Protein AF-A0A495JSH8-F1 (afdb_monomer)

Sequence (407 aa):
MRELTHWLSTGSNSGAFPYAAVVAQFQRTGKHFVARDLLVLLDRIRTALAPSPDETAVLLRSFLDVALDKWDGRYDYQSYLALNLLRMPRTECADDRRIELRRQHDQLFLHLIADALAFELAAEARTTDLLPQQRPEPARVVKRYRLGVRAAAPALARLGQPAVVDHPEPAATAAALHASVVVEQSAAQRRDLLISMLPVYLVHDEYLFIRVLQAYESTFALLAGELRTAVGALSDGRPQPAADCLAYARDLLNAAAPLFSLMASLQEESFRAFRVYTEGASAIQSRSYKLVESLCRSPEEARLASAAYQSVPEVRDRVLAGQSSIEQAYRAACQSGCLGEADRRLLDTRMGEFASALMQWRQTHYRIAVRMLGTRSGTGYTEGTPYLAAARTIPVFTTTTTRGEPR

Foldseek 3Di:
DVLQVVCVVPPNDLQSHPLLVLLVQLQVFALQGRDPVVLVSLVVSLVPQDDDPDPSSVLSNLLSCLSCCVVVVNAAACSQLSLVLDPFLAQPDDPVCLLVSLLSLLLLLLLLLLVLLVLLLCLVVVVDQGLVPPNDDVVLSQVSLVLSLLLSQVSCVSNVHDRQDDDPRSNVSSVSSSVVSVVPDDPSNVSSVSSSPRGRGSHSCSSLVSSLVSSVLSLLNSLLNLLLQLLVCLLVLNLVSNLVSLQVNLVSLVSSVSSLVSLLSDDLVSLVVRVVRSQNYDPLLSPSVLSNLCQLDLDDPVRCVDLSVVSVVVSSVCSVVPDDHSQRSNVVSVVVVSADPVSNVSNLVSSVSSQVSVLVVLVSVLVSQCVSQPCCAGSSPGRRSVVSVVVSPPGSHPVNPPDDDDD

pLDDT: mean 91.58, std 11.53, range [25.94, 98.75]

Structure (mmCIF, N/CA/C/O backbone):
data_AF-A0A495JSH8-F1
#
_entry.id   AF-A0A495JSH8-F1
#
loop_
_atom_site.group_PDB
_atom_site.id
_atom_site.type_symbol
_atom_site.label_atom_id
_atom_site.label_alt_id
_atom_site.label_comp_id
_atom_site.label_asym_id
_atom_site.label_entity_id
_atom_site.label_seq_id
_atom_site.pdbx_PDB_ins_code
_atom_site.Cartn_x
_atom_site.Cartn_y
_atom_site.Cartn_z
_atom_site.occupancy
_atom_site.B_iso_or_equiv
_atom_site.auth_seq_id
_atom_site.auth_comp_id
_atom_site.auth_asym_id
_atom_site.auth_atom_id
_atom_site.pdbx_PDB_model_num
ATOM 1 N N . MET A 1 1 ? 17.048 -16.438 -19.924 1.00 76.19 1 MET A N 1
ATOM 2 C CA . MET A 1 1 ? 17.069 -17.807 -20.482 1.00 76.19 1 MET A CA 1
ATOM 3 C C . MET A 1 1 ? 18.322 -18.563 -20.072 1.00 76.19 1 MET A C 1
ATOM 5 O O . MET A 1 1 ? 18.171 -19.461 -19.267 1.00 76.19 1 MET A O 1
ATOM 9 N N . ARG A 1 2 ? 19.538 -18.175 -20.498 1.00 81.44 2 ARG A N 1
ATOM 10 C CA . ARG A 1 2 ? 20.783 -18.902 -20.148 1.00 81.44 2 ARG A CA 1
ATOM 11 C C . ARG A 1 2 ? 20.968 -19.176 -18.647 1.00 81.44 2 ARG A C 1
ATOM 13 O O . ARG A 1 2 ? 21.190 -20.320 -18.281 1.00 81.44 2 ARG A O 1
ATOM 20 N N . GLU A 1 3 ? 20.803 -18.170 -17.787 1.00 83.12 3 GLU A N 1
ATOM 21 C CA . GLU A 1 3 ? 20.920 -18.343 -16.325 1.00 83.12 3 GLU A CA 1
ATOM 22 C C . GLU A 1 3 ? 19.856 -19.280 -15.733 1.00 83.12 3 GLU A C 1
ATOM 24 O O . GLU A 1 3 ? 20.167 -20.094 -14.872 1.00 83.12 3 GLU A O 1
ATOM 29 N N . LEU A 1 4 ? 18.615 -19.226 -16.233 1.00 84.88 4 LEU A N 1
ATOM 30 C CA . LEU A 1 4 ? 17.545 -20.145 -15.819 1.00 84.88 4 LEU A CA 1
ATOM 31 C C . LEU A 1 4 ? 17.836 -21.584 -16.255 1.00 84.88 4 LEU A C 1
ATOM 33 O O . LEU A 1 4 ? 17.648 -22.515 -15.480 1.00 84.88 4 LEU A O 1
ATOM 37 N N . THR A 1 5 ? 18.309 -21.768 -17.489 1.00 82.25 5 THR A N 1
ATOM 38 C CA . THR A 1 5 ? 18.710 -23.082 -18.005 1.00 82.25 5 THR A CA 1
ATOM 39 C C . THR A 1 5 ? 19.886 -23.645 -17.211 1.00 82.25 5 THR A C 1
ATOM 41 O O . THR A 1 5 ? 19.891 -24.828 -16.884 1.00 82.25 5 THR A O 1
ATOM 44 N N . HIS A 1 6 ? 20.851 -22.797 -16.846 1.00 83.50 6 HIS A N 1
ATOM 45 C CA . HIS A 1 6 ? 21.959 -23.190 -15.986 1.00 83.50 6 HIS A CA 1
ATOM 46 C C . HIS A 1 6 ? 21.471 -23.611 -14.593 1.00 83.50 6 HIS A C 1
ATOM 48 O O . HIS A 1 6 ? 21.818 -24.697 -14.140 1.00 83.50 6 HIS A O 1
ATOM 54 N N . TRP A 1 7 ? 20.606 -22.818 -13.955 1.00 86.94 7 TRP A N 1
ATOM 55 C CA . TRP A 1 7 ? 20.020 -23.146 -12.650 1.00 86.94 7 TRP A CA 1
ATOM 56 C C . TRP A 1 7 ? 19.262 -24.486 -12.652 1.00 86.94 7 TRP A C 1
ATOM 58 O O . TRP A 1 7 ? 19.420 -25.295 -11.737 1.00 86.94 7 TRP A O 1
ATOM 68 N N . LEU A 1 8 ? 18.503 -24.766 -13.717 1.00 83.12 8 LEU A N 1
ATOM 69 C CA . LEU A 1 8 ? 17.833 -26.057 -13.906 1.00 83.12 8 LEU A CA 1
ATOM 70 C C . LEU A 1 8 ? 18.825 -27.228 -13.997 1.00 83.12 8 LEU A C 1
ATOM 72 O O . LEU A 1 8 ? 18.545 -28.309 -13.487 1.00 83.12 8 LEU A O 1
ATOM 76 N N . SER A 1 9 ? 19.989 -27.015 -14.618 1.00 79.12 9 SER A N 1
ATOM 77 C CA . SER A 1 9 ? 21.014 -28.053 -14.802 1.00 79.12 9 SER A CA 1
ATOM 78 C C . SER A 1 9 ? 21.844 -28.361 -13.548 1.00 79.12 9 SER A C 1
ATOM 80 O O . SER A 1 9 ? 22.411 -29.445 -13.456 1.00 79.12 9 SER A O 1
ATOM 82 N N . THR A 1 10 ? 21.914 -27.446 -12.574 1.00 75.94 10 THR A N 1
ATOM 83 C CA . THR A 1 10 ? 22.794 -27.552 -11.391 1.00 75.94 10 THR A CA 1
ATOM 84 C C . THR A 1 10 ? 22.086 -28.034 -10.120 1.00 75.94 10 THR A C 1
ATOM 86 O O . THR A 1 10 ? 22.626 -27.908 -9.023 1.00 75.94 10 THR A O 1
ATOM 89 N N . GLY A 1 11 ? 20.889 -28.618 -10.247 1.00 66.06 11 GLY A N 1
ATOM 90 C CA . GLY A 1 11 ? 20.160 -29.231 -9.127 1.00 66.06 11 GLY A CA 1
ATOM 91 C C . GLY A 1 11 ? 19.063 -28.366 -8.492 1.00 66.06 11 GLY A C 1
ATOM 92 O O . GLY A 1 11 ? 18.515 -28.764 -7.471 1.00 66.06 11 GLY A O 1
ATOM 93 N N . SER A 1 12 ? 18.697 -27.226 -9.098 1.00 75.25 12 SER A N 1
ATOM 94 C CA . SER A 1 12 ? 17.480 -26.448 -8.775 1.00 75.25 12 SER A CA 1
ATOM 95 C C . SER A 1 12 ? 17.319 -26.015 -7.302 1.00 75.25 12 SER A C 1
ATOM 97 O O . SER A 1 12 ? 16.224 -26.073 -6.742 1.00 75.25 12 SER A O 1
ATOM 99 N N . ASN A 1 13 ? 18.390 -25.538 -6.655 1.00 82.25 13 ASN A N 1
ATOM 100 C CA . ASN A 1 13 ? 18.295 -24.940 -5.315 1.00 82.25 13 ASN A CA 1
ATOM 101 C C . ASN A 1 13 ? 17.491 -23.623 -5.355 1.00 82.25 13 ASN A C 1
ATOM 103 O O . ASN A 1 13 ? 17.941 -22.646 -5.960 1.00 82.25 13 ASN A O 1
ATOM 107 N N . SER A 1 14 ? 16.347 -23.568 -4.665 1.00 82.44 14 SER A N 1
ATOM 108 C CA . SER A 1 14 ? 15.466 -22.390 -4.580 1.00 82.44 14 SER A CA 1
ATOM 109 C C . SER A 1 14 ? 16.180 -21.106 -4.139 1.00 82.44 14 SER A C 1
ATOM 111 O O . SER A 1 14 ? 15.877 -20.028 -4.653 1.00 82.44 14 SER A O 1
ATOM 113 N N . GLY A 1 15 ? 17.170 -21.205 -3.246 1.00 81.69 15 GLY A N 1
ATOM 114 C CA . GLY A 1 15 ? 17.956 -20.057 -2.781 1.00 81.69 15 GLY A CA 1
ATOM 115 C C . GLY A 1 15 ? 18.873 -19.449 -3.850 1.00 81.69 15 GLY A C 1
ATOM 116 O O . GLY A 1 15 ? 19.238 -18.281 -3.748 1.00 81.69 15 GLY A O 1
ATOM 117 N N . ALA A 1 16 ? 19.209 -20.215 -4.891 1.00 88.19 16 ALA A N 1
ATOM 118 C CA . ALA A 1 16 ? 20.066 -19.795 -6.000 1.00 88.19 16 ALA A CA 1
ATOM 119 C C . ALA A 1 16 ? 19.276 -19.418 -7.267 1.00 88.19 16 ALA A C 1
ATOM 121 O O . ALA A 1 16 ? 19.871 -19.235 -8.331 1.00 88.19 16 ALA A O 1
ATOM 122 N N . PHE A 1 17 ? 17.943 -19.337 -7.186 1.00 93.69 17 PHE A N 1
ATOM 123 C CA . PHE A 1 17 ? 17.113 -18.989 -8.336 1.00 93.69 17 PHE A CA 1
ATOM 124 C C . PHE A 1 17 ? 17.503 -17.606 -8.901 1.00 93.69 17 PHE A C 1
ATOM 126 O O . PHE A 1 17 ? 17.642 -16.650 -8.130 1.00 93.69 17 PHE A O 1
ATOM 133 N N . PRO A 1 18 ? 17.667 -17.451 -10.232 1.00 94.81 18 PRO A N 1
ATOM 134 C CA . PRO A 1 18 ? 18.193 -16.227 -10.837 1.00 94.81 18 PRO A CA 1
ATOM 135 C C . PRO A 1 18 ? 17.114 -15.136 -10.962 1.00 94.81 18 PRO A C 1
ATOM 137 O O . PRO A 1 18 ? 16.759 -14.709 -12.063 1.00 94.81 18 PRO A O 1
ATOM 140 N N . TYR A 1 19 ? 16.587 -14.666 -9.826 1.00 96.31 19 TYR A N 1
ATOM 141 C CA . TYR A 1 19 ? 15.516 -13.665 -9.753 1.00 96.31 19 TYR A CA 1
ATOM 142 C C . TYR A 1 19 ? 15.801 -12.432 -10.613 1.00 96.31 19 TYR A C 1
ATOM 144 O O . TYR A 1 19 ? 14.949 -12.029 -11.400 1.00 96.31 19 TYR A O 1
ATOM 152 N N . ALA A 1 20 ? 17.009 -11.867 -10.512 1.00 95.50 20 ALA A N 1
ATOM 153 C CA . ALA A 1 20 ? 17.395 -10.665 -11.248 1.00 95.50 20 ALA A CA 1
ATOM 154 C C . ALA A 1 20 ? 17.277 -10.849 -12.769 1.00 95.50 20 ALA A C 1
ATOM 156 O O . ALA A 1 20 ? 16.744 -9.981 -13.457 1.00 95.50 20 ALA A O 1
ATOM 157 N N . ALA A 1 21 ? 17.695 -12.003 -13.298 1.00 95.25 21 ALA A N 1
ATOM 158 C CA . ALA A 1 21 ? 17.597 -12.288 -14.724 1.00 95.25 21 ALA A CA 1
ATOM 159 C C . ALA A 1 21 ? 16.147 -12.428 -15.195 1.00 95.25 21 ALA A C 1
ATOM 161 O O . ALA A 1 21 ? 15.829 -11.999 -16.306 1.00 95.25 21 ALA A O 1
ATOM 162 N N . VAL A 1 22 ? 15.270 -13.016 -14.370 1.00 96.81 22 VAL A N 1
ATOM 163 C CA . VAL A 1 22 ? 13.834 -13.127 -14.674 1.00 96.81 22 VAL A CA 1
ATOM 164 C C . VAL A 1 22 ? 13.175 -11.758 -14.625 1.00 96.81 22 VAL A C 1
ATOM 166 O O . VAL A 1 22 ? 12.586 -11.339 -15.617 1.00 96.81 22 VAL A O 1
ATOM 169 N N . VAL A 1 23 ? 13.341 -11.030 -13.521 1.00 97.50 23 VAL A N 1
ATOM 170 C CA . VAL A 1 23 ? 12.813 -9.672 -13.337 1.00 97.50 23 VAL A CA 1
ATOM 171 C C . VAL A 1 23 ? 13.249 -8.764 -14.485 1.00 97.50 23 VAL A C 1
ATOM 173 O O . VAL A 1 23 ? 12.412 -8.085 -15.071 1.00 97.50 23 VAL A O 1
ATOM 176 N N . ALA A 1 24 ? 14.514 -8.829 -14.907 1.00 96.06 24 ALA A N 1
ATOM 177 C CA . ALA A 1 24 ? 15.007 -8.039 -16.030 1.00 96.06 24 ALA A CA 1
ATOM 178 C C . ALA A 1 24 ? 14.295 -8.358 -17.363 1.00 96.06 24 ALA A C 1
ATOM 180 O O . ALA A 1 24 ? 14.169 -7.476 -18.207 1.00 96.06 24 ALA A O 1
ATOM 181 N N . GLN A 1 25 ? 13.817 -9.591 -17.591 1.00 96.31 25 GLN A N 1
ATOM 182 C CA . GLN A 1 25 ? 12.996 -9.901 -18.777 1.00 96.31 25 GLN A CA 1
ATOM 183 C C . GLN A 1 25 ? 11.619 -9.238 -18.697 1.00 96.31 25 GLN A C 1
ATOM 185 O O . GLN A 1 25 ? 11.172 -8.639 -19.676 1.00 96.31 25 GLN A O 1
ATOM 190 N N . PHE A 1 26 ? 10.977 -9.310 -17.530 1.00 97.12 26 PHE A N 1
ATOM 191 C CA . PHE A 1 26 ? 9.684 -8.670 -17.287 1.00 97.12 26 PHE A CA 1
ATOM 192 C C . PHE A 1 26 ? 9.793 -7.151 -17.412 1.00 97.12 26 PHE A C 1
ATOM 194 O O . PHE A 1 26 ? 8.975 -6.531 -18.072 1.00 97.12 26 PHE A O 1
ATOM 201 N N . GLN A 1 27 ? 10.849 -6.557 -16.867 1.00 96.31 27 GLN A N 1
ATOM 202 C CA . GLN A 1 27 ? 11.114 -5.123 -16.947 1.00 96.31 27 GLN A CA 1
ATOM 203 C C . GLN A 1 27 ? 11.454 -4.634 -18.362 1.00 96.31 27 GLN A C 1
ATOM 205 O O . GLN A 1 27 ? 11.142 -3.497 -18.700 1.00 96.31 27 GLN A O 1
ATOM 210 N N . ARG A 1 28 ? 12.068 -5.478 -19.205 1.00 95.88 28 ARG A N 1
ATOM 211 C CA . ARG A 1 28 ? 12.366 -5.139 -20.608 1.00 95.88 28 ARG A CA 1
ATOM 212 C C . ARG A 1 28 ? 11.151 -5.159 -21.525 1.00 95.88 28 ARG A C 1
ATOM 214 O O . ARG A 1 28 ? 11.153 -4.461 -22.531 1.00 95.88 28 ARG A O 1
ATOM 221 N N . THR A 1 29 ? 10.164 -6.000 -21.230 1.00 96.06 29 THR A N 1
ATOM 222 C CA . THR A 1 29 ? 9.016 -6.233 -22.126 1.00 96.06 29 THR A CA 1
ATOM 223 C C . THR A 1 29 ? 7.698 -5.705 -21.564 1.00 96.06 29 THR A C 1
ATOM 225 O O . THR A 1 29 ? 6.792 -5.386 -22.325 1.00 96.06 29 THR A O 1
ATOM 228 N N . GLY A 1 30 ? 7.603 -5.541 -20.246 1.00 96.75 30 GLY A N 1
ATOM 229 C CA . GLY A 1 30 ? 6.343 -5.402 -19.530 1.00 96.75 30 GLY A CA 1
ATOM 230 C C . GLY A 1 30 ? 5.708 -6.774 -19.319 1.00 96.75 30 GLY A C 1
ATOM 231 O O . GLY A 1 30 ? 5.684 -7.612 -20.221 1.00 96.75 30 GLY A O 1
ATOM 232 N N . LYS A 1 31 ? 5.155 -7.014 -18.127 1.00 96.38 31 LYS A N 1
ATOM 233 C CA . LYS A 1 31 ? 4.534 -8.290 -17.731 1.00 96.38 31 LYS A CA 1
ATOM 234 C C . LYS A 1 31 ? 3.518 -8.810 -18.747 1.00 96.38 31 LYS A C 1
ATOM 236 O O . LYS A 1 31 ? 3.399 -10.016 -18.933 1.00 96.38 31 LYS A O 1
ATOM 241 N N . HIS A 1 32 ? 2.789 -7.905 -19.401 1.00 96.19 32 HIS A N 1
ATOM 242 C CA . HIS A 1 32 ? 1.778 -8.260 -20.392 1.00 96.19 32 HIS A CA 1
ATOM 243 C C . HIS A 1 32 ? 2.368 -8.849 -21.688 1.00 96.19 32 HIS A C 1
ATOM 245 O O . HIS A 1 32 ? 1.684 -9.598 -22.378 1.00 96.19 32 HIS A O 1
ATOM 251 N N . PHE A 1 33 ? 3.633 -8.554 -22.003 1.00 97.25 33 PHE A N 1
ATOM 252 C CA . PHE A 1 33 ? 4.282 -8.897 -23.274 1.00 97.25 33 PHE A CA 1
ATOM 253 C C . PHE A 1 33 ? 5.467 -9.856 -23.118 1.00 97.25 33 PHE A C 1
ATOM 255 O O . PHE A 1 33 ? 6.272 -10.019 -24.038 1.00 97.25 33 PHE A O 1
ATOM 262 N N . VAL A 1 34 ? 5.593 -10.505 -21.958 1.00 97.25 34 VAL A N 1
ATOM 263 C CA . VAL A 1 34 ? 6.636 -11.507 -21.735 1.00 97.25 34 VAL A CA 1
ATOM 264 C C . VAL A 1 34 ? 6.460 -12.668 -22.717 1.00 97.25 34 VAL A C 1
ATOM 266 O O . VAL A 1 34 ? 5.367 -13.205 -22.890 1.00 97.25 34 VAL A O 1
ATOM 269 N N . ALA A 1 35 ? 7.559 -13.076 -23.357 1.00 97.25 35 ALA A N 1
ATOM 270 C CA . ALA A 1 35 ? 7.547 -14.137 -24.356 1.00 97.25 35 ALA A CA 1
ATOM 271 C C . ALA A 1 35 ? 7.015 -15.466 -23.790 1.00 97.25 35 ALA A C 1
ATOM 273 O O . ALA A 1 35 ? 7.430 -15.913 -22.715 1.00 97.25 35 ALA A O 1
ATOM 274 N N . ARG A 1 36 ? 6.156 -16.138 -24.567 1.00 97.06 36 ARG A N 1
ATOM 275 C CA . ARG A 1 36 ? 5.496 -17.395 -24.180 1.00 97.06 36 ARG A CA 1
ATOM 276 C C . ARG A 1 36 ? 6.480 -18.477 -23.729 1.00 97.06 36 ARG A C 1
ATOM 278 O O . ARG A 1 36 ? 6.208 -19.154 -22.745 1.00 97.06 36 ARG A O 1
ATOM 285 N N . ASP A 1 37 ? 7.629 -18.604 -24.387 1.00 96.31 37 ASP A N 1
ATOM 286 C CA . ASP A 1 37 ? 8.640 -19.612 -24.039 1.00 96.31 37 ASP A CA 1
ATOM 287 C C . ASP A 1 37 ? 9.191 -19.432 -22.619 1.00 96.31 37 ASP A C 1
ATOM 289 O O . ASP A 1 37 ? 9.432 -20.413 -21.914 1.00 96.31 37 ASP A O 1
ATOM 293 N N . LEU A 1 38 ? 9.356 -18.180 -22.170 1.00 96.38 38 LEU A N 1
ATOM 294 C CA . LEU A 1 38 ? 9.763 -17.897 -20.795 1.00 96.38 38 LEU A CA 1
ATOM 295 C C . LEU A 1 38 ? 8.639 -18.250 -19.815 1.00 96.38 38 LEU A C 1
ATOM 297 O O . LEU A 1 38 ? 8.918 -18.865 -18.791 1.00 96.38 38 LEU A O 1
ATOM 301 N N . LEU A 1 39 ? 7.386 -17.912 -20.132 1.00 97.75 39 LEU A N 1
ATOM 302 C CA . LEU A 1 39 ? 6.235 -18.243 -19.281 1.00 97.75 39 LEU A CA 1
ATOM 303 C C . LEU A 1 39 ? 6.080 -19.760 -19.110 1.00 97.75 39 LEU A C 1
ATOM 305 O O . LEU A 1 39 ? 5.979 -20.237 -17.984 1.00 97.75 39 LEU A O 1
ATOM 309 N N . VAL A 1 40 ? 6.174 -20.528 -20.201 1.00 96.94 40 VAL A N 1
ATOM 310 C CA . VAL A 1 40 ? 6.142 -22.002 -20.171 1.00 96.94 40 VAL A CA 1
ATOM 311 C C . VAL A 1 40 ? 7.277 -22.564 -19.314 1.00 96.94 40 VAL A C 1
ATOM 313 O O . VAL A 1 40 ? 7.074 -23.512 -18.557 1.00 96.94 40 VAL A O 1
ATOM 316 N N . LEU A 1 41 ? 8.480 -21.994 -19.412 1.00 95.38 41 LEU A N 1
ATOM 317 C CA . LEU A 1 41 ? 9.611 -22.424 -18.594 1.00 95.38 41 LEU A CA 1
ATOM 318 C C . LEU A 1 41 ? 9.374 -22.158 -17.101 1.00 95.38 41 LEU A C 1
ATOM 320 O O . LEU A 1 41 ? 9.613 -23.042 -16.281 1.00 95.38 41 LEU A O 1
ATOM 324 N N . LEU A 1 42 ? 8.902 -20.962 -16.747 1.00 96.81 42 LEU A N 1
ATOM 325 C CA . LEU A 1 42 ? 8.611 -20.589 -15.361 1.00 96.81 42 LEU A CA 1
ATOM 326 C C . LEU A 1 42 ? 7.475 -21.435 -14.771 1.00 96.81 42 LEU A C 1
ATOM 328 O O . LEU A 1 42 ? 7.565 -21.844 -13.616 1.00 96.81 42 LEU A O 1
ATOM 332 N N . ASP A 1 43 ? 6.447 -21.750 -15.558 1.00 96.69 43 ASP A N 1
ATOM 333 C CA . ASP A 1 43 ? 5.333 -22.598 -15.129 1.00 96.69 43 ASP A CA 1
ATOM 334 C C . ASP A 1 43 ? 5.768 -24.050 -14.874 1.00 96.69 43 ASP A C 1
ATOM 336 O O . ASP A 1 43 ? 5.403 -24.655 -13.861 1.00 96.69 43 ASP A O 1
ATOM 340 N N . ARG A 1 44 ? 6.653 -24.590 -15.727 1.00 94.38 44 ARG A N 1
ATOM 341 C CA . ARG A 1 44 ? 7.294 -25.895 -15.490 1.00 94.38 44 ARG A CA 1
ATOM 342 C C . ARG A 1 44 ? 8.095 -25.903 -14.192 1.00 94.38 44 ARG A C 1
ATOM 344 O O . ARG A 1 44 ? 7.982 -26.856 -13.426 1.00 94.38 44 ARG A O 1
ATOM 351 N N . ILE A 1 45 ? 8.868 -24.845 -13.930 1.00 93.12 45 ILE A N 1
ATOM 352 C CA . ILE A 1 45 ? 9.611 -24.694 -12.670 1.00 93.12 45 ILE A CA 1
ATOM 353 C C . ILE A 1 45 ? 8.635 -24.686 -11.495 1.00 93.12 45 ILE A C 1
ATOM 355 O O . ILE A 1 45 ? 8.797 -25.479 -10.574 1.00 93.12 45 ILE A O 1
ATOM 359 N N . ARG A 1 46 ? 7.594 -23.846 -11.546 1.00 94.31 46 ARG A N 1
ATOM 360 C CA . ARG A 1 46 ? 6.587 -23.741 -10.484 1.00 94.31 46 ARG A CA 1
ATOM 361 C C . ARG A 1 46 ? 5.929 -25.087 -10.177 1.00 94.31 46 ARG A C 1
ATOM 363 O O . ARG A 1 46 ? 5.793 -25.437 -9.009 1.00 94.31 46 ARG A O 1
ATOM 370 N N . THR A 1 47 ? 5.564 -25.840 -11.214 1.00 92.06 47 THR A N 1
ATOM 371 C CA . THR A 1 47 ? 4.919 -27.159 -11.099 1.00 92.06 47 THR A CA 1
ATOM 372 C C . THR A 1 47 ? 5.856 -28.215 -10.509 1.00 92.06 47 THR A C 1
ATOM 374 O O . THR A 1 47 ? 5.412 -29.088 -9.769 1.00 92.06 47 THR A O 1
ATOM 377 N N . ALA A 1 48 ? 7.158 -28.127 -10.792 1.00 89.69 48 ALA A N 1
ATOM 378 C CA . ALA A 1 48 ? 8.160 -29.047 -10.260 1.00 89.69 48 ALA A CA 1
ATOM 379 C C . ALA A 1 48 ? 8.542 -28.766 -8.794 1.00 89.69 48 ALA A C 1
ATOM 381 O O . ALA A 1 48 ? 9.156 -29.619 -8.151 1.00 89.69 48 ALA A O 1
ATOM 382 N N . LEU A 1 49 ? 8.200 -27.594 -8.242 1.00 89.12 49 LEU A N 1
ATOM 383 C CA . LEU A 1 49 ? 8.483 -27.283 -6.842 1.00 89.12 49 LEU A CA 1
ATOM 384 C C . LEU A 1 49 ? 7.601 -28.136 -5.924 1.00 89.12 49 LEU A C 1
ATOM 386 O O . LEU A 1 49 ? 6.377 -27.977 -5.878 1.00 89.12 49 LEU A O 1
ATOM 390 N N . ALA A 1 50 ? 8.227 -28.986 -5.114 1.00 84.62 50 ALA A N 1
ATOM 391 C CA . ALA A 1 50 ? 7.543 -29.659 -4.016 1.00 84.62 50 ALA A CA 1
ATOM 392 C C . ALA A 1 50 ? 7.055 -28.630 -2.971 1.00 84.62 50 ALA A C 1
ATOM 394 O O . ALA A 1 50 ? 7.693 -27.584 -2.784 1.00 84.62 50 ALA A O 1
ATOM 395 N N . PRO A 1 51 ? 5.924 -28.874 -2.284 1.00 86.75 51 PRO A N 1
ATOM 396 C CA . PRO A 1 51 ? 5.568 -28.112 -1.094 1.00 86.75 51 PRO A CA 1
ATOM 397 C C . PRO A 1 51 ? 6.694 -28.226 -0.062 1.00 8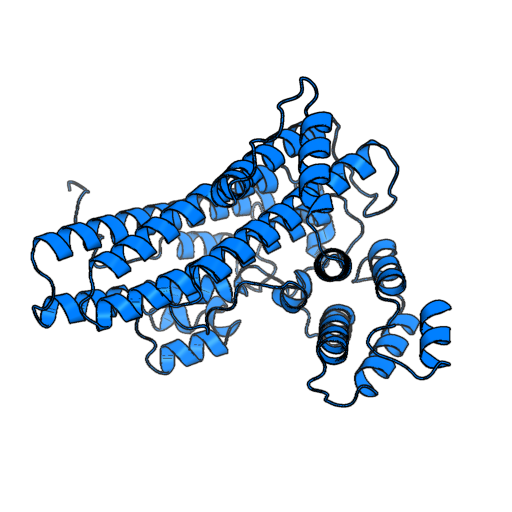6.75 51 PRO A C 1
ATOM 399 O O . PRO A 1 51 ? 7.104 -29.327 0.293 1.00 86.75 51 PRO A O 1
ATOM 402 N N . SER A 1 52 ? 7.208 -27.090 0.399 1.00 87.25 52 SER A N 1
ATOM 403 C CA . SER A 1 52 ? 8.284 -27.035 1.386 1.00 87.25 52 SER A CA 1
ATOM 404 C C . SER A 1 52 ? 8.038 -25.864 2.335 1.00 87.25 52 SER A C 1
ATOM 406 O O . SER A 1 52 ? 7.644 -24.795 1.861 1.00 87.25 52 SER A O 1
ATOM 408 N N . PRO A 1 53 ? 8.259 -26.038 3.651 1.00 87.50 53 PRO A N 1
ATOM 409 C CA . PRO A 1 53 ? 8.208 -24.940 4.612 1.00 87.50 53 PRO A CA 1
ATOM 410 C C . PRO A 1 53 ? 9.454 -24.038 4.551 1.00 87.50 53 PRO A C 1
ATOM 412 O O . PRO A 1 53 ? 9.493 -23.028 5.247 1.00 87.50 53 PRO A O 1
ATOM 415 N N . ASP A 1 54 ? 10.469 -24.393 3.754 1.00 91.44 54 ASP A N 1
ATOM 416 C CA . ASP A 1 54 ? 11.683 -23.592 3.577 1.00 91.44 54 ASP A CA 1
ATOM 417 C C . ASP A 1 54 ? 11.369 -22.187 3.031 1.00 91.44 54 ASP A C 1
ATOM 419 O O . ASP A 1 54 ? 10.680 -22.039 2.019 1.00 91.44 54 ASP A O 1
ATOM 423 N N . GLU A 1 55 ? 11.911 -21.148 3.675 1.00 89.12 55 GLU A N 1
ATOM 424 C CA . GLU A 1 55 ? 11.614 -19.747 3.340 1.00 89.12 55 GLU A CA 1
ATOM 425 C C . GLU A 1 55 ? 11.988 -19.416 1.886 1.00 89.12 55 GLU A C 1
ATOM 427 O O . GLU A 1 55 ? 11.257 -18.689 1.209 1.00 89.12 55 GLU A O 1
ATOM 432 N N . THR A 1 56 ? 13.084 -19.980 1.363 1.00 91.19 56 THR A N 1
ATOM 433 C CA . THR A 1 56 ? 13.514 -19.716 -0.019 1.00 91.19 56 THR A CA 1
ATOM 434 C C . THR A 1 56 ? 12.610 -20.400 -1.041 1.00 91.19 56 THR A C 1
ATOM 436 O O . THR A 1 56 ? 12.313 -19.814 -2.083 1.00 91.19 56 THR A O 1
ATOM 439 N N . ALA A 1 57 ? 12.106 -21.598 -0.734 1.00 91.88 57 ALA A N 1
ATOM 440 C CA . ALA A 1 57 ? 11.124 -22.296 -1.558 1.00 91.88 57 ALA A CA 1
ATOM 441 C C . ALA A 1 57 ? 9.751 -21.598 -1.547 1.00 91.88 57 ALA A C 1
ATOM 443 O O . ALA A 1 57 ? 9.125 -21.456 -2.601 1.00 91.88 57 ALA A O 1
ATOM 444 N N . VAL A 1 58 ? 9.299 -21.114 -0.383 1.00 92.94 58 VAL A N 1
ATOM 445 C CA . VAL A 1 58 ? 8.058 -20.329 -0.245 1.00 92.94 58 VAL A CA 1
ATOM 446 C C . VAL A 1 58 ? 8.154 -19.018 -1.024 1.00 92.94 58 VAL A C 1
ATOM 448 O O . VAL A 1 58 ? 7.216 -18.656 -1.742 1.00 92.94 58 VAL A O 1
ATOM 451 N N . LEU A 1 59 ? 9.293 -18.326 -0.930 1.00 94.69 59 LEU A N 1
ATOM 452 C CA . LEU A 1 59 ? 9.549 -17.106 -1.689 1.00 94.69 59 LEU A CA 1
ATOM 453 C C . LEU A 1 59 ? 9.534 -17.371 -3.194 1.00 94.69 59 LEU A C 1
ATOM 455 O O . LEU A 1 59 ? 8.872 -16.639 -3.926 1.00 94.69 59 LEU A O 1
ATOM 459 N N . LEU A 1 60 ? 10.218 -18.424 -3.654 1.00 95.81 60 LEU A N 1
ATOM 460 C CA . LEU A 1 60 ? 10.263 -18.770 -5.072 1.00 95.81 60 LEU A CA 1
ATOM 461 C C . LEU A 1 60 ? 8.867 -19.075 -5.615 1.00 95.81 60 LEU A C 1
ATOM 463 O O . LEU A 1 60 ? 8.485 -18.547 -6.657 1.00 95.81 60 LEU A O 1
ATOM 467 N N . ARG A 1 61 ? 8.078 -19.873 -4.890 1.00 95.50 61 ARG A N 1
ATOM 468 C CA . ARG A 1 61 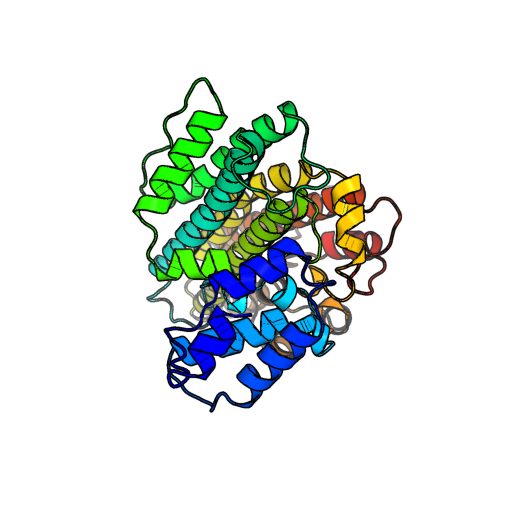? 6.693 -20.166 -5.273 1.00 95.50 61 ARG A CA 1
ATOM 469 C C . ARG A 1 61 ? 5.857 -18.889 -5.347 1.00 95.50 61 ARG A C 1
ATOM 471 O O . ARG A 1 61 ? 5.209 -18.658 -6.361 1.00 95.50 61 ARG A O 1
ATOM 478 N N . SER A 1 62 ? 5.945 -18.034 -4.327 1.00 96.38 62 SER A N 1
ATOM 479 C CA . SER A 1 62 ? 5.225 -16.755 -4.289 1.00 96.38 62 SER A CA 1
ATOM 480 C C . SER A 1 62 ? 5.630 -15.842 -5.448 1.00 96.38 62 SER A C 1
ATOM 482 O O . SER A 1 62 ? 4.778 -15.211 -6.070 1.00 96.38 62 SER A O 1
ATOM 484 N N . PHE A 1 63 ? 6.925 -15.780 -5.767 1.00 98.00 63 PHE A N 1
ATOM 485 C CA . PHE A 1 63 ? 7.436 -15.008 -6.896 1.00 98.00 63 PHE A CA 1
ATOM 486 C C . PHE A 1 63 ? 6.896 -15.537 -8.222 1.00 98.00 63 PHE A C 1
ATOM 488 O O . PHE A 1 63 ? 6.454 -14.746 -9.049 1.00 98.00 63 PHE A O 1
ATOM 495 N N . LEU A 1 64 ? 6.896 -16.858 -8.422 1.00 97.75 64 LEU A N 1
ATOM 496 C CA . LEU A 1 64 ? 6.373 -17.476 -9.639 1.00 97.75 64 LEU A CA 1
ATOM 497 C C . LEU A 1 64 ? 4.861 -17.283 -9.769 1.00 97.75 64 LEU A C 1
ATOM 499 O O . LEU A 1 64 ? 4.398 -16.996 -10.866 1.00 97.75 64 LEU A O 1
ATOM 503 N N . ASP A 1 65 ? 4.102 -17.365 -8.674 1.00 97.56 65 ASP A N 1
ATOM 504 C CA . ASP A 1 65 ? 2.666 -17.065 -8.676 1.00 97.56 65 ASP A CA 1
ATOM 505 C C . ASP A 1 65 ? 2.381 -15.615 -9.064 1.00 97.56 65 ASP A C 1
ATOM 507 O O . ASP A 1 65 ? 1.486 -15.356 -9.865 1.00 97.56 65 ASP A O 1
ATOM 511 N N . VAL A 1 66 ? 3.181 -14.669 -8.566 1.00 98.06 66 VAL A N 1
ATOM 512 C CA . VAL A 1 66 ? 3.090 -13.274 -8.999 1.00 98.06 66 VAL A CA 1
ATOM 513 C C . VAL A 1 66 ? 3.501 -13.138 -10.463 1.00 98.06 66 VAL A C 1
ATOM 515 O O . VAL A 1 66 ? 2.798 -12.489 -11.225 1.00 98.06 66 VAL A O 1
ATOM 518 N N . ALA A 1 67 ? 4.619 -13.719 -10.893 1.00 98.06 67 ALA A N 1
ATOM 519 C CA . ALA A 1 67 ? 5.124 -13.573 -12.257 1.00 98.06 67 ALA A CA 1
ATOM 520 C C . ALA A 1 67 ? 4.183 -14.187 -13.313 1.00 98.06 67 ALA A C 1
ATOM 522 O O . ALA A 1 67 ? 4.093 -13.665 -14.423 1.00 98.06 67 ALA A O 1
ATOM 523 N N . LEU A 1 68 ? 3.473 -15.265 -12.965 1.00 98.19 68 LEU A N 1
ATOM 524 C CA . LEU A 1 68 ? 2.585 -16.026 -13.851 1.00 98.19 68 LEU A CA 1
ATOM 525 C C . LEU A 1 68 ? 1.096 -15.694 -13.674 1.00 98.19 68 LEU A C 1
ATOM 527 O O . LEU A 1 68 ? 0.254 -16.321 -14.307 1.00 98.19 68 LEU A O 1
ATOM 531 N N . ASP A 1 69 ? 0.739 -14.694 -12.873 1.00 97.50 69 ASP A N 1
ATOM 532 C CA . ASP A 1 69 ? -0.661 -14.347 -12.602 1.00 97.50 69 ASP A CA 1
ATOM 533 C C . ASP A 1 69 ? -1.510 -14.109 -13.871 1.00 97.50 69 ASP A C 1
ATOM 535 O O . ASP A 1 69 ? -2.619 -14.629 -13.981 1.00 97.50 69 ASP A O 1
ATOM 539 N N . LYS A 1 70 ? -0.984 -13.387 -14.869 1.00 96.50 70 LYS A N 1
ATOM 540 C CA . LYS A 1 70 ? -1.635 -13.157 -16.167 1.00 96.50 70 LYS A CA 1
ATOM 541 C C . LYS A 1 70 ? -1.674 -14.421 -17.019 1.00 96.50 70 LYS A C 1
ATOM 543 O O . LYS A 1 70 ? -2.658 -14.628 -17.718 1.00 96.50 70 LYS A O 1
ATOM 548 N N . TRP A 1 71 ? -0.635 -15.256 -16.948 1.00 97.00 71 TRP A N 1
ATOM 549 C CA . TRP A 1 71 ? -0.601 -16.558 -17.622 1.00 97.00 71 TRP A CA 1
ATOM 550 C C . TRP A 1 71 ? -1.714 -17.479 -17.106 1.00 97.00 71 TRP A C 1
ATOM 552 O O . TRP A 1 71 ? -2.368 -18.151 -17.896 1.00 97.00 71 TRP A O 1
ATOM 562 N N . ASP A 1 72 ? -1.991 -17.430 -15.803 1.00 96.69 72 ASP A N 1
ATOM 563 C CA . ASP A 1 72 ? -3.023 -18.245 -15.161 1.00 96.69 72 ASP A CA 1
ATOM 564 C C . ASP A 1 72 ? -4.437 -17.645 -15.238 1.00 96.69 72 ASP A C 1
ATOM 566 O O . ASP A 1 72 ? -5.388 -18.262 -14.760 1.00 96.69 72 ASP A O 1
ATOM 570 N N . GLY A 1 73 ? -4.594 -16.413 -15.736 1.00 95.06 73 GLY A N 1
ATOM 571 C CA . GLY A 1 73 ? -5.858 -15.675 -15.628 1.00 95.06 73 GLY A CA 1
ATOM 572 C C . GLY A 1 73 ? -6.241 -15.302 -14.186 1.00 95.06 73 GLY A C 1
ATOM 573 O O . GLY A 1 73 ? -7.410 -15.052 -13.906 1.00 95.06 73 GLY A O 1
ATOM 574 N N . ARG A 1 74 ? -5.266 -15.256 -13.267 1.00 94.75 74 ARG A N 1
ATOM 575 C CA . ARG A 1 74 ? -5.420 -14.918 -11.837 1.00 94.75 74 ARG A CA 1
ATOM 576 C C . ARG A 1 74 ? -4.911 -13.512 -11.493 1.00 94.75 74 ARG A C 1
ATOM 578 O O . ARG A 1 74 ? -4.676 -13.209 -10.331 1.00 94.75 74 ARG A O 1
ATOM 585 N N . TYR A 1 75 ? -4.682 -12.674 -12.503 1.00 95.56 75 TYR A N 1
ATOM 586 C CA . TYR A 1 75 ? -4.162 -11.319 -12.331 1.00 95.56 75 TYR A CA 1
ATOM 587 C C . TYR A 1 75 ? -5.142 -10.442 -11.545 1.00 95.56 75 TYR A C 1
ATOM 589 O O . TYR A 1 75 ? -6.265 -10.201 -11.989 1.00 95.56 75 TYR A O 1
ATOM 597 N N . ASP A 1 76 ? -4.688 -9.938 -10.400 1.00 95.19 76 ASP A N 1
ATOM 598 C CA . ASP A 1 76 ? -5.454 -9.068 -9.518 1.00 95.19 76 ASP A CA 1
ATOM 599 C C . ASP A 1 76 ? -4.576 -7.947 -8.938 1.00 95.19 76 ASP A C 1
ATOM 601 O O . ASP A 1 76 ? -3.408 -7.771 -9.285 1.00 95.19 76 ASP A O 1
ATOM 605 N N . TYR A 1 77 ? -5.146 -7.132 -8.055 1.00 96.44 77 TYR A N 1
ATOM 606 C CA . TYR A 1 77 ? -4.427 -6.045 -7.396 1.00 96.44 77 TYR A CA 1
ATOM 607 C C . TYR A 1 77 ? -3.257 -6.505 -6.515 1.00 96.44 77 TYR A C 1
ATOM 609 O O . TYR A 1 77 ? -2.229 -5.828 -6.456 1.00 96.44 77 TYR A O 1
ATOM 617 N N . GLN A 1 78 ? -3.396 -7.636 -5.824 1.00 95.31 78 GLN A N 1
ATOM 618 C CA . GLN A 1 78 ? -2.377 -8.141 -4.908 1.00 95.31 78 GLN A CA 1
ATOM 619 C C . GLN A 1 78 ? -1.165 -8.666 -5.678 1.00 95.31 78 GLN A C 1
ATOM 621 O O . GLN A 1 78 ? -0.025 -8.399 -5.287 1.00 95.31 78 GLN A O 1
ATOM 626 N N . SER A 1 79 ? -1.407 -9.369 -6.784 1.00 96.56 79 SER A N 1
ATOM 627 C CA . SER A 1 79 ? -0.374 -9.866 -7.683 1.00 96.56 79 SER A CA 1
ATOM 628 C C . SER A 1 79 ? 0.233 -8.740 -8.528 1.00 96.56 79 SER A C 1
ATOM 630 O O . SER A 1 79 ? 1.450 -8.704 -8.709 1.00 96.56 79 SER A O 1
ATOM 632 N N . TYR A 1 80 ? -0.560 -7.752 -8.956 1.00 98.12 80 TYR A N 1
ATOM 633 C CA . TYR A 1 80 ? -0.057 -6.562 -9.648 1.00 98.12 80 TYR A CA 1
ATOM 634 C C . TYR A 1 80 ? 0.952 -5.780 -8.804 1.00 98.12 80 TYR A C 1
ATOM 636 O O . TYR A 1 80 ? 2.019 -5.418 -9.293 1.00 98.12 80 TYR A O 1
ATOM 644 N N . LEU A 1 81 ? 0.641 -5.561 -7.526 1.00 98.12 81 LEU A N 1
ATOM 645 C CA . LEU A 1 81 ? 1.535 -4.873 -6.596 1.00 98.12 81 LEU A CA 1
ATOM 646 C C . LEU A 1 81 ? 2.547 -5.805 -5.922 1.00 98.12 81 LEU A C 1
ATOM 648 O O . LEU A 1 81 ? 3.306 -5.348 -5.067 1.00 98.12 81 LEU A O 1
ATOM 652 N N . ALA A 1 82 ? 2.550 -7.097 -6.262 1.00 97.94 82 ALA A N 1
ATOM 653 C CA . ALA A 1 82 ? 3.434 -8.108 -5.691 1.00 97.94 82 ALA A CA 1
ATOM 654 C C . ALA A 1 82 ? 3.484 -8.092 -4.146 1.00 97.94 82 ALA A C 1
ATOM 656 O O . ALA A 1 82 ? 4.538 -8.316 -3.546 1.00 97.94 82 ALA A O 1
ATOM 657 N N . LEU A 1 83 ? 2.349 -7.827 -3.480 1.00 96.00 83 LEU A N 1
ATOM 658 C CA . LEU A 1 83 ? 2.317 -7.546 -2.033 1.00 96.00 83 LEU A CA 1
ATOM 659 C C . LEU A 1 83 ? 2.822 -8.725 -1.188 1.00 96.00 83 LEU A C 1
ATOM 661 O O . LEU A 1 83 ? 3.372 -8.510 -0.113 1.00 96.00 83 LEU A O 1
ATOM 665 N N . ASN A 1 84 ? 2.677 -9.960 -1.682 1.00 92.69 84 ASN A N 1
ATOM 666 C CA . ASN A 1 84 ? 3.152 -11.175 -1.006 1.00 92.69 84 ASN A CA 1
ATOM 667 C C . ASN A 1 84 ? 4.675 -11.346 -1.034 1.00 92.69 84 ASN A C 1
ATOM 669 O O . ASN A 1 84 ? 5.201 -12.153 -0.272 1.00 92.69 84 ASN A O 1
ATOM 673 N N . LEU A 1 85 ? 5.374 -10.620 -1.910 1.00 96.38 85 LEU A N 1
ATOM 674 C CA . LEU A 1 85 ? 6.839 -10.617 -1.977 1.00 96.38 85 LEU A CA 1
ATOM 675 C C . LEU A 1 85 ? 7.449 -9.567 -1.053 1.00 96.38 85 LEU A C 1
ATOM 677 O O . LEU A 1 85 ? 8.645 -9.604 -0.778 1.00 96.38 85 LEU A O 1
ATOM 681 N N . LEU A 1 86 ? 6.629 -8.632 -0.574 1.00 94.94 86 LEU A N 1
ATOM 682 C CA . LEU A 1 86 ? 7.022 -7.639 0.406 1.00 94.94 86 LEU A CA 1
ATOM 683 C C . LEU A 1 86 ? 6.735 -8.161 1.813 1.00 94.94 86 LEU A C 1
ATOM 685 O O . LEU A 1 86 ? 5.706 -8.784 2.084 1.00 94.94 86 LEU A O 1
ATOM 689 N N . ARG A 1 87 ? 7.635 -7.850 2.746 1.00 87.50 87 ARG A N 1
ATOM 690 C CA . ARG A 1 87 ? 7.481 -8.152 4.176 1.00 87.50 87 ARG A CA 1
ATOM 691 C C . ARG A 1 87 ? 6.473 -7.195 4.820 1.00 87.50 87 ARG A C 1
ATOM 693 O O . ARG A 1 87 ? 6.837 -6.346 5.626 1.00 87.50 87 ARG A O 1
ATOM 700 N N . MET A 1 88 ? 5.208 -7.303 4.418 1.00 89.50 8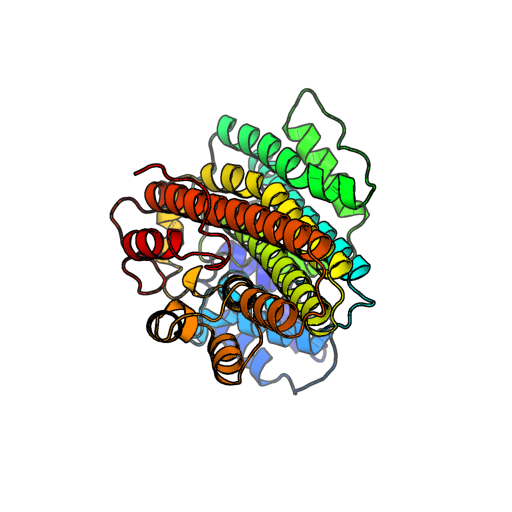8 MET A N 1
ATOM 701 C CA . MET A 1 88 ? 4.120 -6.496 4.968 1.00 89.50 88 MET A CA 1
ATOM 702 C C . MET A 1 88 ? 3.937 -6.777 6.467 1.00 89.50 88 MET A C 1
ATOM 704 O O . MET A 1 88 ? 4.012 -7.944 6.868 1.00 89.50 88 MET A O 1
ATOM 708 N N . PRO A 1 89 ? 3.648 -5.759 7.301 1.00 82.44 89 PRO A N 1
ATOM 709 C CA . PRO A 1 89 ? 3.371 -5.973 8.718 1.00 82.44 89 PRO A CA 1
ATOM 710 C C . PRO A 1 89 ? 2.114 -6.847 8.861 1.00 82.44 89 PRO A C 1
ATOM 712 O O . PRO A 1 89 ? 1.009 -6.447 8.491 1.00 82.44 89 PRO A O 1
ATOM 715 N N . ARG A 1 90 ? 2.276 -8.087 9.342 1.00 71.38 90 ARG A N 1
ATOM 716 C CA . ARG A 1 90 ? 1.175 -9.059 9.456 1.00 71.38 90 ARG A CA 1
ATOM 717 C C . ARG A 1 90 ? 0.398 -8.855 10.758 1.00 71.38 90 ARG A C 1
ATOM 719 O O . ARG A 1 90 ? 0.976 -8.767 11.835 1.00 71.38 90 ARG A O 1
ATOM 726 N N . THR A 1 91 ? -0.931 -8.831 10.648 1.00 58.25 91 THR A N 1
ATOM 727 C CA . THR A 1 91 ? -1.883 -8.431 11.708 1.00 58.25 91 THR A CA 1
ATOM 728 C C . THR A 1 91 ? -2.346 -9.565 12.630 1.00 58.25 91 THR A C 1
ATOM 730 O O . THR A 1 91 ? -3.348 -9.422 13.326 1.00 58.25 91 THR A O 1
ATOM 733 N N . GLU A 1 92 ? -1.656 -10.704 12.617 1.00 58.41 92 GLU A N 1
ATOM 734 C CA . GLU A 1 92 ? -2.011 -11.904 13.396 1.00 58.41 92 GLU A CA 1
ATOM 735 C C . GLU A 1 92 ? -1.160 -12.067 14.666 1.00 58.41 92 GLU A C 1
ATOM 737 O O . GLU A 1 92 ? -1.279 -13.067 15.364 1.00 58.41 92 GLU A O 1
ATOM 742 N N . CYS A 1 93 ? -0.287 -11.103 14.974 1.00 45.31 93 CYS A N 1
ATOM 743 C CA . CYS A 1 93 ? 0.628 -11.196 16.107 1.00 45.31 93 CYS A CA 1
ATOM 744 C C . CYS A 1 93 ? 0.063 -10.570 17.389 1.00 45.31 93 CYS A C 1
ATOM 746 O O . CYS A 1 93 ? -0.641 -9.565 17.330 1.00 45.31 93 CYS A O 1
ATOM 748 N N . ALA A 1 94 ? 0.414 -11.170 18.530 1.00 53.50 94 ALA A N 1
ATOM 749 C CA . ALA A 1 94 ? 0.075 -10.708 19.875 1.00 53.50 94 ALA A CA 1
ATOM 750 C C . ALA A 1 94 ? 0.577 -9.276 20.162 1.00 53.50 94 ALA A C 1
ATOM 752 O O . ALA A 1 94 ? 1.521 -8.800 19.521 1.00 53.50 94 ALA A O 1
ATOM 753 N N . ASP A 1 95 ? -0.031 -8.621 21.161 1.00 60.66 95 ASP A N 1
ATOM 754 C CA . ASP A 1 95 ? 0.249 -7.232 21.574 1.00 60.66 95 ASP A CA 1
ATOM 755 C C . ASP A 1 95 ? 1.750 -6.942 21.797 1.00 60.66 95 ASP A C 1
ATOM 757 O O . ASP A 1 95 ? 2.217 -5.833 21.518 1.00 60.66 95 ASP A O 1
ATOM 761 N N . ASP A 1 96 ? 2.532 -7.951 22.187 1.00 63.19 96 ASP A N 1
ATOM 762 C CA . ASP A 1 96 ? 3.957 -7.835 22.525 1.00 63.19 96 ASP A CA 1
ATOM 763 C C . ASP A 1 96 ? 4.875 -7.493 21.336 1.00 63.19 96 ASP A C 1
ATOM 765 O O . ASP A 1 96 ? 6.039 -7.142 21.525 1.00 63.19 96 ASP A O 1
ATOM 769 N N . ARG A 1 97 ? 4.380 -7.557 20.089 1.00 80.06 97 ARG A N 1
ATOM 770 C CA . ARG A 1 97 ? 5.176 -7.258 18.878 1.00 80.06 97 ARG A CA 1
ATOM 771 C C . ARG A 1 97 ? 4.806 -5.949 18.181 1.00 80.06 97 ARG A C 1
ATOM 773 O O . ARG A 1 97 ? 5.312 -5.678 17.093 1.00 80.06 97 ARG A O 1
ATOM 780 N N . ARG A 1 98 ? 3.979 -5.096 18.796 1.00 85.50 98 ARG A N 1
ATOM 781 C CA . ARG A 1 98 ? 3.527 -3.824 18.193 1.00 85.50 98 ARG A CA 1
ATOM 782 C C . ARG A 1 98 ? 4.669 -2.882 17.821 1.00 85.50 98 ARG A C 1
ATOM 784 O O . ARG A 1 98 ? 4.685 -2.361 16.711 1.00 85.50 98 ARG A O 1
ATOM 791 N N . ILE A 1 99 ? 5.637 -2.683 18.717 1.00 88.56 99 ILE A N 1
ATOM 792 C CA . ILE A 1 99 ? 6.792 -1.800 18.467 1.00 88.56 99 ILE A CA 1
ATOM 793 C C . ILE A 1 99 ? 7.588 -2.291 17.252 1.00 88.56 99 ILE A C 1
ATOM 795 O O . ILE A 1 99 ? 7.931 -1.502 16.372 1.00 88.56 99 ILE A O 1
ATOM 799 N N . GLU A 1 100 ? 7.810 -3.602 17.168 1.00 90.25 100 GLU A N 1
ATOM 800 C CA . GLU A 1 100 ? 8.512 -4.224 16.049 1.00 90.25 100 GLU A CA 1
ATOM 801 C C . GLU A 1 100 ? 7.730 -4.076 14.736 1.00 90.25 100 GLU A C 1
ATOM 803 O O . GLU A 1 100 ? 8.307 -3.693 13.725 1.00 90.25 100 GLU A O 1
ATOM 808 N N . LEU A 1 101 ? 6.407 -4.280 14.738 1.00 91.50 101 LEU A N 1
ATOM 809 C CA . LEU A 1 101 ? 5.570 -4.086 13.544 1.00 91.50 101 LEU A CA 1
ATOM 810 C C . LEU A 1 101 ? 5.576 -2.632 13.047 1.00 91.50 101 LEU A C 1
ATOM 812 O O . LEU A 1 101 ? 5.633 -2.396 11.839 1.00 91.50 101 LEU A O 1
ATOM 816 N N . ARG A 1 102 ? 5.555 -1.653 13.962 1.00 94.25 102 ARG A N 1
ATOM 817 C CA . ARG A 1 102 ? 5.677 -0.224 13.627 1.00 94.25 102 ARG A CA 1
ATOM 818 C C . ARG A 1 102 ? 7.029 0.083 12.984 1.00 94.25 102 ARG A C 1
ATOM 820 O O . ARG A 1 102 ? 7.080 0.727 11.939 1.00 94.25 102 ARG A O 1
ATOM 827 N N . ARG A 1 103 ? 8.115 -0.442 13.561 1.00 93.88 103 ARG A N 1
ATOM 828 C CA . ARG A 1 103 ? 9.470 -0.312 13.009 1.00 93.88 103 ARG A CA 1
ATOM 829 C C . ARG A 1 103 ? 9.582 -0.966 11.628 1.00 93.88 103 ARG A C 1
ATOM 831 O O . ARG A 1 103 ? 10.101 -0.339 10.709 1.00 93.88 103 ARG A O 1
ATOM 838 N N . GLN A 1 104 ? 9.061 -2.181 11.460 1.00 93.44 104 GLN A N 1
ATOM 839 C CA . GLN A 1 104 ? 9.050 -2.897 10.179 1.00 93.44 104 GLN A CA 1
ATOM 840 C C . GLN A 1 104 ? 8.291 -2.128 9.095 1.00 93.44 104 GLN A C 1
ATOM 842 O O . GLN A 1 104 ? 8.771 -2.030 7.966 1.00 93.44 104 GLN A O 1
ATOM 847 N N . HIS A 1 105 ? 7.132 -1.554 9.437 1.00 96.19 105 HIS A N 1
ATOM 848 C CA . HIS A 1 105 ? 6.397 -0.673 8.537 1.00 96.19 105 HIS A CA 1
ATOM 849 C C . HIS A 1 105 ? 7.246 0.522 8.109 1.00 96.19 105 HIS A C 1
ATOM 851 O O . HIS A 1 105 ? 7.376 0.762 6.913 1.00 96.19 105 HIS A O 1
ATOM 857 N N . ASP A 1 106 ? 7.820 1.263 9.060 1.00 96.88 106 ASP A N 1
ATOM 858 C CA . ASP A 1 106 ? 8.568 2.483 8.750 1.00 96.88 106 ASP A CA 1
ATOM 859 C C . ASP A 1 106 ? 9.807 2.184 7.898 1.00 96.88 106 ASP A C 1
ATOM 861 O O . ASP A 1 106 ? 10.076 2.905 6.939 1.00 96.88 106 ASP A O 1
ATOM 865 N N . GLN A 1 107 ? 10.496 1.068 8.155 1.00 95.81 107 GLN A N 1
ATOM 866 C CA . GLN A 1 107 ? 11.592 0.595 7.307 1.00 95.81 107 GLN A CA 1
ATOM 867 C C . GLN A 1 107 ? 11.121 0.276 5.886 1.00 95.81 107 GLN A C 1
ATOM 869 O O . GLN A 1 107 ? 11.689 0.785 4.922 1.00 95.81 107 GLN A O 1
ATOM 874 N N . LEU A 1 108 ? 10.063 -0.529 5.732 1.00 97.12 108 LEU A N 1
ATOM 875 C CA . LEU A 1 108 ? 9.523 -0.856 4.410 1.00 97.12 108 LEU A CA 1
ATOM 876 C C . LEU A 1 108 ? 9.042 0.402 3.674 1.00 97.12 108 LEU A C 1
ATOM 878 O O . LEU A 1 108 ? 9.311 0.559 2.487 1.00 97.12 108 LEU A O 1
ATOM 882 N N . PHE A 1 109 ? 8.371 1.319 4.369 1.00 98.06 109 PHE A N 1
ATOM 883 C CA . PHE A 1 109 ? 7.905 2.582 3.808 1.00 98.06 109 PHE A CA 1
ATOM 884 C C . PHE A 1 109 ? 9.077 3.413 3.274 1.00 98.06 109 PHE A C 1
ATOM 886 O O . PHE A 1 109 ? 9.046 3.844 2.121 1.00 98.06 109 PHE A O 1
ATOM 893 N N . LEU A 1 110 ? 10.141 3.589 4.066 1.00 97.31 110 LEU A N 1
ATOM 894 C CA . LEU A 1 110 ? 11.347 4.290 3.620 1.00 97.31 110 LEU A CA 1
ATOM 895 C C . LEU A 1 110 ? 12.004 3.602 2.430 1.00 97.31 110 LEU A C 1
ATOM 897 O O . LEU A 1 110 ? 12.388 4.280 1.483 1.00 97.31 110 LEU A O 1
ATOM 901 N N . HIS A 1 111 ? 12.092 2.274 2.448 1.00 97.88 111 HIS A N 1
ATOM 902 C CA . HIS A 1 111 ? 12.654 1.496 1.349 1.00 97.88 111 HIS A CA 1
ATOM 903 C C . HIS A 1 111 ? 11.895 1.740 0.042 1.00 97.88 111 HIS A C 1
ATOM 905 O O . HIS A 1 111 ? 12.523 1.995 -0.978 1.00 97.88 111 HIS A O 1
ATOM 911 N N . LEU A 1 112 ? 10.560 1.728 0.075 1.00 98.56 112 LEU A N 1
ATOM 912 C CA . LEU A 1 112 ? 9.718 1.952 -1.104 1.00 98.56 112 LEU A CA 1
ATOM 913 C C . LEU A 1 112 ? 9.856 3.376 -1.662 1.00 98.56 112 LEU A C 1
ATOM 915 O 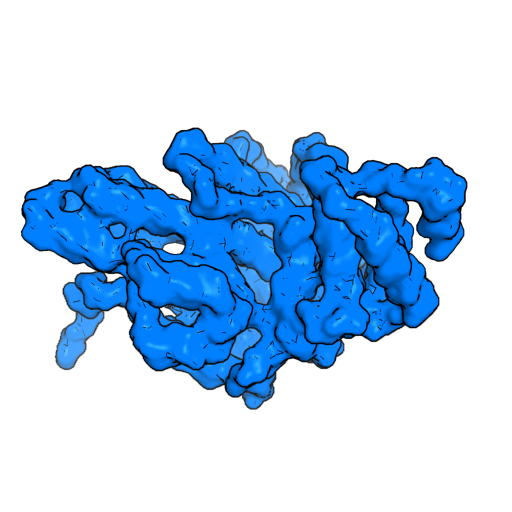O . LEU A 1 112 ? 9.921 3.556 -2.878 1.00 98.56 112 LEU A O 1
ATOM 919 N N . ILE A 1 113 ? 9.912 4.390 -0.791 1.00 98.38 113 ILE A N 1
ATOM 920 C CA . ILE A 1 113 ? 10.055 5.790 -1.216 1.00 98.38 113 ILE A CA 1
ATOM 921 C C . ILE A 1 113 ? 11.470 6.082 -1.714 1.00 98.38 113 ILE A C 1
ATOM 923 O O . ILE A 1 113 ? 11.621 6.691 -2.771 1.00 98.38 113 ILE A O 1
ATOM 927 N N . ALA A 1 114 ? 12.498 5.617 -1.006 1.00 98.00 114 ALA A N 1
ATOM 928 C CA . ALA A 1 114 ? 13.887 5.755 -1.431 1.00 98.00 114 ALA A CA 1
ATOM 929 C C . ALA A 1 114 ? 14.139 5.058 -2.776 1.00 98.00 114 ALA A C 1
ATOM 931 O O . ALA A 1 114 ? 14.801 5.629 -3.637 1.00 98.00 114 ALA A O 1
ATOM 932 N N . ASP A 1 115 ? 13.565 3.872 -2.985 1.00 98.50 115 ASP A N 1
ATOM 933 C CA . ASP A 1 115 ? 13.656 3.123 -4.241 1.00 98.50 115 ASP A CA 1
ATOM 934 C C . ASP A 1 115 ? 12.973 3.859 -5.409 1.00 98.50 115 ASP A C 1
ATOM 936 O O . ASP A 1 115 ? 13.533 3.947 -6.501 1.00 98.50 115 ASP A O 1
ATOM 940 N N . ALA A 1 116 ? 11.809 4.482 -5.179 1.00 98.50 116 ALA A N 1
ATOM 941 C CA . ALA A 1 116 ? 11.162 5.327 -6.186 1.00 98.50 116 ALA A CA 1
ATOM 942 C C . ALA A 1 116 ? 12.017 6.550 -6.566 1.00 98.50 116 ALA A C 1
ATOM 944 O O . ALA A 1 116 ? 12.103 6.901 -7.741 1.00 98.50 116 ALA A O 1
ATOM 945 N N . LEU A 1 117 ? 12.669 7.192 -5.592 1.00 98.44 117 LEU A N 1
ATOM 946 C CA . LEU A 1 117 ? 13.560 8.328 -5.850 1.00 98.44 117 LEU A CA 1
ATOM 947 C C . LEU A 1 117 ? 14.854 7.908 -6.556 1.00 98.44 117 LEU A C 1
ATOM 949 O O . LEU A 1 117 ? 15.326 8.627 -7.433 1.00 98.44 117 LEU A O 1
ATOM 953 N N . ALA A 1 118 ? 15.405 6.744 -6.213 1.00 98.31 118 ALA A N 1
ATOM 954 C CA . ALA A 1 118 ? 16.570 6.179 -6.886 1.00 98.31 118 ALA A CA 1
ATOM 955 C C . ALA A 1 118 ? 16.296 5.894 -8.365 1.00 98.31 118 ALA A C 1
ATOM 957 O O . ALA A 1 118 ? 17.152 6.160 -9.208 1.00 98.31 118 ALA A O 1
ATOM 958 N N . PHE A 1 119 ? 15.095 5.406 -8.687 1.00 98.50 119 PHE A N 1
ATOM 959 C CA . PHE A 1 119 ? 14.662 5.234 -10.070 1.00 98.50 119 PHE A CA 1
ATOM 960 C C . PHE A 1 119 ? 14.620 6.568 -10.831 1.00 98.50 119 PHE A C 1
ATOM 962 O O . PHE A 1 119 ? 15.168 6.649 -11.929 1.00 98.50 119 PHE A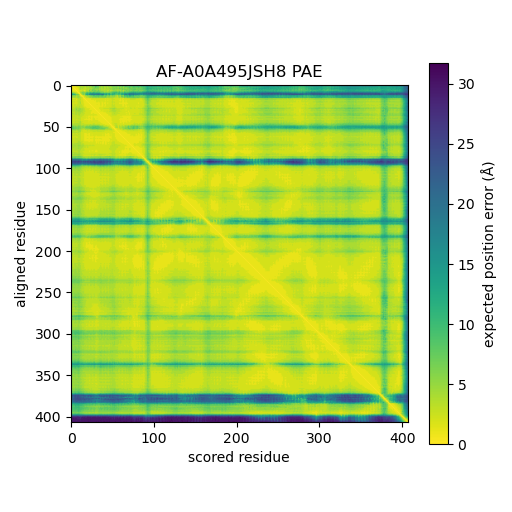 O 1
ATOM 969 N N . GLU A 1 120 ? 14.041 7.622 -10.246 1.00 98.50 120 GLU A N 1
ATOM 970 C CA . GLU A 1 120 ? 14.011 8.958 -10.863 1.00 98.50 120 GLU A CA 1
ATOM 971 C C . GLU A 1 120 ? 15.430 9.505 -11.108 1.00 98.50 120 GLU A C 1
ATOM 973 O O . GLU A 1 120 ? 15.732 9.937 -12.220 1.00 98.50 120 GLU A O 1
ATOM 978 N N . LEU A 1 121 ? 16.327 9.388 -10.118 1.00 98.38 121 LEU A N 1
ATOM 979 C CA . LEU A 1 121 ? 17.736 9.792 -10.238 1.00 98.38 121 LEU A CA 1
ATOM 980 C C . LEU A 1 121 ? 18.454 9.033 -11.362 1.00 98.38 121 LEU A C 1
ATOM 982 O O . LEU A 1 121 ? 19.155 9.633 -12.177 1.00 98.38 121 LEU A O 1
ATOM 986 N N . ALA A 1 122 ? 18.270 7.712 -11.434 1.00 98.19 122 ALA A N 1
ATOM 987 C CA . ALA A 1 122 ? 18.878 6.888 -12.473 1.00 98.19 122 ALA A CA 1
ATOM 988 C C . ALA A 1 122 ? 18.320 7.212 -13.870 1.00 98.19 122 ALA A C 1
ATOM 990 O O . ALA A 1 122 ? 19.060 7.227 -14.856 1.00 98.19 122 ALA A O 1
ATOM 991 N N . ALA A 1 123 ? 17.018 7.486 -13.973 1.00 97.56 123 ALA A N 1
ATOM 992 C CA . ALA A 1 123 ? 16.375 7.848 -15.230 1.00 97.56 123 ALA A CA 1
ATOM 993 C C . ALA A 1 123 ? 16.822 9.233 -15.726 1.00 97.56 123 ALA A C 1
ATOM 995 O O . ALA A 1 123 ? 17.092 9.391 -16.922 1.00 97.56 123 ALA A O 1
ATOM 996 N N . GLU A 1 124 ? 16.951 10.210 -14.823 1.00 96.50 124 GLU A N 1
ATOM 997 C CA . GLU A 1 124 ? 17.472 11.551 -15.112 1.00 96.50 124 GLU A CA 1
ATOM 998 C C . GLU A 1 124 ? 18.938 11.493 -15.564 1.00 96.50 124 GLU A C 1
ATOM 1000 O O . GLU A 1 124 ? 19.282 12.033 -16.617 1.00 96.50 124 GLU A O 1
ATOM 1005 N N . ALA A 1 125 ? 19.777 10.737 -14.848 1.00 96.62 125 ALA A N 1
ATOM 1006 C CA . ALA A 1 125 ? 21.181 10.511 -15.197 1.00 96.62 125 ALA A CA 1
ATOM 1007 C C . ALA A 1 125 ? 21.385 9.586 -16.414 1.00 96.62 125 ALA A C 1
ATOM 1009 O O . ALA A 1 125 ? 22.517 9.386 -16.855 1.00 96.62 125 ALA A O 1
ATOM 1010 N N . ARG A 1 126 ? 20.304 9.008 -16.962 1.00 95.56 126 ARG A N 1
ATOM 1011 C CA . ARG A 1 126 ? 20.319 8.021 -18.059 1.00 95.56 126 ARG A CA 1
ATOM 1012 C C . ARG A 1 126 ? 21.213 6.806 -17.783 1.00 95.56 126 ARG A C 1
ATOM 1014 O O . ARG A 1 126 ? 21.822 6.259 -18.695 1.00 95.56 126 ARG A O 1
ATOM 1021 N N . THR A 1 127 ? 21.261 6.366 -16.530 1.00 97.06 127 THR A N 1
ATOM 1022 C CA . THR A 1 127 ? 21.990 5.161 -16.100 1.00 97.06 127 THR A CA 1
ATOM 1023 C C . THR A 1 127 ? 21.095 3.921 -16.028 1.00 97.06 127 THR A C 1
ATOM 1025 O O . THR A 1 127 ? 21.570 2.836 -15.699 1.00 97.06 127 THR A O 1
ATOM 1028 N N . THR A 1 128 ? 19.806 4.063 -16.355 1.00 95.38 128 THR A N 1
ATOM 1029 C CA . THR A 1 128 ? 18.846 2.962 -16.469 1.00 95.38 128 THR A CA 1
ATOM 1030 C C . THR A 1 128 ? 18.006 3.066 -17.744 1.00 95.38 128 THR A C 1
ATOM 1032 O O . THR A 1 128 ? 17.586 4.157 -18.151 1.00 95.38 128 THR A O 1
ATOM 1035 N N . ASP A 1 129 ? 17.721 1.903 -18.329 1.00 92.25 129 ASP A N 1
ATOM 1036 C CA . ASP A 1 129 ? 16.779 1.712 -19.440 1.00 92.25 129 ASP A CA 1
ATOM 1037 C C . ASP A 1 129 ? 15.423 1.163 -18.964 1.00 92.25 129 ASP A C 1
ATOM 1039 O O . ASP A 1 129 ? 14.571 0.800 -19.774 1.00 92.25 129 ASP A O 1
ATOM 1043 N N . LEU A 1 130 ? 15.206 1.076 -17.647 1.00 95.25 130 LEU A N 1
ATOM 1044 C CA . LEU A 1 130 ? 13.935 0.644 -17.074 1.00 95.25 130 LEU A CA 1
ATOM 1045 C C . LEU A 1 130 ? 12.829 1.661 -17.393 1.00 95.25 130 LEU A C 1
ATOM 1047 O O . LEU A 1 130 ? 12.998 2.852 -17.143 1.00 95.25 130 LEU A O 1
ATOM 1051 N N . LEU A 1 131 ? 11.695 1.173 -17.912 1.00 96.56 131 LEU A N 1
ATOM 1052 C CA . LEU A 1 131 ? 10.493 1.965 -18.217 1.00 96.56 131 LEU A CA 1
ATOM 1053 C C . LEU A 1 131 ? 10.790 3.261 -19.007 1.00 96.56 131 LEU A C 1
ATOM 1055 O O . LEU A 1 131 ? 10.497 4.365 -18.547 1.00 96.56 131 LEU A O 1
ATOM 1059 N N . PRO A 1 132 ? 11.391 3.159 -20.206 1.00 96.50 132 PRO A N 1
ATOM 1060 C CA . PRO A 1 132 ? 11.963 4.309 -20.899 1.00 96.50 132 PRO A CA 1
ATOM 1061 C C . PRO A 1 132 ? 10.914 5.234 -21.536 1.00 96.50 132 PRO A C 1
ATOM 1063 O O . PRO A 1 132 ? 11.264 6.328 -21.980 1.00 96.50 132 PRO A O 1
ATOM 1066 N N . GLN A 1 133 ? 9.649 4.813 -21.633 1.00 97.62 133 GLN A N 1
ATOM 1067 C CA . GLN A 1 133 ? 8.616 5.574 -22.333 1.00 97.62 133 GLN A CA 1
ATOM 1068 C C . GLN A 1 133 ? 8.029 6.676 -21.447 1.00 97.62 133 GLN A C 1
ATOM 1070 O O . GLN A 1 133 ? 7.799 6.478 -20.256 1.00 97.62 133 GLN A O 1
ATOM 1075 N N . GLN A 1 134 ? 7.704 7.816 -22.068 1.00 97.12 134 GLN A N 1
ATOM 1076 C CA . GLN A 1 134 ? 6.994 8.937 -21.435 1.00 97.12 134 GLN A CA 1
ATOM 1077 C C . GLN A 1 134 ? 7.682 9.472 -20.169 1.00 97.12 134 GLN A C 1
ATOM 1079 O O . GLN A 1 134 ? 7.008 9.814 -19.193 1.00 97.12 134 GLN A O 1
ATOM 1084 N N . ARG A 1 135 ? 9.021 9.551 -20.199 1.00 96.88 135 ARG A N 1
ATOM 1085 C CA . ARG A 1 135 ? 9.805 10.162 -19.121 1.00 96.88 135 ARG A CA 1
ATOM 1086 C C . ARG A 1 135 ? 9.286 11.574 -18.814 1.00 96.88 135 ARG A C 1
ATOM 1088 O O . ARG A 1 135 ? 9.000 12.326 -19.749 1.00 96.88 135 ARG A O 1
ATOM 1095 N N . PRO A 1 136 ? 9.162 11.935 -17.533 1.00 96.94 136 PRO A N 1
ATOM 1096 C CA . PRO A 1 136 ? 8.686 13.242 -17.127 1.00 96.94 136 PRO A CA 1
ATOM 1097 C C . PRO A 1 136 ? 9.673 14.362 -17.441 1.00 96.94 136 PRO A C 1
ATOM 1099 O O . PRO A 1 136 ? 10.887 14.180 -17.413 1.00 96.94 136 PRO A O 1
ATOM 1102 N N . GLU A 1 137 ? 9.128 15.556 -17.672 1.00 96.69 137 GLU A N 1
ATOM 1103 C CA . GLU A 1 137 ? 9.915 16.785 -17.799 1.00 96.69 137 GLU A CA 1
ATOM 1104 C C . GLU A 1 137 ? 10.750 17.049 -16.527 1.00 96.69 137 GLU A C 1
ATOM 1106 O O . GLU A 1 137 ? 10.245 16.817 -15.417 1.00 96.69 137 GLU A O 1
ATOM 1111 N N . PRO A 1 138 ? 11.965 17.626 -16.632 1.00 96.62 138 PRO A N 1
ATOM 1112 C CA . PRO A 1 138 ? 12.868 17.815 -15.488 1.00 96.62 138 PRO A CA 1
ATOM 1113 C C . PRO A 1 138 ? 12.231 18.530 -14.287 1.00 96.62 138 PRO A C 1
ATOM 1115 O O . PRO A 1 138 ? 12.408 18.136 -13.136 1.00 96.62 138 PRO A O 1
ATOM 1118 N N . ALA A 1 139 ? 11.389 19.542 -14.526 1.00 97.38 139 ALA A N 1
ATOM 1119 C CA . ALA A 1 139 ? 10.693 20.256 -13.452 1.00 97.38 139 ALA A CA 1
ATOM 1120 C C . ALA A 1 139 ? 9.760 19.344 -12.624 1.00 97.38 139 ALA A C 1
ATOM 1122 O O . ALA A 1 139 ? 9.584 19.545 -11.417 1.00 97.38 139 ALA A O 1
ATOM 1123 N N . ARG A 1 140 ? 9.158 18.329 -13.257 1.00 97.69 140 ARG A N 1
ATOM 1124 C CA . ARG A 1 140 ? 8.306 17.336 -12.590 1.00 97.69 140 ARG A CA 1
ATOM 1125 C C . ARG A 1 140 ? 9.147 16.349 -11.784 1.00 97.69 140 ARG A C 1
ATOM 11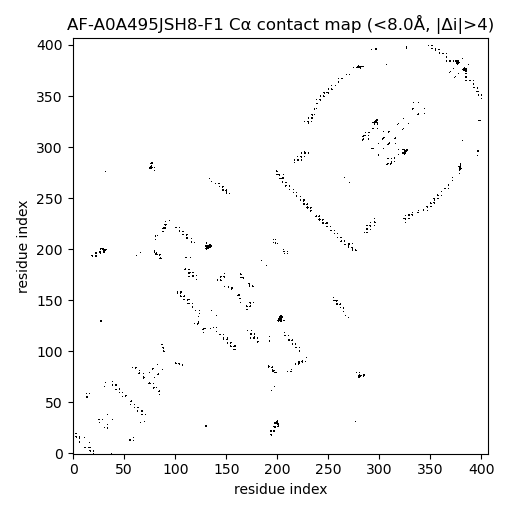27 O O . ARG A 1 140 ? 8.759 16.048 -10.657 1.00 97.69 140 ARG A O 1
ATOM 1134 N N . VAL A 1 141 ? 10.295 15.921 -12.306 1.00 97.81 141 VAL A N 1
ATOM 1135 C CA . VAL A 1 141 ? 11.271 15.083 -11.585 1.00 97.81 141 VAL A CA 1
ATOM 1136 C C . VAL A 1 141 ? 11.755 15.794 -10.317 1.00 97.81 141 VAL A C 1
ATOM 1138 O O . VAL A 1 141 ? 11.600 15.281 -9.210 1.00 97.81 141 VAL A O 1
ATOM 1141 N N . VAL A 1 142 ? 12.179 17.054 -10.440 1.00 98.00 142 VAL A N 1
ATOM 1142 C CA . VAL A 1 142 ? 12.590 17.888 -9.300 1.00 98.00 142 VAL A CA 1
ATOM 1143 C C . VAL A 1 142 ? 11.472 18.036 -8.258 1.00 98.00 142 VAL A C 1
ATOM 1145 O O . VAL A 1 142 ? 11.718 18.020 -7.048 1.00 98.00 142 VAL A O 1
ATOM 1148 N N . LYS A 1 143 ? 10.212 18.154 -8.696 1.00 97.62 143 LYS A N 1
ATOM 1149 C CA . LYS A 1 143 ? 9.057 18.148 -7.786 1.00 97.62 143 LYS A CA 1
ATOM 1150 C C . LYS A 1 143 ? 8.919 16.805 -7.058 1.00 97.62 143 LYS A C 1
ATOM 1152 O O . LYS A 1 143 ? 8.636 16.815 -5.860 1.00 97.62 143 LYS A O 1
ATOM 1157 N N . ARG A 1 144 ? 9.120 15.674 -7.741 1.00 98.38 144 ARG A N 1
ATOM 1158 C CA . ARG A 1 144 ? 9.068 14.330 -7.140 1.00 98.38 144 ARG A CA 1
ATOM 1159 C C . ARG A 1 144 ? 10.146 14.135 -6.080 1.00 98.38 144 ARG A C 1
ATOM 1161 O O . ARG A 1 144 ? 9.801 13.636 -5.014 1.00 98.38 144 ARG A O 1
ATOM 1168 N N . TYR A 1 145 ? 11.368 14.630 -6.293 1.00 98.44 145 TYR A N 1
ATOM 1169 C CA . TYR A 1 145 ? 12.422 14.621 -5.267 1.00 98.44 145 TYR A CA 1
ATOM 1170 C C . TYR A 1 145 ? 11.957 15.273 -3.963 1.00 98.44 145 TYR A C 1
ATOM 1172 O O . TYR A 1 145 ? 11.944 14.631 -2.912 1.00 98.44 145 TYR A O 1
ATOM 1180 N N . ARG A 1 146 ? 11.465 16.517 -4.036 1.00 97.31 146 ARG A N 1
ATOM 1181 C CA . ARG A 1 146 ? 10.977 17.245 -2.852 1.00 97.31 146 ARG A CA 1
ATOM 1182 C C . ARG A 1 146 ? 9.815 16.527 -2.164 1.00 97.31 146 ARG A C 1
ATOM 1184 O O . ARG A 1 146 ? 9.760 16.455 -0.939 1.00 97.31 146 ARG A O 1
ATOM 1191 N N . LEU A 1 147 ? 8.871 16.004 -2.946 1.00 97.88 147 LEU A N 1
ATOM 1192 C CA . LEU A 1 147 ? 7.700 15.310 -2.412 1.00 97.88 147 LEU A CA 1
ATOM 1193 C C . LEU A 1 147 ? 8.054 13.964 -1.769 1.00 97.88 147 LEU A C 1
ATOM 1195 O O . LEU A 1 147 ? 7.481 13.639 -0.733 1.00 97.88 147 LEU A O 1
ATOM 1199 N N . GLY A 1 148 ? 8.993 13.209 -2.342 1.00 98.00 148 GLY A N 1
ATOM 1200 C CA . GLY A 1 148 ? 9.447 11.932 -1.794 1.00 98.00 148 GLY A CA 1
ATOM 1201 C C . GLY A 1 148 ? 10.220 12.105 -0.496 1.00 98.00 148 GLY A C 1
ATOM 1202 O O . GLY A 1 148 ? 9.895 11.450 0.489 1.00 98.00 148 GLY A O 1
ATOM 1203 N N . VAL A 1 149 ? 11.148 13.066 -0.443 1.00 97.44 149 VAL A N 1
ATOM 1204 C CA . VAL A 1 149 ? 11.862 13.409 0.799 1.00 97.44 149 VAL A CA 1
ATOM 1205 C C . VAL A 1 149 ? 10.874 13.835 1.889 1.00 97.44 149 VAL A C 1
ATOM 1207 O O . VAL A 1 149 ? 10.930 13.339 3.015 1.00 97.44 149 VAL A O 1
ATOM 1210 N N . ARG A 1 150 ? 9.890 14.678 1.545 1.00 96.50 150 ARG A N 1
ATOM 1211 C CA . ARG A 1 150 ? 8.822 15.071 2.474 1.00 96.50 150 ARG A CA 1
ATOM 1212 C C . ARG A 1 150 ? 7.982 13.881 2.947 1.00 96.50 150 ARG A C 1
ATOM 1214 O O . ARG A 1 150 ? 7.589 13.857 4.110 1.00 96.50 150 ARG A O 1
ATOM 1221 N N . ALA A 1 151 ? 7.676 12.926 2.069 1.00 97.38 151 ALA A N 1
ATOM 1222 C CA . ALA A 1 151 ? 6.917 11.729 2.425 1.00 97.38 151 ALA A CA 1
ATOM 1223 C C . ALA A 1 151 ? 7.702 10.798 3.362 1.00 97.38 151 ALA A C 1
ATOM 1225 O O . ALA A 1 151 ? 7.106 10.187 4.242 1.00 97.38 151 ALA A O 1
ATOM 1226 N N . ALA A 1 152 ? 9.025 10.715 3.205 1.00 97.25 152 ALA A N 1
ATOM 1227 C CA . ALA A 1 152 ? 9.899 9.888 4.034 1.00 97.25 152 ALA A CA 1
ATOM 1228 C C . ALA A 1 152 ? 10.132 10.463 5.446 1.00 97.25 152 ALA A C 1
ATOM 1230 O O . ALA A 1 152 ? 10.296 9.703 6.402 1.00 97.25 152 ALA A O 1
ATOM 1231 N N . ALA A 1 153 ? 10.114 11.792 5.600 1.00 95.62 153 ALA A N 1
ATOM 1232 C CA . ALA A 1 153 ? 10.493 12.474 6.841 1.00 95.62 153 ALA A CA 1
ATOM 1233 C C . ALA A 1 153 ? 9.799 11.960 8.126 1.00 95.62 153 ALA A C 1
ATOM 1235 O O . ALA A 1 153 ? 10.499 11.742 9.117 1.00 95.62 153 ALA A O 1
ATOM 1236 N N . PRO A 1 154 ? 8.476 11.694 8.161 1.00 95.94 154 PRO A N 1
ATOM 1237 C CA . PRO A 1 154 ? 7.838 11.175 9.372 1.00 95.94 154 PRO A CA 1
ATOM 1238 C C . PRO A 1 154 ? 8.330 9.780 9.785 1.00 95.94 154 PRO A C 1
ATOM 1240 O O . PRO A 1 154 ? 8.427 9.500 10.978 1.00 95.94 154 PRO A O 1
ATOM 1243 N N . ALA A 1 155 ? 8.627 8.902 8.821 1.00 96.38 155 ALA A N 1
ATOM 1244 C CA . ALA A 1 155 ? 9.129 7.557 9.102 1.00 96.38 155 ALA A CA 1
ATOM 1245 C C . ALA A 1 155 ? 10.585 7.591 9.597 1.00 96.38 155 ALA A C 1
ATOM 1247 O O . ALA A 1 155 ? 10.910 6.892 10.553 1.00 96.38 155 ALA A O 1
ATOM 1248 N N . LEU A 1 156 ? 11.426 8.472 9.034 1.00 95.38 156 LEU A N 1
ATOM 1249 C CA . LEU A 1 156 ? 12.782 8.733 9.546 1.00 95.38 156 LEU A CA 1
ATOM 1250 C C . LEU A 1 156 ? 12.752 9.147 11.021 1.00 95.38 156 LEU A C 1
ATOM 1252 O O . LEU A 1 156 ? 13.442 8.556 11.851 1.00 95.38 156 LEU A O 1
ATOM 1256 N N . ALA A 1 157 ? 11.890 10.113 11.355 1.00 94.75 157 ALA A N 1
ATOM 1257 C CA . ALA A 1 157 ? 11.755 10.615 12.717 1.00 94.75 157 ALA A CA 1
ATOM 1258 C C . ALA A 1 157 ? 11.332 9.513 13.705 1.00 94.75 157 ALA A C 1
ATOM 1260 O O . ALA A 1 157 ? 11.894 9.416 14.794 1.00 94.75 157 ALA A O 1
ATOM 1261 N N . ARG A 1 158 ? 10.383 8.644 13.327 1.00 94.88 158 ARG A N 1
ATOM 1262 C CA . ARG A 1 158 ? 9.941 7.519 14.175 1.00 94.88 158 ARG A CA 1
ATOM 1263 C C . ARG A 1 158 ? 10.999 6.433 14.353 1.00 94.88 158 ARG A C 1
ATOM 1265 O O . ARG A 1 158 ? 11.024 5.786 15.396 1.00 94.88 158 ARG A O 1
ATOM 1272 N N . LEU A 1 159 ? 11.877 6.251 13.370 1.00 94.31 159 LEU A N 1
ATOM 1273 C CA . LEU A 1 159 ? 13.016 5.336 13.463 1.00 94.31 159 LEU A CA 1
ATOM 1274 C C . LEU A 1 159 ? 14.197 5.922 14.248 1.00 94.31 159 LEU A C 1
ATOM 1276 O O . LEU A 1 159 ? 15.186 5.221 14.450 1.00 94.31 159 LEU A O 1
ATOM 1280 N N . GLY A 1 160 ? 14.103 7.180 14.697 1.00 92.00 160 GLY A N 1
ATOM 1281 C CA . GLY A 1 160 ? 15.195 7.880 15.372 1.00 92.00 160 GLY A CA 1
ATOM 1282 C C . GLY A 1 160 ? 16.369 8.194 14.443 1.00 92.00 160 GLY A C 1
ATOM 1283 O O . GLY A 1 160 ? 17.473 8.448 14.919 1.00 92.00 160 GLY A O 1
ATOM 1284 N N . GLN A 1 161 ? 16.150 8.160 13.126 1.00 88.94 161 GLN A N 1
ATOM 1285 C CA . GLN A 1 161 ? 17.162 8.519 12.141 1.00 88.94 161 GLN A CA 1
ATOM 1286 C C . GLN A 1 161 ? 17.233 10.045 12.001 1.00 88.94 161 GLN A C 1
ATOM 1288 O O . GLN A 1 161 ? 16.204 10.724 12.105 1.00 88.94 161 GLN A O 1
ATOM 1293 N N . PRO A 1 162 ? 18.432 10.612 11.771 1.00 84.94 162 PRO A N 1
ATOM 1294 C CA . PRO A 1 162 ? 18.571 12.044 11.561 1.00 84.94 162 PRO A CA 1
ATOM 1295 C C . PRO A 1 162 ? 17.759 12.482 10.340 1.00 84.94 162 PRO A C 1
ATOM 1297 O O . PRO A 1 162 ? 17.599 11.734 9.371 1.00 84.94 162 PRO A O 1
ATOM 1300 N N . ALA A 1 163 ? 17.258 13.719 10.376 1.00 83.50 163 ALA A N 1
ATOM 1301 C CA . ALA A 1 163 ? 16.669 14.321 9.191 1.00 83.50 163 ALA A CA 1
ATOM 1302 C C . ALA A 1 163 ? 17.700 14.325 8.052 1.00 83.50 163 ALA A C 1
ATOM 1304 O O . ALA A 1 163 ? 18.891 14.551 8.279 1.00 83.50 163 ALA A O 1
ATOM 1305 N N . VAL A 1 164 ? 17.234 14.073 6.829 1.00 82.94 164 VAL A N 1
ATOM 1306 C CA . VAL A 1 164 ? 18.090 14.133 5.641 1.00 82.94 164 VAL A CA 1
ATOM 1307 C C . VAL A 1 164 ? 18.661 15.541 5.535 1.00 82.94 164 VAL A C 1
ATOM 1309 O O . VAL A 1 164 ? 17.918 16.516 5.664 1.00 82.94 164 VAL A O 1
ATOM 1312 N N . VAL A 1 165 ? 19.970 15.639 5.305 1.00 80.06 165 VAL A N 1
ATOM 1313 C CA . VAL A 1 165 ? 20.641 16.922 5.089 1.00 80.06 165 VAL A CA 1
ATOM 1314 C C . VAL A 1 165 ? 19.983 17.619 3.901 1.00 80.06 165 VAL A C 1
ATOM 1316 O O . VAL A 1 165 ? 19.927 17.076 2.795 1.00 80.06 165 VAL A O 1
ATOM 1319 N N . ASP A 1 166 ? 19.445 18.811 4.144 1.00 82.81 166 ASP A N 1
ATOM 1320 C CA . ASP A 1 166 ? 18.854 19.615 3.084 1.00 82.81 166 ASP A CA 1
ATOM 1321 C C . ASP A 1 166 ? 19.981 20.192 2.223 1.00 82.81 166 ASP A C 1
ATOM 1323 O O . ASP A 1 166 ? 20.902 20.840 2.725 1.00 82.81 166 ASP A O 1
ATOM 1327 N N . HIS A 1 167 ? 19.931 19.907 0.927 1.00 86.75 167 HIS A N 1
ATOM 1328 C CA . HIS A 1 167 ? 20.911 20.374 -0.041 1.00 86.75 167 HIS A CA 1
ATOM 1329 C C . HIS A 1 167 ? 20.236 21.419 -0.934 1.00 86.75 167 HIS A C 1
ATOM 1331 O O . HIS A 1 167 ? 19.051 21.285 -1.243 1.00 86.75 167 HIS A O 1
ATOM 1337 N N . PRO A 1 168 ? 20.973 22.433 -1.429 1.00 87.50 168 PRO A N 1
ATOM 1338 C CA . PRO A 1 168 ? 20.415 23.410 -2.368 1.00 87.50 168 PRO A CA 1
ATOM 1339 C C . PRO A 1 168 ? 19.797 22.758 -3.615 1.00 87.50 168 PRO A C 1
ATOM 1341 O O . PRO A 1 168 ? 18.830 23.268 -4.184 1.00 87.50 168 PRO A O 1
ATOM 1344 N N . GLU A 1 169 ? 20.350 21.616 -4.030 1.00 92.94 169 GLU A N 1
ATOM 1345 C CA . GLU A 1 169 ? 19.863 20.814 -5.142 1.00 92.94 169 GLU A CA 1
ATOM 1346 C C . GLU A 1 169 ? 18.964 19.661 -4.648 1.00 92.94 169 GLU A C 1
ATOM 1348 O O . GLU A 1 169 ? 19.444 18.759 -3.957 1.00 92.94 169 GLU A O 1
ATOM 1353 N N . PRO A 1 170 ? 17.673 19.611 -5.041 1.00 95.75 170 PRO A N 1
ATOM 1354 C CA . PRO A 1 170 ? 16.749 18.566 -4.588 1.00 95.75 170 PRO A CA 1
ATOM 1355 C C . PRO A 1 170 ? 17.174 17.137 -4.945 1.00 95.75 170 PRO A C 1
ATOM 1357 O O . PRO A 1 170 ? 16.859 16.206 -4.203 1.00 95.75 170 PRO A O 1
ATOM 1360 N N . ALA A 1 171 ? 17.882 16.958 -6.065 1.00 96.69 171 ALA A N 1
ATOM 1361 C CA . ALA A 1 171 ? 18.424 15.665 -6.473 1.00 96.69 171 ALA A CA 1
ATOM 1362 C C . ALA A 1 171 ? 19.470 15.154 -5.466 1.00 96.69 171 ALA A C 1
ATOM 1364 O O . ALA A 1 171 ? 19.447 13.980 -5.101 1.00 96.69 171 ALA A O 1
ATOM 1365 N N . ALA A 1 172 ? 20.322 16.041 -4.939 1.00 96.88 172 ALA A N 1
ATOM 1366 C CA . ALA A 1 172 ? 21.314 15.689 -3.926 1.00 96.88 172 ALA A CA 1
ATOM 1367 C C . ALA A 1 172 ? 20.654 15.252 -2.606 1.00 96.88 172 ALA A C 1
ATOM 1369 O O . ALA A 1 172 ? 21.053 14.242 -2.031 1.00 96.88 172 ALA A O 1
ATOM 1370 N N . THR A 1 173 ? 19.587 15.927 -2.162 1.00 96.69 173 THR A N 1
ATOM 1371 C CA . THR A 1 173 ? 18.807 15.497 -0.984 1.00 96.69 173 THR A CA 1
ATOM 1372 C C . THR A 1 173 ? 18.128 14.145 -1.202 1.00 96.69 173 THR A C 1
ATOM 1374 O O . THR A 1 173 ? 18.155 13.292 -0.315 1.00 96.69 173 THR A O 1
ATOM 1377 N N . ALA A 1 174 ? 17.549 13.905 -2.383 1.00 97.19 174 ALA A N 1
ATOM 1378 C CA . ALA A 1 174 ? 16.968 12.605 -2.718 1.00 97.19 174 ALA A CA 1
ATOM 1379 C C . ALA A 1 174 ? 18.029 11.488 -2.737 1.00 97.19 174 ALA A C 1
ATOM 1381 O O . ALA A 1 174 ? 17.790 10.401 -2.207 1.00 97.19 174 ALA A O 1
ATOM 1382 N N . ALA A 1 175 ? 19.215 11.766 -3.286 1.00 96.94 175 ALA A N 1
ATOM 1383 C CA . ALA A 1 175 ? 20.335 10.832 -3.304 1.00 96.94 175 ALA A CA 1
ATOM 1384 C C . ALA A 1 175 ? 20.861 10.539 -1.890 1.00 96.94 175 AL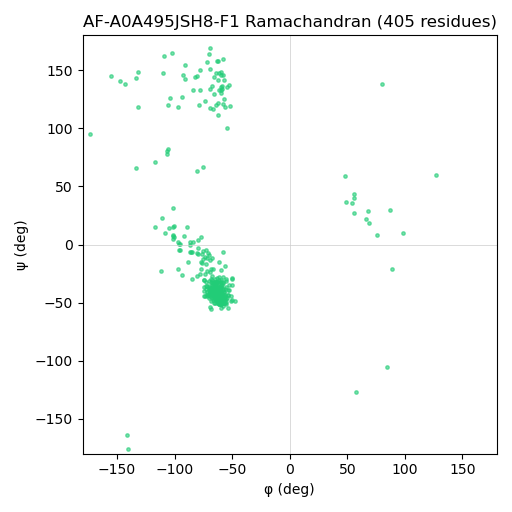A A C 1
ATOM 1386 O O . ALA A 1 175 ? 21.123 9.380 -1.571 1.00 96.94 175 ALA A O 1
ATOM 1387 N N . ALA A 1 176 ? 20.956 11.555 -1.025 1.00 95.62 176 ALA A N 1
ATOM 1388 C CA . ALA A 1 176 ? 21.359 11.399 0.372 1.00 95.62 176 ALA A CA 1
ATOM 1389 C C . ALA A 1 176 ? 20.370 10.525 1.163 1.00 95.62 176 ALA A C 1
ATOM 1391 O O . ALA A 1 176 ? 20.797 9.615 1.874 1.00 95.62 176 ALA A O 1
ATOM 1392 N N . LEU A 1 177 ? 19.059 10.740 0.982 1.00 95.62 177 LEU A N 1
ATOM 1393 C CA . LEU A 1 177 ? 18.017 9.878 1.550 1.00 95.62 177 LEU A CA 1
ATOM 1394 C C . LEU A 1 177 ? 18.165 8.427 1.075 1.00 95.62 177 LEU A C 1
ATOM 1396 O O . LEU A 1 177 ? 18.113 7.496 1.874 1.00 95.62 177 LEU A O 1
ATOM 1400 N N . HIS A 1 178 ? 18.343 8.216 -0.229 1.00 95.69 178 HIS A N 1
ATOM 1401 C CA . HIS A 1 178 ? 18.516 6.868 -0.761 1.00 95.69 178 HIS A CA 1
ATOM 1402 C C . HIS A 1 178 ? 19.773 6.192 -0.198 1.00 95.69 178 HIS A C 1
ATOM 1404 O O . HIS A 1 178 ? 19.708 5.041 0.234 1.00 95.69 178 HIS A O 1
ATOM 1410 N N . ALA A 1 179 ? 20.895 6.911 -0.138 1.00 93.88 179 ALA A N 1
ATOM 1411 C CA . ALA A 1 179 ? 22.145 6.395 0.402 1.00 93.88 179 ALA A CA 1
ATOM 1412 C C . ALA A 1 179 ? 22.011 5.979 1.876 1.00 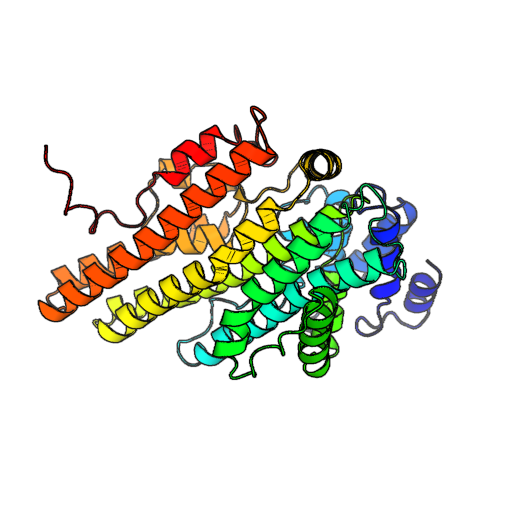93.88 179 ALA A C 1
ATOM 1414 O O . ALA A 1 179 ? 22.455 4.888 2.233 1.00 93.88 179 ALA A O 1
ATOM 1415 N N . SER A 1 180 ? 21.358 6.791 2.720 1.00 92.06 180 SER A N 1
ATOM 1416 C CA . SER A 1 180 ? 21.163 6.450 4.137 1.00 92.06 180 SER A CA 1
ATOM 1417 C C . SER A 1 180 ? 20.297 5.205 4.313 1.00 92.06 180 SER A C 1
ATOM 1419 O O . SER A 1 180 ? 20.566 4.374 5.174 1.00 92.06 180 SER A O 1
ATOM 1421 N N . VAL A 1 181 ? 19.280 5.050 3.465 1.00 92.00 181 VAL A N 1
ATOM 1422 C CA . VAL A 1 181 ? 18.373 3.906 3.509 1.00 92.00 181 VAL A CA 1
ATOM 1423 C C . VAL A 1 181 ? 19.062 2.624 3.026 1.00 92.00 181 VAL A C 1
ATOM 1425 O O . VAL A 1 181 ? 18.939 1.588 3.674 1.00 92.00 181 VAL A O 1
ATOM 1428 N N . VAL A 1 182 ? 19.821 2.667 1.926 1.00 89.81 182 VAL A N 1
ATOM 1429 C CA . VAL A 1 182 ? 20.484 1.475 1.358 1.00 89.81 182 VAL A CA 1
ATOM 1430 C C . VAL A 1 182 ? 21.562 0.902 2.276 1.00 89.81 182 VAL A C 1
ATOM 1432 O O . VAL A 1 182 ? 21.736 -0.316 2.308 1.00 89.81 182 VAL A O 1
ATOM 1435 N N . VAL A 1 183 ? 22.266 1.741 3.042 1.00 87.56 183 VAL A N 1
ATOM 1436 C CA . VAL A 1 183 ? 23.288 1.277 3.998 1.00 87.56 183 VAL A CA 1
ATOM 1437 C C . VAL A 1 183 ? 22.691 0.341 5.053 1.00 87.56 183 VAL A C 1
ATOM 1439 O O . VAL A 1 183 ? 23.322 -0.647 5.424 1.00 87.56 183 VAL A O 1
ATOM 1442 N N . GLU A 1 184 ? 21.460 0.600 5.495 1.00 82.31 184 GLU A N 1
ATOM 1443 C CA . GLU A 1 184 ? 20.771 -0.231 6.489 1.00 82.31 184 GLU A CA 1
ATOM 1444 C C . GLU A 1 184 ? 20.009 -1.424 5.876 1.00 82.31 184 GLU A C 1
ATOM 1446 O O . GLU A 1 184 ? 19.496 -2.279 6.604 1.00 82.31 184 GLU A O 1
ATOM 1451 N N . GLN A 1 185 ? 19.934 -1.527 4.543 1.00 90.06 185 GLN A N 1
ATOM 1452 C CA . GLN A 1 185 ? 19.174 -2.575 3.861 1.00 90.06 185 GLN A CA 1
ATOM 1453 C C . GLN A 1 185 ? 19.902 -3.925 3.820 1.00 90.06 185 GLN A C 1
ATOM 1455 O O . GLN A 1 185 ? 20.929 -4.116 3.156 1.00 90.06 185 GLN A O 1
ATOM 1460 N N . SER A 1 186 ? 19.272 -4.940 4.413 1.00 92.69 186 SER A N 1
ATOM 1461 C CA . SER A 1 186 ? 19.695 -6.336 4.264 1.00 92.69 186 SER A CA 1
ATOM 1462 C C . SER A 1 186 ? 19.604 -6.820 2.808 1.00 92.69 186 SER A C 1
ATOM 1464 O O . SER A 1 186 ? 18.825 -6.313 1.995 1.00 92.69 186 SER A O 1
ATOM 1466 N N . ALA A 1 187 ? 20.366 -7.866 2.472 1.00 92.19 187 ALA A N 1
ATOM 1467 C CA . ALA A 1 187 ? 20.301 -8.496 1.149 1.00 92.19 187 ALA A CA 1
ATOM 1468 C C . ALA A 1 187 ? 18.892 -9.025 0.815 1.00 92.19 187 ALA A C 1
ATOM 1470 O O . ALA A 1 187 ? 18.458 -8.943 -0.333 1.00 92.19 187 ALA A O 1
ATOM 1471 N N . ALA A 1 188 ? 18.161 -9.517 1.822 1.00 91.94 188 ALA A N 1
ATOM 1472 C CA . ALA A 1 188 ? 16.781 -9.957 1.660 1.00 91.94 188 ALA A CA 1
ATOM 1473 C C . ALA A 1 188 ? 15.857 -8.794 1.276 1.00 91.94 188 ALA A C 1
ATOM 1475 O O . ALA A 1 188 ? 15.132 -8.903 0.298 1.00 91.94 188 ALA A O 1
ATOM 1476 N N . GLN A 1 189 ? 15.942 -7.653 1.969 1.00 93.88 189 GLN A N 1
ATOM 1477 C CA . GLN A 1 189 ? 15.125 -6.475 1.650 1.00 93.88 189 GLN A CA 1
ATOM 1478 C C . GLN A 1 189 ? 15.420 -5.930 0.246 1.00 93.88 189 GLN A C 1
ATOM 1480 O O . GLN A 1 189 ? 14.485 -5.617 -0.487 1.00 93.88 189 GLN A O 1
ATOM 1485 N N . ARG A 1 190 ? 16.696 -5.883 -0.166 1.00 94.94 190 ARG A N 1
ATOM 1486 C CA . ARG A 1 190 ? 17.077 -5.487 -1.535 1.00 94.94 190 ARG A CA 1
ATOM 1487 C C . ARG A 1 190 ? 16.479 -6.414 -2.591 1.00 94.94 190 ARG A C 1
ATOM 1489 O O . ARG A 1 190 ? 15.954 -5.950 -3.600 1.00 94.94 190 ARG A O 1
ATOM 1496 N N . ARG A 1 191 ? 16.523 -7.727 -2.350 1.00 95.56 191 ARG A N 1
ATOM 1497 C CA . ARG A 1 191 ? 15.894 -8.718 -3.229 1.00 95.56 191 ARG A CA 1
ATOM 1498 C C . ARG A 1 191 ? 14.375 -8.537 -3.272 1.00 95.56 191 ARG A C 1
ATOM 1500 O O . ARG A 1 191 ? 13.826 -8.527 -4.364 1.00 95.56 191 ARG A O 1
ATOM 1507 N N . ASP A 1 192 ? 13.715 -8.372 -2.129 1.00 96.06 192 ASP A N 1
ATOM 1508 C CA . ASP A 1 192 ? 12.256 -8.235 -2.030 1.00 96.06 192 ASP A CA 1
ATOM 1509 C C . ASP A 1 192 ? 11.757 -6.976 -2.791 1.00 96.06 192 ASP A C 1
ATOM 1511 O O . ASP A 1 192 ? 10.751 -7.025 -3.504 1.00 96.06 192 ASP A O 1
ATOM 1515 N N . LEU A 1 193 ? 12.505 -5.861 -2.746 1.00 96.88 193 LEU A N 1
ATOM 1516 C CA . LEU A 1 193 ? 12.243 -4.671 -3.575 1.00 96.88 193 LEU A CA 1
ATOM 1517 C C . LEU A 1 193 ? 12.421 -4.951 -5.072 1.00 96.88 193 LEU A C 1
ATOM 1519 O O . LEU A 1 193 ? 11.559 -4.575 -5.867 1.00 96.88 193 LEU A O 1
ATOM 1523 N N . LEU A 1 194 ? 13.506 -5.628 -5.457 1.00 96.94 194 LEU A N 1
ATOM 1524 C CA . LEU A 1 194 ? 13.777 -5.977 -6.853 1.00 96.94 194 LEU A CA 1
ATOM 1525 C C . LEU A 1 194 ? 12.656 -6.845 -7.442 1.00 96.94 194 LEU A C 1
ATOM 1527 O O . LEU A 1 194 ? 12.123 -6.537 -8.506 1.00 96.94 194 LEU A O 1
ATOM 1531 N N . ILE A 1 195 ? 12.282 -7.925 -6.752 1.00 97.94 195 ILE A N 1
ATOM 1532 C CA . ILE A 1 195 ? 11.327 -8.915 -7.276 1.00 97.94 195 ILE A CA 1
ATOM 1533 C C . ILE A 1 195 ? 9.870 -8.449 -7.222 1.00 97.94 195 ILE A C 1
ATOM 1535 O O . ILE A 1 195 ? 9.024 -9.034 -7.893 1.00 97.94 195 ILE A O 1
ATOM 1539 N N . SER A 1 196 ? 9.573 -7.400 -6.450 1.00 98.12 196 SER A N 1
ATOM 1540 C CA . SER A 1 196 ? 8.238 -6.793 -6.368 1.00 98.12 196 SER A CA 1
ATOM 1541 C C . SER A 1 196 ? 7.974 -5.729 -7.440 1.00 98.12 196 SER A C 1
ATOM 1543 O O . SER A 1 196 ? 6.883 -5.163 -7.472 1.00 98.12 196 SER A O 1
ATOM 1545 N N . MET A 1 197 ? 8.942 -5.446 -8.321 1.00 98.00 197 MET A N 1
ATOM 1546 C CA . MET A 1 197 ? 8.803 -4.478 -9.411 1.00 98.00 197 MET A CA 1
ATOM 1547 C C . MET A 1 197 ? 8.682 -5.183 -10.769 1.00 98.00 197 MET A C 1
ATOM 1549 O O . MET A 1 197 ? 9.651 -5.308 -11.525 1.00 98.00 197 MET A O 1
ATOM 1553 N N . LEU A 1 198 ? 7.463 -5.648 -11.060 1.00 97.75 198 LEU A N 1
ATOM 1554 C CA . LEU A 1 198 ? 7.072 -6.333 -12.297 1.00 97.75 198 LEU A CA 1
ATOM 1555 C C . LEU A 1 198 ? 6.003 -5.507 -13.046 1.00 97.75 198 LEU A C 1
ATOM 1557 O O . LEU A 1 198 ? 4.832 -5.899 -13.056 1.00 97.75 198 LEU A O 1
ATOM 1561 N N . PRO A 1 199 ? 6.381 -4.356 -13.635 1.00 97.69 199 PRO A N 1
ATOM 1562 C CA . PRO A 1 199 ? 5.445 -3.454 -14.306 1.00 97.69 199 PRO A CA 1
ATOM 1563 C C . PRO A 1 199 ? 4.729 -4.155 -15.466 1.00 97.69 199 PRO A C 1
ATOM 1565 O O . PRO A 1 199 ? 5.305 -5.022 -16.131 1.00 97.69 199 PRO A O 1
ATOM 1568 N N . VAL A 1 200 ? 3.467 -3.804 -15.721 1.00 97.50 200 VAL A N 1
ATOM 1569 C CA . VAL A 1 200 ? 2.694 -4.407 -16.815 1.00 97.50 200 VAL A CA 1
ATOM 1570 C C . VAL A 1 200 ? 3.127 -3.909 -18.181 1.00 97.50 200 VAL A C 1
ATOM 1572 O O . VAL A 1 200 ? 2.977 -4.653 -19.154 1.00 97.50 200 VAL A O 1
ATOM 1575 N N . TYR A 1 201 ? 3.700 -2.706 -18.249 1.00 96.19 201 TYR A N 1
ATOM 1576 C CA . TYR A 1 201 ? 4.174 -2.108 -19.486 1.00 96.19 201 TYR A CA 1
ATOM 1577 C C . TYR A 1 201 ? 5.498 -1.350 -19.296 1.00 96.19 201 TYR A C 1
ATOM 1579 O O . TYR A 1 201 ? 6.223 -1.599 -18.340 1.00 96.19 201 TYR A O 1
ATOM 1587 N N . LEU A 1 202 ? 5.863 -0.487 -20.253 1.00 97.69 202 LEU A N 1
ATOM 1588 C CA . LEU A 1 202 ? 7.174 0.176 -20.337 1.00 97.69 202 LEU A CA 1
ATOM 1589 C C . LEU A 1 202 ? 7.128 1.690 -20.059 1.00 97.69 202 LEU A C 1
ATOM 1591 O O . LEU A 1 202 ? 8.001 2.435 -20.508 1.00 97.69 202 LEU A O 1
ATOM 1595 N N . VAL A 1 203 ? 6.101 2.145 -19.339 1.00 98.19 203 VAL A N 1
ATOM 1596 C CA . VAL A 1 203 ? 5.824 3.563 -19.065 1.00 98.19 203 VAL A CA 1
ATOM 1597 C C . VAL A 1 203 ? 6.445 3.996 -17.737 1.00 98.19 203 VAL A C 1
ATOM 1599 O O . VAL A 1 203 ? 6.163 3.393 -16.705 1.00 98.19 203 VAL A O 1
ATOM 1602 N N . HIS A 1 204 ? 7.238 5.074 -17.756 1.00 98.38 204 HIS A N 1
ATOM 1603 C CA . HIS A 1 204 ? 8.031 5.585 -16.621 1.00 98.38 204 HIS A CA 1
ATOM 1604 C C . HIS A 1 204 ? 7.239 5.696 -15.314 1.00 98.38 204 HIS A C 1
ATOM 1606 O O . HIS A 1 204 ? 7.654 5.222 -14.259 1.00 98.38 204 HIS A O 1
ATOM 1612 N N . ASP A 1 205 ? 6.056 6.298 -15.397 1.00 98.38 205 ASP A N 1
ATOM 1613 C CA . ASP A 1 205 ? 5.216 6.613 -14.241 1.00 98.38 205 ASP A CA 1
ATOM 1614 C C . ASP A 1 205 ? 4.610 5.386 -13.548 1.00 98.38 205 ASP A C 1
ATOM 1616 O O . ASP A 1 205 ? 4.131 5.499 -12.416 1.00 98.38 205 ASP A O 1
ATOM 1620 N N . GLU A 1 206 ? 4.657 4.210 -14.181 1.00 98.50 206 GLU A N 1
ATOM 1621 C CA . GLU A 1 206 ? 4.194 2.971 -13.562 1.00 98.50 206 GLU A CA 1
ATOM 1622 C C . GLU A 1 206 ? 5.039 2.604 -12.327 1.00 98.50 206 GLU A C 1
ATOM 1624 O O . GLU A 1 206 ? 4.495 2.114 -11.336 1.00 98.50 206 GLU A O 1
ATOM 1629 N N . TYR A 1 207 ? 6.340 2.925 -12.325 1.00 98.56 207 TYR A N 1
ATOM 1630 C CA . TYR A 1 207 ? 7.225 2.659 -11.185 1.00 98.56 207 TYR A CA 1
ATOM 1631 C C . TYR A 1 207 ? 6.744 3.365 -9.916 1.00 98.56 207 TYR A C 1
ATOM 1633 O O . TYR A 1 207 ? 6.522 2.744 -8.873 1.00 98.56 207 TYR A O 1
ATOM 1641 N N . LEU A 1 208 ? 6.550 4.686 -10.019 1.00 98.50 208 LEU A N 1
ATOM 1642 C CA . LEU A 1 208 ? 6.089 5.512 -8.908 1.00 98.50 208 LEU A CA 1
ATOM 1643 C C . LEU A 1 208 ? 4.680 5.094 -8.481 1.00 98.50 208 LEU A C 1
ATOM 1645 O O . LEU A 1 208 ? 4.397 5.035 -7.285 1.00 98.50 208 LEU A O 1
ATOM 1649 N N . PHE A 1 209 ? 3.809 4.770 -9.441 1.00 98.50 209 PHE A N 1
ATOM 1650 C CA . PHE A 1 209 ? 2.460 4.290 -9.160 1.00 98.50 209 PHE A CA 1
ATOM 1651 C C . PHE A 1 209 ? 2.475 3.027 -8.285 1.00 98.50 209 PHE A C 1
ATOM 1653 O O . PHE A 1 209 ? 1.835 3.011 -7.232 1.00 98.50 209 PHE A O 1
ATOM 1660 N N . ILE A 1 210 ? 3.262 2.011 -8.659 1.00 98.69 210 ILE A N 1
ATOM 1661 C CA . ILE A 1 210 ? 3.399 0.762 -7.897 1.00 98.69 210 ILE A CA 1
ATOM 1662 C C . ILE A 1 210 ? 3.974 1.031 -6.500 1.00 98.69 210 ILE A C 1
ATOM 1664 O O . ILE A 1 210 ? 3.385 0.589 -5.511 1.00 98.69 210 ILE A O 1
ATOM 1668 N N . ARG A 1 211 ? 5.077 1.788 -6.382 1.00 98.75 211 ARG A N 1
ATOM 1669 C CA . ARG A 1 211 ? 5.722 2.055 -5.079 1.00 98.75 211 ARG A CA 1
ATOM 1670 C C . ARG A 1 211 ? 4.833 2.833 -4.118 1.00 98.75 211 ARG A C 1
ATOM 1672 O O . ARG A 1 211 ? 4.777 2.501 -2.935 1.00 98.75 211 ARG A O 1
ATOM 1679 N N . VAL A 1 212 ? 4.093 3.826 -4.611 1.00 98.62 212 VAL A N 1
ATOM 1680 C CA . VAL A 1 212 ? 3.162 4.584 -3.766 1.00 98.62 212 VAL A CA 1
ATOM 1681 C C . VAL A 1 212 ? 1.998 3.705 -3.298 1.00 98.62 212 VAL A C 1
ATOM 1683 O O . VAL A 1 212 ? 1.602 3.797 -2.136 1.00 98.62 212 VAL A O 1
ATOM 1686 N N . LEU A 1 213 ? 1.459 2.830 -4.153 1.00 98.44 213 LEU A N 1
ATOM 1687 C CA . LEU A 1 213 ? 0.402 1.902 -3.740 1.00 98.44 213 LEU A CA 1
ATOM 1688 C C . LEU A 1 213 ? 0.909 0.854 -2.743 1.00 98.44 213 LEU A C 1
ATOM 1690 O O . LEU A 1 213 ? 0.241 0.609 -1.744 1.00 98.44 213 LEU A O 1
ATOM 1694 N N . GLN A 1 214 ? 2.107 0.299 -2.945 1.00 98.75 214 GLN A N 1
ATOM 1695 C CA . GLN A 1 214 ? 2.746 -0.593 -1.971 1.00 98.75 214 GLN A CA 1
ATOM 1696 C C . GLN A 1 214 ? 2.932 0.093 -0.604 1.00 98.75 214 GLN A C 1
ATOM 1698 O O . GLN A 1 214 ? 2.693 -0.536 0.426 1.00 98.75 214 GLN A O 1
ATOM 1703 N N . ALA A 1 215 ? 3.288 1.384 -0.584 1.00 98.56 215 ALA A N 1
ATOM 1704 C CA . ALA A 1 215 ? 3.414 2.162 0.650 1.00 98.56 215 ALA A CA 1
ATOM 1705 C C . ALA A 1 215 ? 2.056 2.404 1.338 1.00 98.56 215 ALA A C 1
ATOM 1707 O O . ALA A 1 215 ? 1.957 2.308 2.559 1.00 98.56 215 ALA A O 1
ATOM 1708 N N . TYR A 1 216 ? 0.982 2.656 0.579 1.00 98.31 216 TYR A N 1
ATOM 1709 C CA . TYR A 1 216 ? -0.365 2.708 1.158 1.00 98.31 216 TYR A CA 1
ATOM 1710 C C . TYR A 1 216 ? -0.811 1.352 1.713 1.00 98.31 216 TYR A C 1
ATOM 1712 O O . TYR A 1 216 ? -1.392 1.303 2.795 1.00 98.31 216 TYR A O 1
ATOM 1720 N N . GLU A 1 217 ? -0.532 0.252 1.014 1.00 98.12 217 GLU A N 1
ATOM 1721 C CA . GLU A 1 217 ? -0.884 -1.092 1.480 1.00 98.12 217 GLU A CA 1
ATOM 1722 C C . GLU A 1 217 ? -0.144 -1.478 2.762 1.00 98.12 217 GLU A C 1
ATOM 1724 O O . GLU A 1 217 ? -0.763 -2.053 3.661 1.00 98.12 217 GLU A O 1
ATOM 1729 N N . SER A 1 218 ? 1.140 -1.123 2.898 1.00 97.75 218 SER A N 1
ATOM 1730 C CA . SER A 1 218 ? 1.874 -1.341 4.148 1.00 97.75 218 SER A CA 1
ATOM 1731 C C . SER A 1 218 ? 1.286 -0.507 5.292 1.00 97.75 218 SER A C 1
ATOM 1733 O O . SER A 1 218 ? 1.089 -1.033 6.391 1.00 97.75 218 SER A O 1
ATOM 1735 N N . THR A 1 219 ? 0.920 0.754 5.028 1.00 98.00 219 THR A N 1
ATOM 1736 C CA . THR A 1 219 ? 0.237 1.622 5.997 1.00 98.00 219 THR A CA 1
ATOM 1737 C C . THR A 1 219 ? -1.109 1.036 6.423 1.00 98.00 219 THR A C 1
ATOM 1739 O O . THR A 1 219 ? -1.373 0.929 7.619 1.00 98.00 219 THR A O 1
ATOM 1742 N N . PHE A 1 220 ? -1.950 0.584 5.487 1.00 97.94 220 PHE A N 1
ATOM 1743 C CA . PHE A 1 220 ? -3.231 -0.043 5.826 1.00 97.94 220 PHE A CA 1
ATOM 1744 C C . PHE A 1 220 ? -3.070 -1.350 6.592 1.00 97.94 220 PHE A C 1
ATOM 1746 O O . PHE A 1 220 ? -3.871 -1.632 7.482 1.00 97.94 220 PHE A O 1
ATOM 1753 N N . ALA A 1 221 ? -2.043 -2.139 6.279 1.00 96.31 221 ALA A N 1
ATOM 1754 C CA . ALA A 1 221 ? -1.759 -3.362 7.010 1.00 96.31 221 ALA A CA 1
ATOM 1755 C C . ALA A 1 221 ? -1.417 -3.060 8.480 1.00 96.31 221 ALA A C 1
ATOM 1757 O O . ALA A 1 221 ? -1.996 -3.679 9.374 1.00 96.31 221 ALA A O 1
ATOM 1758 N N . LEU A 1 222 ? -0.572 -2.055 8.749 1.00 96.69 222 LEU A N 1
ATOM 1759 C CA . LEU A 1 222 ? -0.275 -1.627 10.121 1.00 96.69 222 LEU A CA 1
ATOM 1760 C C . LEU A 1 222 ? -1.511 -1.036 10.819 1.00 96.69 222 LEU A C 1
ATOM 1762 O O . LEU A 1 222 ? -1.792 -1.402 11.960 1.00 96.69 222 LEU A O 1
ATOM 1766 N N . LEU A 1 223 ? -2.291 -0.195 10.129 1.00 96.69 223 LEU A N 1
ATOM 1767 C CA . LEU A 1 223 ? -3.548 0.346 10.659 1.00 96.69 223 LEU A CA 1
ATOM 1768 C C . LEU A 1 223 ? -4.504 -0.767 11.094 1.00 96.69 223 LEU A C 1
ATOM 1770 O O . LEU A 1 223 ? -5.024 -0.727 12.202 1.00 96.69 223 LEU A O 1
ATOM 1774 N N . ALA A 1 224 ? -4.705 -1.793 10.266 1.00 96.19 224 ALA A N 1
ATOM 1775 C CA . ALA A 1 224 ? -5.558 -2.923 10.621 1.00 96.19 224 ALA A CA 1
ATOM 1776 C C . ALA A 1 224 ? -5.052 -3.683 11.864 1.00 96.19 224 ALA A C 1
ATOM 1778 O O . ALA A 1 224 ? -5.861 -4.206 12.630 1.00 96.19 224 ALA A O 1
ATOM 1779 N N . GLY A 1 225 ? -3.735 -3.738 12.089 1.00 94.00 225 GLY A N 1
ATOM 1780 C CA . GLY A 1 225 ? -3.150 -4.284 13.317 1.00 94.00 225 GLY A CA 1
ATOM 1781 C C . GLY A 1 225 ? -3.494 -3.439 14.545 1.00 94.00 225 GLY A C 1
ATOM 1782 O O . GLY A 1 225 ? -4.030 -3.960 15.518 1.00 94.00 225 GLY A O 1
ATOM 1783 N N . GLU A 1 226 ? -3.271 -2.126 14.468 1.00 95.25 226 GLU A N 1
ATOM 1784 C CA . GLU A 1 226 ? -3.568 -1.184 15.557 1.00 95.25 226 GLU A CA 1
ATOM 1785 C C . GLU A 1 226 ? -5.062 -1.153 15.910 1.00 95.25 226 GLU A C 1
ATOM 1787 O O . GLU A 1 226 ? -5.422 -1.164 17.086 1.00 95.25 226 GLU A O 1
ATOM 1792 N N . LEU A 1 227 ? -5.948 -1.185 14.909 1.00 96.88 227 LEU A N 1
ATOM 1793 C CA . LEU A 1 227 ? -7.394 -1.232 15.136 1.00 96.88 227 LEU A CA 1
ATOM 1794 C C . LEU A 1 227 ? -7.824 -2.555 15.782 1.00 96.88 227 LEU A C 1
ATOM 1796 O O . LEU A 1 227 ? -8.692 -2.549 16.649 1.00 96.88 227 LEU A O 1
ATOM 1800 N N . ARG A 1 228 ? -7.200 -3.684 15.423 1.00 95.38 228 ARG A N 1
ATOM 1801 C CA . ARG A 1 228 ? -7.471 -4.973 16.074 1.00 95.38 228 ARG A CA 1
ATOM 1802 C C . ARG A 1 228 ? -7.046 -4.962 17.543 1.00 95.38 228 ARG A C 1
ATOM 1804 O O . ARG A 1 228 ? -7.820 -5.407 18.387 1.00 95.38 228 ARG A O 1
ATOM 1811 N N . THR A 1 229 ? -5.870 -4.416 17.859 1.00 94.38 229 THR A N 1
ATOM 1812 C CA . THR A 1 229 ? -5.453 -4.221 19.256 1.00 94.38 229 THR A CA 1
ATOM 1813 C C . THR A 1 229 ? -6.423 -3.296 19.996 1.00 94.38 229 THR A C 1
ATOM 1815 O O . THR A 1 229 ? -6.782 -3.586 21.134 1.00 94.38 229 THR A O 1
ATOM 1818 N N . ALA A 1 230 ? -6.914 -2.226 19.359 1.00 96.19 230 ALA A N 1
ATOM 1819 C CA . ALA A 1 230 ? -7.914 -1.345 19.965 1.00 96.19 230 ALA A CA 1
ATOM 1820 C C . ALA A 1 230 ? -9.218 -2.090 20.306 1.00 96.19 230 ALA A C 1
ATOM 1822 O O . ALA A 1 230 ? -9.757 -1.898 21.394 1.00 96.19 230 ALA A O 1
ATOM 1823 N N . VAL A 1 231 ? -9.700 -2.969 19.416 1.00 96.75 231 VAL A N 1
ATOM 1824 C CA . VAL A 1 231 ? -10.868 -3.833 19.677 1.00 96.75 231 VAL A CA 1
ATOM 1825 C C . VAL A 1 231 ? -10.631 -4.734 20.888 1.00 96.75 231 VAL A C 1
ATOM 1827 O O . VAL A 1 231 ? -11.498 -4.812 21.759 1.00 96.75 231 VAL A O 1
ATOM 1830 N N . GLY A 1 232 ? -9.465 -5.385 20.971 1.00 94.94 232 GLY A N 1
ATOM 1831 C CA . GLY A 1 232 ? -9.098 -6.220 22.119 1.00 94.94 232 GLY A CA 1
ATOM 1832 C C . GLY A 1 232 ? -9.067 -5.421 23.423 1.00 94.94 232 GLY A C 1
ATOM 1833 O O . GLY A 1 232 ? -9.745 -5.770 24.382 1.00 94.94 232 GLY A O 1
ATOM 1834 N N . ALA A 1 233 ? -8.382 -4.275 23.425 1.00 95.38 233 ALA A N 1
ATOM 1835 C CA . ALA A 1 233 ? -8.299 -3.398 24.589 1.00 95.38 233 ALA A CA 1
ATOM 1836 C C . ALA A 1 233 ? -9.671 -2.885 25.061 1.00 95.38 233 ALA A C 1
ATOM 1838 O O . ALA A 1 233 ? -9.926 -2.864 26.262 1.00 95.38 233 ALA A O 1
ATOM 1839 N N . LEU A 1 234 ? -10.574 -2.516 24.146 1.00 96.56 234 LEU A N 1
ATOM 1840 C CA . LEU A 1 234 ? -11.948 -2.136 24.500 1.00 96.56 234 LEU A CA 1
ATOM 1841 C C . LEU A 1 234 ? -12.732 -3.306 25.101 1.00 96.56 234 LEU A C 1
ATOM 1843 O O . LEU A 1 234 ? -13.443 -3.114 26.084 1.00 96.56 234 LEU A O 1
ATOM 1847 N N . SER A 1 235 ? -12.578 -4.503 24.532 1.00 95.31 235 SER A N 1
ATOM 1848 C CA . SER A 1 235 ? -13.241 -5.718 25.024 1.00 95.31 235 SER A CA 1
ATOM 1849 C C . SER A 1 235 ? -12.779 -6.089 26.439 1.00 95.31 235 SER A C 1
ATOM 1851 O O . SER A 1 235 ? -13.582 -6.558 27.239 1.00 95.31 235 SER A O 1
ATOM 1853 N N . ASP A 1 236 ? -11.520 -5.792 26.769 1.00 94.75 236 ASP A N 1
ATOM 1854 C CA . ASP A 1 236 ? -10.931 -6.001 28.096 1.00 94.75 236 ASP A CA 1
ATOM 1855 C C . ASP A 1 236 ? -11.212 -4.851 29.087 1.00 94.75 236 ASP A C 1
ATOM 1857 O O . ASP A 1 236 ? -10.677 -4.849 30.196 1.00 94.75 236 ASP A O 1
ATOM 1861 N N . GLY A 1 237 ? -11.979 -3.824 28.699 1.00 94.81 237 GLY A N 1
ATOM 1862 C CA . GLY A 1 237 ? -12.230 -2.655 29.550 1.00 94.81 237 GLY A CA 1
ATOM 1863 C C . GLY A 1 237 ? -10.990 -1.786 29.794 1.00 94.81 237 GLY A C 1
ATOM 1864 O O . GLY A 1 237 ? -10.880 -1.145 30.836 1.00 94.81 237 GLY A O 1
ATOM 1865 N N . ARG A 1 238 ? -10.040 -1.755 28.848 1.00 95.88 238 ARG A N 1
ATOM 1866 C CA . ARG A 1 238 ? -8.797 -0.967 28.905 1.00 95.88 238 ARG A CA 1
ATOM 1867 C C . ARG A 1 238 ? -8.872 0.247 27.958 1.00 95.88 238 ARG A C 1
ATOM 1869 O O . ARG A 1 238 ? -8.334 0.196 26.847 1.00 95.88 238 ARG A O 1
ATOM 1876 N N . PRO A 1 239 ? -9.504 1.365 28.370 1.00 96.31 239 PRO A N 1
ATOM 1877 C CA . PRO A 1 239 ? -9.753 2.513 27.495 1.00 96.31 239 PRO A CA 1
ATOM 1878 C C . PRO A 1 239 ? -8.484 3.226 27.034 1.00 96.31 239 PRO A C 1
ATOM 1880 O O . PRO A 1 239 ? -8.382 3.578 25.861 1.00 96.31 239 PRO A O 1
ATOM 1883 N N . GLN A 1 240 ? -7.500 3.413 27.919 1.00 97.19 240 GLN A N 1
ATOM 1884 C CA . GLN A 1 240 ? -6.279 4.144 27.574 1.00 97.19 240 GLN A CA 1
ATOM 1885 C C . GLN A 1 240 ? -5.475 3.441 26.458 1.00 97.19 240 GLN A C 1
ATOM 1887 O O . GLN A 1 240 ? -5.220 4.084 25.439 1.00 97.19 240 GLN A O 1
ATOM 1892 N N . PRO A 1 241 ? -5.170 2.126 26.536 1.00 96.06 241 PRO A N 1
ATOM 1893 C CA . PRO A 1 241 ? -4.528 1.426 25.424 1.00 96.06 241 PRO A CA 1
ATOM 1894 C C . PRO A 1 241 ? -5.298 1.508 24.101 1.00 96.06 241 PRO A C 1
ATOM 1896 O O . PRO A 1 241 ? -4.678 1.664 23.049 1.00 96.06 241 PRO A O 1
ATOM 1899 N N . ALA A 1 242 ? -6.634 1.434 24.123 1.00 97.06 242 ALA A N 1
ATOM 1900 C CA . ALA A 1 242 ? -7.443 1.582 22.913 1.00 97.06 242 ALA A CA 1
ATOM 1901 C C . ALA A 1 242 ? -7.346 3.000 22.321 1.00 97.06 242 ALA A C 1
ATOM 1903 O O . ALA A 1 242 ? -7.173 3.158 21.110 1.00 97.06 242 ALA A O 1
ATOM 1904 N N . ALA A 1 243 ? -7.396 4.025 23.175 1.00 98.25 243 ALA A N 1
ATOM 1905 C CA . ALA A 1 243 ? -7.216 5.419 22.787 1.00 98.25 243 ALA A CA 1
ATOM 1906 C C . ALA A 1 243 ? -5.831 5.669 22.162 1.00 98.25 243 ALA A C 1
ATOM 1908 O O . ALA A 1 243 ? -5.740 6.359 21.145 1.00 98.25 243 ALA A O 1
ATOM 1909 N N . ASP A 1 244 ? -4.773 5.063 22.707 1.00 97.62 244 ASP A N 1
ATOM 1910 C CA . ASP A 1 244 ? -3.409 5.171 22.177 1.00 97.62 244 ASP A CA 1
ATOM 1911 C C . ASP A 1 244 ? -3.274 4.514 20.792 1.00 97.62 244 ASP A C 1
ATOM 1913 O O . ASP A 1 244 ? -2.614 5.061 19.905 1.00 97.62 244 ASP A O 1
ATOM 1917 N N . CYS A 1 245 ? -3.934 3.369 20.569 1.00 97.12 245 CYS A N 1
ATOM 1918 C CA . CYS A 1 245 ? -3.995 2.726 19.250 1.00 97.12 245 CYS A CA 1
ATOM 1919 C C . CYS A 1 245 ? -4.681 3.627 18.216 1.00 97.12 245 CYS A C 1
ATOM 1921 O O . CYS A 1 245 ? -4.166 3.811 17.114 1.00 97.12 245 CYS A O 1
ATOM 1923 N N . LEU A 1 246 ? -5.829 4.212 18.573 1.00 98.50 246 LEU A N 1
ATOM 1924 C CA . LEU A 1 246 ? -6.586 5.115 17.701 1.00 98.50 246 LEU A CA 1
ATOM 1925 C C . LEU A 1 246 ? -5.800 6.392 17.374 1.00 98.50 246 LEU A C 1
ATOM 1927 O O . LEU A 1 246 ? -5.769 6.818 16.218 1.00 98.50 246 LEU A O 1
ATOM 1931 N N . ALA A 1 247 ? -5.130 6.980 18.370 1.00 98.50 247 ALA A N 1
ATOM 1932 C CA . ALA A 1 247 ? -4.277 8.149 18.181 1.00 98.50 247 ALA A CA 1
ATOM 1933 C C . ALA A 1 247 ? -3.102 7.840 17.240 1.00 98.50 247 ALA A C 1
ATOM 1935 O O . ALA A 1 247 ? -2.869 8.579 16.283 1.00 98.50 247 ALA A O 1
ATOM 1936 N N . TYR A 1 248 ? -2.418 6.710 17.450 1.00 97.75 248 TYR A N 1
ATOM 1937 C CA . TYR A 1 248 ? -1.334 6.279 16.570 1.00 97.75 248 TYR A CA 1
ATOM 1938 C C . TYR A 1 248 ? -1.831 6.001 15.144 1.00 97.75 248 TYR A C 1
ATOM 1940 O O . TYR A 1 248 ? -1.209 6.438 14.178 1.00 97.75 248 TYR A O 1
ATOM 1948 N N . ALA A 1 249 ? -2.974 5.326 14.994 1.00 97.94 249 ALA A N 1
ATOM 1949 C CA . ALA A 1 249 ? -3.575 5.044 13.694 1.00 97.94 249 ALA A CA 1
ATOM 1950 C C . ALA A 1 249 ? -3.918 6.334 12.923 1.00 97.94 249 ALA A C 1
ATOM 1952 O O . ALA A 1 249 ? -3.647 6.446 11.726 1.00 97.94 249 ALA A O 1
ATOM 1953 N N . ARG A 1 250 ? -4.457 7.347 13.611 1.00 98.44 250 ARG A N 1
ATOM 1954 C CA . ARG A 1 250 ? -4.696 8.683 13.043 1.00 98.44 250 ARG A CA 1
ATOM 1955 C C . ARG A 1 250 ? -3.389 9.321 12.570 1.00 98.44 250 ARG A C 1
ATOM 1957 O O . ARG A 1 250 ? -3.317 9.793 11.436 1.00 98.44 250 ARG A O 1
ATOM 1964 N N . ASP A 1 251 ? -2.363 9.329 13.418 1.00 98.31 251 ASP A N 1
ATOM 1965 C CA . ASP A 1 251 ? -1.079 9.970 13.109 1.00 98.31 251 ASP A CA 1
ATOM 1966 C C . ASP A 1 251 ? -0.360 9.284 11.951 1.00 98.31 251 ASP A C 1
ATOM 1968 O O . ASP A 1 251 ? 0.184 9.957 11.075 1.00 98.31 251 ASP A O 1
ATOM 1972 N N . LEU A 1 252 ? -0.420 7.954 11.896 1.00 97.31 252 LEU A N 1
ATOM 1973 C CA . LEU A 1 252 ? 0.125 7.166 10.801 1.00 97.31 252 LEU A CA 1
ATOM 1974 C C . LEU A 1 252 ? -0.558 7.506 9.468 1.00 97.31 252 LEU A C 1
ATOM 1976 O O . LEU A 1 252 ? 0.121 7.736 8.466 1.00 97.31 252 LEU A O 1
ATOM 1980 N N . LEU A 1 253 ? -1.891 7.597 9.453 1.00 97.38 253 LEU A N 1
ATOM 1981 C CA . LEU A 1 253 ? -2.637 7.941 8.244 1.00 97.38 253 LEU A CA 1
ATOM 1982 C C . LEU A 1 253 ? -2.342 9.375 7.771 1.00 97.38 253 LEU A C 1
ATOM 1984 O O . LEU A 1 253 ? -2.149 9.605 6.575 1.00 97.38 253 LEU A O 1
ATOM 1988 N N . ASN A 1 254 ? -2.243 10.326 8.704 1.00 97.75 254 ASN A N 1
ATOM 1989 C CA . ASN A 1 254 ? -1.861 11.709 8.411 1.00 97.75 254 ASN A CA 1
ATOM 1990 C C . ASN A 1 254 ? -0.422 11.803 7.882 1.00 97.75 254 ASN A C 1
ATOM 1992 O O . ASN A 1 254 ? -0.161 12.533 6.923 1.00 97.75 254 ASN A O 1
ATOM 1996 N N . ALA A 1 255 ? 0.505 11.032 8.452 1.00 96.69 255 ALA A N 1
ATOM 1997 C CA . ALA A 1 255 ? 1.890 10.965 7.996 1.00 96.69 255 ALA A CA 1
ATOM 1998 C C . ALA A 1 255 ? 2.017 10.417 6.564 1.00 96.69 255 ALA A C 1
ATOM 2000 O O . ALA A 1 255 ? 2.934 10.812 5.848 1.00 96.69 255 ALA A O 1
ATOM 2001 N N . ALA A 1 256 ? 1.085 9.567 6.122 1.00 96.38 256 ALA A N 1
ATOM 2002 C CA . ALA A 1 256 ? 1.025 9.055 4.753 1.00 96.38 256 ALA A CA 1
ATOM 2003 C C . ALA A 1 256 ? 0.373 10.033 3.749 1.00 96.38 256 ALA A C 1
ATOM 2005 O O . ALA A 1 256 ? 0.419 9.794 2.542 1.00 96.38 256 ALA A O 1
ATOM 2006 N N . ALA A 1 257 ? -0.212 11.156 4.187 1.00 94.06 257 ALA A N 1
ATOM 2007 C CA . ALA A 1 257 ? -0.870 12.120 3.297 1.00 94.06 257 ALA A CA 1
ATOM 2008 C C . ALA A 1 257 ? 0.018 12.668 2.152 1.00 94.06 257 ALA A C 1
ATOM 2010 O O . ALA A 1 257 ? -0.498 12.838 1.042 1.00 94.06 257 ALA A O 1
ATOM 2011 N N . PRO A 1 258 ? 1.337 12.912 2.331 1.00 95.56 258 PRO A N 1
ATOM 2012 C CA . PRO A 1 258 ? 2.213 13.344 1.239 1.00 95.56 258 PRO A CA 1
ATOM 2013 C C . PRO A 1 258 ? 2.293 12.363 0.057 1.00 95.56 258 PRO A C 1
ATOM 2015 O O . PRO A 1 258 ? 2.564 12.805 -1.061 1.00 95.56 258 PRO A O 1
ATOM 2018 N N . LEU A 1 259 ? 1.984 11.073 0.248 1.00 97.69 259 LEU A N 1
ATOM 2019 C CA . LEU A 1 259 ? 1.904 10.098 -0.847 1.00 97.69 259 LEU A CA 1
ATOM 2020 C C . LEU A 1 259 ? 0.882 10.504 -1.916 1.00 97.69 259 LEU A C 1
ATOM 2022 O O . LEU A 1 259 ? 1.118 10.301 -3.105 1.00 97.69 259 LEU A O 1
ATOM 2026 N N . PHE A 1 260 ? -0.213 11.167 -1.533 1.00 97.19 260 PHE A N 1
ATOM 2027 C CA . PHE A 1 260 ? -1.168 11.710 -2.499 1.00 97.19 260 PHE A CA 1
ATOM 2028 C C . PHE A 1 260 ? -0.560 12.806 -3.371 1.00 97.19 260 PHE A C 1
ATOM 2030 O O . PHE A 1 260 ? -0.926 12.932 -4.536 1.00 97.19 260 PHE A O 1
ATOM 2037 N N . SER A 1 261 ? 0.386 13.585 -2.843 1.00 96.62 261 SER A N 1
ATOM 2038 C CA . SER A 1 261 ? 1.082 14.601 -3.637 1.00 96.62 261 SER A CA 1
ATOM 2039 C C . SER A 1 261 ? 2.020 13.961 -4.662 1.00 96.62 261 SER A C 1
ATOM 2041 O O . SER A 1 261 ? 2.076 14.433 -5.799 1.00 96.62 261 SER A O 1
ATOM 2043 N N . LEU A 1 262 ? 2.708 12.871 -4.295 1.00 96.44 262 LEU A N 1
ATOM 2044 C CA . LEU A 1 262 ? 3.489 12.058 -5.236 1.00 96.44 262 LEU A CA 1
ATOM 2045 C C . LEU A 1 262 ? 2.589 11.444 -6.310 1.00 96.44 262 LEU A C 1
ATOM 2047 O O . LEU A 1 262 ? 2.848 11.625 -7.497 1.00 96.44 262 LEU A O 1
ATOM 2051 N N . MET A 1 263 ? 1.488 10.810 -5.907 1.00 96.62 263 MET A N 1
ATOM 2052 C CA . MET A 1 263 ? 0.495 10.240 -6.821 1.00 96.62 263 MET A CA 1
ATOM 2053 C C . MET A 1 263 ? -0.076 11.302 -7.777 1.00 96.62 263 MET A C 1
ATOM 2055 O O . MET A 1 263 ? -0.209 11.080 -8.975 1.00 96.62 263 MET A O 1
ATOM 2059 N N . ALA A 1 264 ? -0.350 12.513 -7.285 1.00 96.31 264 ALA A N 1
ATOM 2060 C CA . ALA A 1 264 ? -0.838 13.625 -8.101 1.00 96.31 264 ALA A CA 1
ATOM 2061 C C . ALA A 1 264 ? 0.214 14.200 -9.072 1.00 96.31 264 ALA A C 1
ATOM 2063 O O . ALA A 1 264 ? -0.130 15.041 -9.912 1.00 96.31 264 ALA A O 1
ATOM 2064 N N . SER A 1 265 ? 1.481 13.785 -8.954 1.00 97.06 265 SER A N 1
ATOM 2065 C CA . SER A 1 265 ? 2.558 14.133 -9.886 1.00 97.06 265 SER A CA 1
ATOM 2066 C C . SER A 1 265 ? 2.633 13.204 -11.100 1.00 97.06 265 SER A C 1
ATOM 2068 O O . SER A 1 265 ? 3.411 13.487 -12.015 1.00 97.06 265 SER A O 1
ATOM 2070 N N . LEU A 1 266 ? 1.847 12.125 -11.141 1.00 97.06 266 LEU A N 1
ATOM 2071 C CA . LEU A 1 266 ? 1.740 11.282 -12.329 1.00 97.06 266 LEU A CA 1
ATOM 2072 C C . LEU A 1 266 ? 1.181 12.082 -13.517 1.00 97.06 266 LEU A C 1
ATOM 2074 O O . LEU A 1 266 ? 0.411 13.038 -13.361 1.00 97.06 266 LEU A O 1
ATOM 2078 N N . GLN A 1 267 ? 1.633 11.730 -14.710 1.00 95.81 267 GLN A N 1
ATOM 2079 C CA . GLN A 1 267 ? 1.094 12.185 -15.983 1.00 95.81 267 GLN A CA 1
ATOM 2080 C C . GLN A 1 267 ? -0.188 11.416 -16.284 1.00 95.81 267 GLN A C 1
ATOM 2082 O O . GLN A 1 267 ? -0.232 10.191 -16.163 1.00 95.81 267 GLN A O 1
ATOM 2087 N N . GLU A 1 268 ? -1.234 12.131 -16.691 1.00 93.62 268 GLU A N 1
ATOM 2088 C CA . GLU A 1 268 ? -2.519 11.506 -17.014 1.00 93.62 268 GLU A CA 1
ATOM 2089 C C . GLU A 1 268 ? -2.391 10.602 -18.242 1.00 93.62 268 GLU A C 1
ATOM 2091 O O . GLU A 1 268 ? -2.959 9.512 -18.273 1.00 93.62 268 GLU A O 1
ATOM 2096 N N . GLU A 1 269 ? -1.601 11.015 -19.232 1.00 93.88 269 GLU A N 1
ATOM 2097 C CA . GLU A 1 269 ? -1.294 10.244 -20.436 1.00 93.88 269 GLU A CA 1
ATOM 2098 C C . GLU A 1 269 ? -0.549 8.956 -20.089 1.00 93.88 269 GLU A C 1
ATOM 2100 O O . GLU A 1 269 ? -0.892 7.894 -20.608 1.00 93.88 269 GLU A O 1
ATOM 2105 N N . SER A 1 270 ? 0.414 9.036 -19.166 1.00 95.81 270 SER A N 1
ATOM 2106 C CA . SER A 1 270 ? 1.171 7.873 -18.709 1.00 95.81 270 SER A CA 1
ATOM 2107 C C . SER A 1 270 ? 0.296 6.891 -17.950 1.00 95.81 270 SER A C 1
ATOM 2109 O O . SER A 1 270 ? 0.294 5.701 -18.259 1.00 95.81 270 SER A O 1
ATOM 2111 N N . PHE A 1 271 ? -0.527 7.394 -17.027 1.00 94.38 271 PHE A N 1
ATOM 2112 C CA . PHE A 1 271 ? -1.511 6.574 -16.332 1.00 94.38 271 PHE A CA 1
ATOM 2113 C C . PHE A 1 271 ? -2.462 5.876 -17.309 1.00 94.38 271 PHE A C 1
ATOM 2115 O O . PHE A 1 271 ? -2.697 4.676 -17.192 1.00 94.38 271 PHE A O 1
ATOM 2122 N N . ARG A 1 272 ? -2.979 6.594 -18.313 1.00 91.88 272 ARG A N 1
ATOM 2123 C CA . ARG A 1 272 ? -3.846 6.010 -19.349 1.00 91.88 272 ARG A CA 1
ATOM 2124 C C . ARG A 1 272 ? -3.133 4.924 -20.151 1.00 91.88 272 ARG A C 1
ATOM 2126 O O . ARG A 1 272 ? -3.766 3.919 -20.458 1.00 91.88 272 ARG A O 1
ATOM 2133 N N . ALA A 1 273 ? -1.854 5.114 -20.471 1.00 94.88 273 ALA A N 1
ATOM 2134 C CA . ALA A 1 273 ? -1.089 4.195 -21.304 1.00 94.88 273 ALA A CA 1
ATOM 2135 C C . ALA A 1 273 ? -0.900 2.819 -20.648 1.00 94.88 273 ALA A C 1
ATOM 2137 O O . ALA A 1 273 ? -1.213 1.809 -21.274 1.00 94.88 273 ALA A O 1
ATOM 2138 N N . PHE A 1 274 ? -0.439 2.750 -19.392 1.00 95.56 274 PHE A N 1
ATOM 2139 C CA . PHE A 1 274 ? -0.235 1.447 -18.741 1.00 95.56 274 PHE A CA 1
ATOM 2140 C C . PHE A 1 274 ? -1.530 0.837 -18.187 1.00 95.56 274 PHE A C 1
ATOM 2142 O O . PHE A 1 274 ? -1.651 -0.386 -18.131 1.00 95.56 274 PHE A O 1
ATOM 2149 N N . ARG A 1 275 ? -2.531 1.657 -17.825 1.00 91.88 275 ARG A N 1
ATOM 2150 C CA . ARG A 1 275 ? -3.814 1.190 -17.261 1.00 91.88 275 ARG A CA 1
ATOM 2151 C C . ARG A 1 275 ? -4.569 0.228 -18.180 1.00 91.88 275 ARG A C 1
ATOM 2153 O O . ARG A 1 275 ? -5.302 -0.621 -17.681 1.00 91.88 275 ARG A O 1
ATOM 2160 N N . VAL A 1 276 ? -4.390 0.326 -19.499 1.00 92.12 276 VAL A N 1
ATOM 2161 C CA . VAL A 1 276 ? -4.977 -0.630 -20.460 1.00 92.12 276 VAL A CA 1
ATOM 2162 C C . VAL A 1 276 ? -4.569 -2.073 -20.136 1.00 92.12 276 VAL A C 1
ATOM 2164 O O . VAL A 1 276 ? -5.350 -2.993 -20.344 1.00 92.12 276 VAL A O 1
ATOM 2167 N N . TYR A 1 277 ? -3.389 -2.279 -19.547 1.00 95.19 277 TYR A N 1
ATOM 2168 C CA . TYR A 1 277 ? -2.863 -3.603 -19.213 1.00 95.19 277 TYR A CA 1
ATOM 2169 C C . TYR A 1 277 ? -3.102 -4.018 -17.755 1.00 95.19 277 TYR A C 1
ATOM 2171 O O . TYR A 1 277 ? -2.682 -5.109 -17.354 1.00 95.19 277 TYR A O 1
ATOM 2179 N N . THR A 1 278 ? -3.786 -3.189 -16.960 1.00 92.56 278 THR A N 1
ATOM 2180 C CA . THR A 1 278 ? -4.135 -3.480 -15.560 1.00 92.56 278 THR A CA 1
ATOM 2181 C C . THR A 1 278 ? -5.589 -3.931 -15.393 1.00 92.56 278 THR A C 1
ATOM 2183 O O . THR A 1 278 ? -6.113 -3.896 -14.282 1.00 92.56 278 THR A O 1
ATOM 2186 N N . GLU A 1 279 ? -6.282 -4.307 -16.470 1.00 86.50 279 GLU A N 1
ATOM 2187 C CA . GLU A 1 279 ? -7.622 -4.896 -16.374 1.00 86.50 279 GLU A CA 1
ATOM 2188 C C . GLU A 1 279 ? -7.609 -6.119 -15.442 1.00 86.50 279 GLU A C 1
ATOM 2190 O O . GLU A 1 279 ? -6.675 -6.921 -15.481 1.00 86.50 279 GLU A O 1
ATOM 2195 N N . GLY A 1 280 ? -8.607 -6.220 -14.559 1.00 85.00 280 GLY A N 1
ATOM 2196 C CA . GLY A 1 280 ? -8.667 -7.242 -13.508 1.00 85.00 280 GLY A CA 1
ATOM 2197 C C . GLY A 1 280 ? -7.985 -6.848 -12.193 1.00 85.00 280 GLY A C 1
ATOM 2198 O O . GLY A 1 280 ? -8.366 -7.368 -11.146 1.00 85.00 280 GLY A O 1
ATOM 2199 N N . ALA A 1 281 ? -7.068 -5.872 -12.207 1.00 91.19 281 ALA A N 1
ATOM 2200 C CA . ALA A 1 281 ? -6.419 -5.333 -11.013 1.00 91.19 281 ALA A CA 1
ATOM 2201 C C . ALA A 1 281 ? -6.983 -3.954 -10.632 1.00 91.19 281 ALA A C 1
ATOM 2203 O O . ALA A 1 281 ? -7.017 -3.002 -11.422 1.00 91.19 281 ALA A O 1
ATOM 2204 N N . SER A 1 282 ? -7.424 -3.814 -9.383 1.00 89.19 282 SER A N 1
ATOM 2205 C CA . SER A 1 282 ? -7.977 -2.559 -8.880 1.00 89.19 282 SER A CA 1
ATOM 2206 C C . SER A 1 282 ? -7.852 -2.418 -7.371 1.00 89.19 282 SER A C 1
ATOM 2208 O O . SER A 1 282 ? -8.067 -3.366 -6.627 1.00 89.19 282 SER A O 1
ATOM 2210 N N . ALA A 1 283 ? -7.635 -1.187 -6.899 1.00 90.12 283 ALA A N 1
ATOM 2211 C CA . ALA A 1 283 ? -7.608 -0.862 -5.471 1.00 90.12 283 ALA A CA 1
ATOM 2212 C C . ALA A 1 283 ? -8.895 -1.271 -4.725 1.00 90.12 283 ALA A C 1
ATOM 2214 O O . ALA A 1 283 ? -8.882 -1.449 -3.504 1.00 90.12 283 ALA A O 1
ATOM 2215 N N . ILE A 1 284 ? -10.004 -1.508 -5.439 1.00 90.94 284 ILE A N 1
ATOM 2216 C CA . ILE A 1 284 ? -11.205 -2.102 -4.845 1.00 90.94 284 ILE A CA 1
ATOM 2217 C C . ILE A 1 284 ? -10.973 -3.513 -4.281 1.00 90.94 284 ILE A C 1
ATOM 2219 O O . ILE A 1 284 ? -11.756 -3.937 -3.443 1.00 90.94 284 ILE A O 1
ATOM 2223 N N . GLN A 1 285 ? -9.872 -4.179 -4.634 1.00 94.62 285 GLN A N 1
ATOM 2224 C CA . GLN A 1 285 ? -9.424 -5.490 -4.14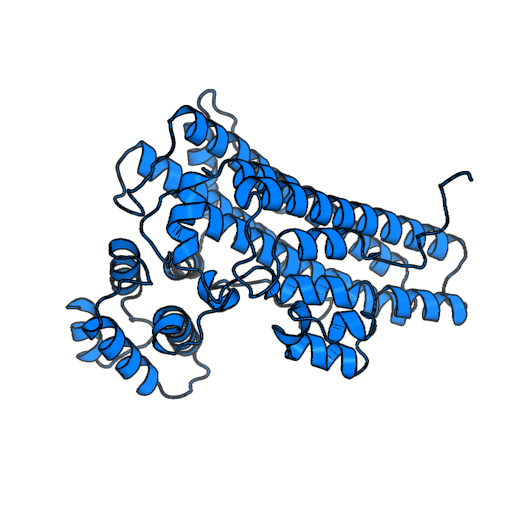9 1.00 94.62 285 GLN A CA 1
ATOM 2225 C C . GLN A 1 285 ? -8.394 -5.388 -3.001 1.00 94.62 285 GLN A C 1
ATOM 2227 O O . GLN A 1 285 ? -7.982 -6.396 -2.450 1.00 94.62 285 GLN A O 1
ATOM 2232 N N . SER A 1 286 ? -8.017 -4.175 -2.558 1.00 96.62 286 SER A N 1
ATOM 2233 C CA . SER A 1 286 ? -7.150 -3.953 -1.380 1.00 96.62 286 SER A CA 1
ATOM 2234 C C . SER A 1 286 ? -7.658 -4.633 -0.094 1.00 96.62 286 SER A C 1
ATOM 2236 O O . SER A 1 286 ? -8.547 -4.121 0.599 1.00 96.62 286 SER A O 1
ATOM 2238 N N . ARG A 1 287 ? -7.081 -5.783 0.245 1.00 95.75 287 ARG A N 1
ATOM 2239 C CA . ARG A 1 287 ? -7.377 -6.533 1.469 1.00 95.75 287 ARG A CA 1
ATOM 2240 C C . ARG A 1 287 ? -7.192 -5.695 2.731 1.00 95.75 287 ARG A C 1
ATOM 2242 O O . ARG A 1 287 ? -8.097 -5.623 3.561 1.00 95.75 287 ARG A O 1
ATOM 2249 N N . SER A 1 288 ? -6.041 -5.040 2.867 1.00 95.94 288 SER A N 1
ATOM 2250 C CA . SER A 1 288 ? -5.686 -4.266 4.060 1.00 95.94 288 SER A CA 1
ATOM 2251 C C . SER A 1 288 ? -6.677 -3.132 4.317 1.00 95.94 288 SER A C 1
ATOM 2253 O O . SER A 1 288 ? -7.097 -2.925 5.454 1.00 95.94 288 SER A O 1
ATOM 2255 N N . TYR A 1 289 ? -7.142 -2.457 3.262 1.00 97.31 289 TYR A N 1
ATOM 2256 C CA . TYR A 1 289 ? -8.167 -1.425 3.392 1.00 97.31 289 TYR A CA 1
ATOM 2257 C C . TYR A 1 289 ? -9.516 -1.979 3.878 1.00 97.31 289 TYR A C 1
ATOM 2259 O O . TYR A 1 289 ? -10.170 -1.359 4.716 1.00 97.31 289 TYR A O 1
ATOM 2267 N N . LYS A 1 290 ? -9.942 -3.156 3.394 1.00 97.06 290 LYS A N 1
ATOM 2268 C CA . LYS A 1 290 ? -11.198 -3.790 3.846 1.00 97.06 290 LYS A CA 1
ATOM 2269 C C . LYS A 1 290 ? -11.105 -4.274 5.292 1.00 97.06 290 LYS A C 1
ATOM 2271 O O . LYS A 1 290 ? -12.088 -4.199 6.027 1.00 97.06 290 LYS A O 1
ATOM 2276 N N . LEU A 1 291 ? -9.923 -4.700 5.738 1.00 96.94 291 LEU A N 1
ATOM 2277 C CA . LEU A 1 291 ? -9.678 -4.958 7.157 1.00 96.94 291 LEU A CA 1
ATOM 2278 C C . LEU A 1 291 ? -9.840 -3.686 7.991 1.00 96.94 291 LEU A C 1
ATOM 2280 O O . LEU A 1 291 ? -10.568 -3.718 8.975 1.00 96.94 291 LEU A O 1
ATOM 2284 N N . VAL A 1 292 ? -9.232 -2.568 7.579 1.00 97.81 292 VAL A N 1
ATOM 2285 C CA . VAL A 1 292 ? -9.413 -1.273 8.260 1.00 97.81 292 VAL A CA 1
ATOM 2286 C C . VAL A 1 292 ? -10.895 -0.900 8.335 1.00 97.81 292 VAL A C 1
ATOM 2288 O O . VAL A 1 292 ? -11.392 -0.604 9.418 1.00 97.81 292 VAL A O 1
ATOM 2291 N N . GLU A 1 293 ? -11.616 -0.959 7.213 1.00 97.44 293 GLU A N 1
ATOM 2292 C CA . GLU A 1 293 ? -13.039 -0.605 7.153 1.00 97.44 293 GLU A CA 1
ATOM 2293 C C . GLU A 1 293 ? -13.889 -1.480 8.090 1.00 97.44 293 GLU A C 1
ATOM 2295 O O . GLU A 1 293 ? -14.613 -0.943 8.928 1.00 97.44 293 GLU A O 1
ATOM 2300 N N . SER A 1 294 ? -13.750 -2.807 8.005 1.00 97.62 294 SER A N 1
ATOM 2301 C CA . SER A 1 294 ? -14.521 -3.756 8.824 1.00 97.62 294 SER A CA 1
ATOM 2302 C C . SER A 1 294 ? -14.182 -3.722 10.319 1.00 97.62 294 SER A C 1
ATOM 2304 O O . SER A 1 294 ? -15.035 -4.042 11.146 1.00 97.62 294 SER A O 1
ATOM 2306 N N . LEU A 1 295 ? -12.956 -3.333 10.686 1.00 97.94 295 LEU A N 1
ATOM 2307 C CA . LEU A 1 295 ? -12.548 -3.169 12.083 1.00 97.94 295 LEU A CA 1
ATOM 2308 C C . LEU A 1 295 ? -13.057 -1.858 12.689 1.00 97.94 295 LEU A C 1
ATOM 2310 O O . LEU A 1 295 ? -13.254 -1.800 13.898 1.00 97.94 295 LEU A O 1
ATOM 2314 N N . CYS A 1 296 ? -13.315 -0.818 11.890 1.00 98.31 296 CYS A N 1
ATOM 2315 C CA . CYS A 1 296 ? -13.943 0.405 12.401 1.00 98.31 296 CYS A CA 1
ATOM 2316 C C . CYS A 1 296 ? -15.397 0.127 12.809 1.00 98.31 296 CYS A C 1
ATOM 2318 O O . CYS A 1 296 ? -15.798 0.323 13.962 1.00 98.31 296 CYS A O 1
ATOM 2320 N N . ARG A 1 297 ? -16.173 -0.399 11.860 1.00 96.44 297 ARG A N 1
ATOM 2321 C CA . ARG A 1 297 ? -17.597 -0.685 12.011 1.00 96.44 297 ARG A CA 1
ATOM 2322 C C . ARG A 1 297 ? -17.963 -1.907 11.185 1.00 96.44 297 ARG A C 1
ATOM 2324 O O . ARG A 1 297 ? -17.508 -2.033 10.050 1.00 96.44 297 ARG A O 1
ATOM 2331 N N . SER A 1 298 ? -18.835 -2.756 11.722 1.00 94.56 298 SER A N 1
ATOM 2332 C CA . SER A 1 298 ? -19.434 -3.850 10.957 1.00 94.56 298 SER A CA 1
ATOM 2333 C C . SER A 1 298 ? -20.137 -3.293 9.711 1.00 94.56 298 SER A C 1
ATOM 2335 O O . SER A 1 298 ? -21.055 -2.475 9.846 1.00 94.56 298 SER A O 1
ATOM 2337 N N . PRO A 1 299 ? -19.708 -3.683 8.500 1.00 94.19 299 PRO A N 1
ATOM 2338 C CA . PRO A 1 299 ? -20.335 -3.208 7.278 1.00 94.19 299 PRO A CA 1
ATOM 2339 C C . PRO A 1 299 ? -21.780 -3.709 7.167 1.00 94.19 299 PRO A C 1
ATOM 2341 O O . PRO A 1 299 ? -22.087 -4.838 7.542 1.00 94.19 299 PRO A O 1
ATOM 2344 N N . GLU A 1 300 ? -22.662 -2.871 6.623 1.00 92.62 300 GLU A N 1
ATOM 2345 C CA . GLU A 1 300 ? -24.048 -3.247 6.314 1.00 92.62 300 GLU A CA 1
ATOM 2346 C C . GLU A 1 300 ? -24.109 -4.361 5.259 1.00 92.62 300 GLU A C 1
ATOM 2348 O O . GLU A 1 300 ? -23.192 -4.516 4.448 1.00 92.62 300 GLU A O 1
ATOM 2353 N N . GLU A 1 301 ? -25.219 -5.100 5.214 1.00 92.94 301 GLU A N 1
ATOM 2354 C CA . GLU A 1 301 ? -25.400 -6.238 4.303 1.00 92.94 301 GLU A CA 1
ATOM 2355 C C . GLU A 1 301 ? -25.155 -5.859 2.834 1.00 92.94 301 GLU A C 1
ATOM 2357 O O . GLU A 1 301 ? -24.369 -6.511 2.146 1.00 92.94 301 GLU A O 1
ATOM 2362 N N . ALA A 1 302 ? -25.720 -4.737 2.377 1.00 92.44 302 ALA A N 1
ATOM 2363 C CA . ALA A 1 302 ? -25.495 -4.228 1.023 1.00 92.44 302 ALA A CA 1
ATOM 2364 C C . ALA A 1 302 ? -24.010 -3.925 0.742 1.00 92.44 302 ALA A C 1
ATOM 2366 O O . ALA A 1 302 ? -23.514 -4.144 -0.365 1.00 92.44 302 ALA A O 1
ATOM 2367 N N . ARG A 1 303 ? -23.261 -3.459 1.753 1.00 92.69 303 ARG A N 1
ATOM 2368 C CA . ARG A 1 303 ? -21.820 -3.210 1.638 1.00 92.69 303 ARG A CA 1
ATOM 2369 C C . ARG A 1 303 ? -21.036 -4.522 1.572 1.00 92.69 303 ARG A C 1
ATOM 2371 O O . ARG A 1 303 ? -20.154 -4.631 0.719 1.00 92.69 303 ARG A O 1
ATOM 2378 N N . LEU A 1 304 ? -21.372 -5.519 2.392 1.00 93.50 304 LEU A N 1
ATOM 2379 C CA . LEU A 1 304 ? -20.766 -6.860 2.346 1.00 93.50 304 LEU A CA 1
ATOM 2380 C C . LEU A 1 304 ? -21.075 -7.615 1.050 1.00 93.50 304 LEU A C 1
ATOM 2382 O O . LEU A 1 304 ? -20.266 -8.428 0.603 1.00 93.50 304 LEU A O 1
ATOM 2386 N N . ALA A 1 305 ? -22.225 -7.340 0.435 1.00 92.56 305 ALA A N 1
ATOM 2387 C CA . ALA A 1 305 ? -22.609 -7.881 -0.862 1.00 92.56 305 ALA A CA 1
ATOM 2388 C C . ALA A 1 305 ? -21.962 -7.141 -2.046 1.00 92.56 305 ALA A C 1
ATOM 2390 O O . ALA A 1 305 ? -22.071 -7.605 -3.176 1.00 92.56 305 ALA A O 1
ATOM 2391 N N . SER A 1 306 ? -21.280 -6.011 -1.824 1.00 92.00 306 SER A N 1
ATOM 2392 C CA . SER A 1 306 ? -20.657 -5.238 -2.905 1.00 92.00 306 SER A CA 1
ATOM 2393 C C . SER A 1 306 ? -19.418 -5.925 -3.492 1.00 92.00 306 SER A C 1
ATOM 2395 O O . SER A 1 306 ? -18.719 -6.671 -2.800 1.00 92.00 306 SER A O 1
ATOM 2397 N N . ALA A 1 307 ? -19.072 -5.578 -4.739 1.00 89.69 307 ALA A N 1
ATOM 2398 C CA . ALA A 1 307 ? -17.859 -6.054 -5.419 1.00 89.69 307 ALA A CA 1
ATOM 2399 C C . ALA A 1 307 ? -16.578 -5.874 -4.578 1.00 89.69 307 ALA A C 1
ATOM 2401 O O . ALA A 1 307 ? -15.650 -6.676 -4.663 1.00 89.69 307 ALA A O 1
ATOM 2402 N N . ALA A 1 308 ? -16.537 -4.857 -3.708 1.00 91.25 308 ALA A N 1
ATOM 2403 C CA . ALA A 1 308 ? -15.402 -4.615 -2.828 1.00 91.25 308 ALA A CA 1
ATOM 2404 C C . ALA A 1 308 ? -15.163 -5.735 -1.815 1.00 91.25 308 ALA A C 1
ATOM 2406 O O . ALA A 1 308 ? -14.018 -6.147 -1.670 1.00 91.25 308 ALA A O 1
ATOM 2407 N N . TYR A 1 309 ? -16.200 -6.249 -1.149 1.00 94.31 309 TYR A N 1
ATOM 2408 C CA . TYR A 1 309 ? -16.049 -7.363 -0.201 1.00 94.31 309 TYR A CA 1
ATOM 2409 C C . TYR A 1 309 ? -16.077 -8.725 -0.888 1.00 94.31 309 TYR A C 1
ATOM 2411 O O . TYR A 1 309 ? -15.402 -9.637 -0.424 1.00 94.31 309 TYR A O 1
ATOM 2419 N N . GLN A 1 310 ? -16.783 -8.862 -2.015 1.00 94.06 310 GLN A N 1
ATOM 2420 C CA . GLN A 1 310 ? -16.713 -10.081 -2.830 1.00 94.06 310 GLN A CA 1
ATOM 2421 C C . GLN A 1 310 ? -15.288 -10.357 -3.328 1.00 94.06 310 GLN A C 1
ATOM 2423 O O . GLN A 1 310 ? -14.889 -11.510 -3.438 1.00 94.06 310 GLN A O 1
ATOM 2428 N N . SER A 1 311 ? -14.503 -9.304 -3.580 1.00 92.88 311 SER A N 1
ATOM 2429 C CA . SER A 1 311 ? -13.108 -9.438 -4.006 1.00 92.88 311 SER A CA 1
ATOM 2430 C C . SER A 1 311 ? -12.116 -9.819 -2.898 1.00 92.88 311 SER A C 1
ATOM 2432 O O . SER A 1 311 ? -10.957 -10.085 -3.196 1.00 92.88 311 SER A O 1
ATOM 2434 N N . VAL A 1 312 ? -12.549 -9.831 -1.633 1.00 94.81 312 VAL A N 1
ATOM 2435 C CA . VAL A 1 312 ? -11.736 -10.219 -0.465 1.00 94.81 312 VAL A CA 1
ATOM 2436 C C . VAL A 1 312 ? -12.540 -11.177 0.423 1.00 94.81 312 VAL A C 1
ATOM 2438 O O . VAL A 1 312 ? -12.960 -10.818 1.532 1.00 94.81 312 VAL A O 1
ATOM 2441 N N . PRO A 1 313 ? -12.844 -12.386 -0.089 1.00 95.56 313 PRO A N 1
ATOM 2442 C CA . PRO A 1 313 ? -13.784 -13.301 0.551 1.00 95.56 313 PRO A CA 1
ATOM 2443 C C . PRO A 1 313 ? -13.372 -13.650 1.981 1.00 95.56 313 PRO A C 1
ATOM 2445 O O . PRO A 1 313 ? -14.228 -13.745 2.849 1.00 95.56 313 PRO A O 1
ATOM 2448 N N . GLU A 1 314 ? -12.075 -13.713 2.281 1.00 95.31 314 GLU A N 1
ATOM 2449 C CA . GLU A 1 314 ? -11.608 -14.043 3.623 1.00 95.31 314 GLU A CA 1
ATOM 2450 C C . GLU A 1 314 ? -11.888 -12.922 4.642 1.00 95.31 314 GLU A C 1
ATOM 2452 O O . GLU A 1 314 ? -12.146 -13.206 5.810 1.00 95.31 314 GLU A O 1
ATOM 2457 N N . VAL A 1 315 ? -11.883 -11.641 4.237 1.00 96.12 315 VAL A N 1
ATOM 2458 C CA . VAL A 1 315 ? -12.322 -10.542 5.119 1.00 96.12 315 VAL A CA 1
ATOM 2459 C C . VAL A 1 315 ? -13.830 -10.609 5.315 1.00 96.12 315 VAL A C 1
ATOM 2461 O O . VAL A 1 315 ? -14.312 -10.450 6.436 1.00 96.12 315 VAL A O 1
ATOM 2464 N N . ARG A 1 316 ? -14.578 -10.847 4.232 1.00 96.81 316 ARG A N 1
ATOM 2465 C CA . ARG A 1 316 ? -16.039 -10.965 4.272 1.00 96.81 316 ARG A CA 1
ATOM 2466 C C . ARG A 1 316 ? -16.473 -12.094 5.208 1.00 96.81 316 ARG A C 1
ATOM 2468 O O . ARG A 1 316 ? -17.322 -11.864 6.065 1.00 96.81 316 ARG A O 1
ATOM 2475 N N . ASP A 1 317 ? -15.845 -13.259 5.106 1.00 96.94 317 ASP A N 1
ATOM 2476 C CA . ASP A 1 317 ? -16.144 -14.425 5.938 1.00 96.94 317 ASP A CA 1
ATOM 2477 C C . ASP A 1 317 ? -15.843 -14.158 7.415 1.00 96.94 317 ASP A C 1
ATOM 2479 O O . ASP A 1 317 ? -16.625 -14.543 8.279 1.00 96.94 317 ASP A O 1
ATOM 2483 N N . ARG A 1 318 ? -14.776 -13.411 7.729 1.00 95.56 318 ARG A N 1
ATOM 2484 C CA . ARG A 1 318 ? -14.493 -12.981 9.109 1.00 95.56 318 ARG A CA 1
ATOM 2485 C C . ARG A 1 318 ? -15.587 -12.085 9.680 1.00 95.56 318 ARG A C 1
ATOM 2487 O O . ARG A 1 318 ? -15.951 -12.246 10.842 1.00 95.56 318 ARG A O 1
ATOM 2494 N N . VAL A 1 319 ? -16.110 -11.149 8.888 1.00 96.62 319 VAL A N 1
ATOM 2495 C CA . VAL A 1 319 ? -17.236 -10.306 9.321 1.00 96.62 319 VAL A CA 1
ATOM 2496 C C . VAL A 1 319 ? -18.481 -11.159 9.558 1.00 96.62 319 VAL A C 1
ATOM 2498 O O . VAL A 1 319 ? -19.113 -11.021 10.602 1.00 96.62 319 VAL A O 1
ATOM 2501 N N . LEU A 1 320 ? -18.806 -12.066 8.632 1.00 96.31 320 LEU A N 1
ATOM 2502 C CA . LEU A 1 320 ? -19.954 -12.973 8.757 1.00 96.31 320 LEU A CA 1
ATOM 2503 C C . LEU A 1 320 ? -19.819 -13.928 9.952 1.00 96.31 320 LEU A C 1
ATOM 2505 O O . LEU A 1 320 ? -20.816 -14.253 10.589 1.00 96.31 320 LEU A O 1
ATOM 2509 N N . ALA A 1 321 ? -18.593 -14.319 10.300 1.00 96.62 321 ALA A N 1
ATOM 2510 C CA . ALA A 1 321 ? -18.275 -15.112 11.485 1.00 96.62 321 ALA A CA 1
ATOM 2511 C C . ALA A 1 321 ? -18.278 -14.302 12.800 1.00 96.62 321 ALA A C 1
ATOM 2513 O O . ALA A 1 321 ? -17.898 -14.831 13.842 1.00 96.62 321 ALA A O 1
ATOM 2514 N N . GLY A 1 322 ? -18.693 -13.030 12.778 1.00 95.44 322 GLY A N 1
ATOM 2515 C CA . GLY A 1 322 ? -18.860 -12.217 13.983 1.00 95.44 322 GLY A CA 1
ATOM 2516 C C . GLY A 1 322 ? -17.602 -11.480 14.444 1.00 95.44 322 GLY A C 1
ATOM 2517 O O . GLY A 1 322 ? -17.451 -11.235 15.640 1.00 95.44 322 GLY A O 1
ATOM 2518 N N . GLN A 1 323 ? -16.692 -11.108 13.533 1.00 95.31 323 GLN A N 1
ATOM 2519 C CA . GLN A 1 323 ? -15.576 -10.214 13.871 1.00 95.31 323 GLN A CA 1
ATOM 2520 C C . GLN A 1 323 ? -16.087 -8.944 14.574 1.00 95.31 323 GLN A C 1
ATOM 2522 O O . GLN A 1 323 ? -16.807 -8.147 13.972 1.00 95.31 323 GLN A O 1
ATOM 2527 N N . SER A 1 324 ? -15.635 -8.729 15.814 1.00 95.88 324 SER A N 1
ATOM 2528 C CA . SER A 1 324 ? -15.929 -7.512 16.575 1.00 95.88 324 SER A CA 1
ATOM 2529 C C . SER A 1 324 ? -15.246 -6.289 15.955 1.00 95.88 324 SER A C 1
ATOM 2531 O O . SER A 1 324 ? -14.074 -6.345 15.567 1.00 95.88 324 SER A O 1
ATOM 2533 N N . SER A 1 325 ? -15.980 -5.180 15.868 1.00 97.69 325 SER A N 1
ATOM 2534 C CA . SER A 1 325 ? -15.469 -3.875 15.440 1.00 97.69 325 SER A CA 1
ATOM 2535 C C . SER A 1 325 ? -15.235 -2.937 16.631 1.00 97.69 325 SER A C 1
ATOM 2537 O O . SER A 1 325 ? -15.772 -3.143 17.718 1.00 97.69 325 SER A O 1
ATOM 2539 N N . ILE A 1 326 ? -14.489 -1.849 16.422 1.00 98.19 326 ILE A N 1
ATOM 2540 C CA . ILE A 1 326 ? -14.248 -0.815 17.443 1.00 98.19 326 ILE A CA 1
ATOM 2541 C C . ILE A 1 326 ? -15.572 -0.234 17.928 1.00 98.19 326 ILE A C 1
ATOM 2543 O O . ILE A 1 326 ? -15.788 -0.127 19.129 1.00 98.19 326 ILE A O 1
ATOM 2547 N N . GLU A 1 327 ? -16.483 0.093 17.008 1.00 97.56 327 GLU A N 1
ATOM 2548 C CA . GLU A 1 327 ? -17.809 0.598 17.371 1.00 97.56 327 GLU A CA 1
ATOM 2549 C C . GLU A 1 327 ? -18.603 -0.380 18.257 1.00 97.56 327 GLU A C 1
ATOM 2551 O O . GLU A 1 327 ? -19.227 0.044 19.230 1.00 97.56 327 GLU A O 1
ATOM 2556 N N . GLN A 1 328 ? -18.575 -1.681 17.951 1.00 97.06 328 GLN A N 1
ATOM 2557 C CA . GLN A 1 328 ? -19.265 -2.700 18.746 1.00 97.06 328 GLN A CA 1
ATOM 2558 C C . GLN A 1 328 ? -18.622 -2.870 20.125 1.00 97.06 328 GLN A C 1
ATOM 2560 O O . GLN A 1 328 ? -19.331 -2.822 21.130 1.00 97.06 328 GLN A O 1
ATOM 2565 N N . ALA A 1 329 ? -17.294 -3.005 20.180 1.00 97.19 329 ALA A N 1
ATOM 2566 C CA . ALA A 1 329 ? -16.553 -3.141 21.431 1.00 97.19 329 ALA A CA 1
ATOM 2567 C C . ALA A 1 329 ? -16.730 -1.906 22.330 1.00 97.19 329 ALA A C 1
ATOM 2569 O O . ALA A 1 329 ? -16.978 -2.041 23.526 1.00 97.19 329 ALA A O 1
ATOM 2570 N N . TYR A 1 330 ? -16.700 -0.702 21.751 1.00 97.19 330 TYR A N 1
ATOM 2571 C CA . TYR A 1 330 ? -16.952 0.543 22.473 1.00 97.19 330 TYR A CA 1
ATOM 2572 C C . TYR A 1 330 ? -18.372 0.604 23.049 1.00 97.19 330 TYR A C 1
ATOM 2574 O O . TYR A 1 330 ? -18.548 0.899 24.231 1.00 97.19 330 TYR A O 1
ATOM 2582 N N . ARG A 1 331 ? -19.400 0.278 22.250 1.00 95.69 331 ARG A N 1
ATOM 2583 C CA . ARG A 1 331 ? -20.790 0.233 22.738 1.00 95.69 331 ARG A CA 1
ATOM 2584 C C . ARG A 1 331 ? -20.970 -0.782 23.863 1.00 95.69 331 ARG A C 1
ATOM 2586 O O . ARG A 1 331 ? -21.601 -0.447 24.862 1.00 95.69 331 ARG A O 1
ATOM 2593 N N . ALA A 1 332 ? -20.413 -1.982 23.715 1.00 95.62 332 ALA A N 1
ATOM 2594 C CA . ALA A 1 332 ? -20.489 -3.026 24.733 1.00 95.62 332 ALA A CA 1
ATOM 2595 C C . ALA A 1 332 ? -19.823 -2.581 26.046 1.00 95.62 332 ALA A C 1
ATOM 2597 O O . ALA A 1 332 ? -20.417 -2.724 27.112 1.00 95.62 332 ALA A O 1
ATOM 2598 N N . ALA A 1 333 ? -18.644 -1.960 25.965 1.00 94.62 333 ALA A N 1
ATOM 2599 C CA . ALA A 1 333 ? -17.922 -1.423 27.116 1.00 94.62 333 ALA A CA 1
ATOM 2600 C C . ALA A 1 333 ? -18.676 -0.264 27.811 1.00 94.62 333 ALA A C 1
ATOM 2602 O O . ALA A 1 333 ? -18.688 -0.141 29.037 1.00 94.62 333 ALA A O 1
ATOM 2603 N N . CYS A 1 334 ? -19.375 0.578 27.045 1.00 93.56 334 CYS A N 1
ATOM 2604 C CA . CYS A 1 334 ? -20.270 1.594 27.605 1.00 93.56 334 CYS A CA 1
ATOM 2605 C C . CYS A 1 334 ? -21.483 0.977 28.320 1.00 93.56 334 CYS A C 1
ATOM 2607 O O . CYS A 1 334 ? -21.866 1.453 29.388 1.00 93.56 334 CYS A O 1
ATOM 2609 N N . GLN A 1 335 ? -22.086 -0.066 27.742 1.00 93.62 335 GLN A N 1
ATOM 2610 C CA . GLN A 1 335 ? -23.275 -0.740 28.281 1.00 93.62 335 GLN A CA 1
ATOM 2611 C C . GLN A 1 335 ? -22.975 -1.568 29.532 1.00 93.62 335 GLN A C 1
ATOM 2613 O O . GLN A 1 335 ? -23.798 -1.604 30.443 1.00 93.62 335 GLN A O 1
ATOM 2618 N N . SER A 1 336 ? -21.801 -2.197 29.606 1.00 93.00 336 SER A N 1
ATOM 2619 C CA . SER A 1 336 ? -21.364 -2.951 30.786 1.00 93.00 336 SER A CA 1
ATOM 2620 C C . SER A 1 336 ? -21.002 -2.053 31.975 1.00 93.00 336 SER A C 1
ATOM 2622 O O . SER A 1 336 ? -20.810 -2.549 33.083 1.00 93.00 336 SER A O 1
ATOM 2624 N N . GLY A 1 337 ? -20.889 -0.737 31.760 1.00 90.06 337 GLY A N 1
ATOM 2625 C CA . GLY A 1 337 ? -20.471 0.220 32.780 1.00 90.06 337 GLY A CA 1
ATOM 2626 C C . GLY A 1 337 ? -18.970 0.195 33.080 1.00 90.06 337 GLY A C 1
ATOM 2627 O O . GLY A 1 337 ? -18.542 0.887 33.999 1.00 90.06 337 GLY A O 1
ATOM 2628 N N . CYS A 1 338 ? -18.160 -0.545 32.310 1.00 89.56 338 CYS A N 1
ATOM 2629 C CA . CYS A 1 338 ? -16.716 -0.640 32.542 1.00 89.56 338 CYS A CA 1
ATOM 2630 C C . CYS A 1 338 ? -15.941 0.625 32.134 1.00 89.56 338 CYS A C 1
ATOM 2632 O O . CYS A 1 338 ? -14.766 0.749 32.462 1.00 89.56 338 CYS A O 1
ATOM 2634 N N . LEU A 1 339 ? -16.584 1.560 31.423 1.00 93.31 339 LEU A N 1
ATOM 2635 C CA . LEU A 1 339 ? -16.006 2.849 31.040 1.00 93.31 339 LEU A CA 1
ATOM 2636 C C . LEU A 1 339 ? -16.594 3.990 31.871 1.00 93.31 339 LEU A C 1
ATOM 2638 O O . LEU A 1 339 ? -17.802 4.265 31.794 1.00 93.31 339 LEU A O 1
ATOM 2642 N N . GLY A 1 340 ? -15.729 4.700 32.600 1.00 93.62 340 GLY A N 1
ATOM 2643 C CA . GLY A 1 340 ? -16.079 5.938 33.289 1.00 93.62 340 GLY A CA 1
ATOM 2644 C C . GLY A 1 340 ? -16.350 7.087 32.312 1.00 93.62 340 GLY A C 1
ATOM 2645 O O . GLY A 1 340 ? -16.074 7.004 31.116 1.00 93.62 340 GLY A O 1
ATOM 2646 N N . GLU A 1 341 ? -16.889 8.201 32.807 1.00 94.81 341 GLU A N 1
ATOM 2647 C CA . GLU A 1 341 ? -17.219 9.354 31.954 1.00 94.81 341 GLU A CA 1
ATOM 2648 C C . GLU A 1 341 ? -15.975 9.950 31.265 1.00 94.81 341 GLU A C 1
ATOM 2650 O O . GLU A 1 341 ? -16.021 10.328 30.093 1.00 94.81 341 GLU A O 1
ATOM 2655 N N . ALA A 1 342 ? -14.843 10.000 31.975 1.00 96.12 342 ALA A N 1
ATOM 2656 C CA . ALA A 1 342 ? -13.574 10.465 31.422 1.00 96.12 342 ALA A CA 1
ATOM 2657 C C . ALA A 1 342 ? -13.067 9.553 30.293 1.00 96.12 342 ALA A C 1
ATOM 2659 O O . ALA A 1 342 ? -12.649 10.059 29.251 1.00 96.12 342 ALA A O 1
ATOM 2660 N N . ASP A 1 343 ? -13.181 8.234 30.467 1.00 96.81 343 ASP A N 1
ATOM 2661 C CA . ASP A 1 343 ? -12.780 7.241 29.467 1.00 96.81 343 ASP A CA 1
ATOM 2662 C C . ASP A 1 343 ? -13.612 7.364 28.190 1.00 96.81 343 ASP A C 1
ATOM 2664 O O . ASP A 1 343 ? -13.067 7.358 27.087 1.00 96.81 343 ASP A O 1
ATOM 2668 N N . ARG A 1 344 ? -14.933 7.541 28.333 1.00 95.75 344 ARG A N 1
ATOM 2669 C CA . ARG A 1 344 ? -15.841 7.751 27.194 1.00 95.75 344 ARG A CA 1
ATOM 2670 C C . ARG A 1 344 ? -15.477 9.010 26.419 1.00 95.75 344 ARG A C 1
ATOM 2672 O O . ARG A 1 344 ? -15.305 8.944 25.209 1.00 95.75 344 ARG A O 1
ATOM 2679 N N . ARG A 1 345 ? -15.258 10.139 27.108 1.00 96.25 345 ARG A N 1
ATOM 2680 C CA . ARG A 1 345 ? -14.840 11.396 26.455 1.00 96.25 345 ARG A CA 1
ATOM 2681 C C . ARG A 1 345 ? -13.517 11.248 25.701 1.00 96.25 345 ARG A C 1
ATOM 2683 O O . ARG A 1 345 ? -13.382 11.778 24.596 1.00 96.25 345 ARG A O 1
ATOM 2690 N N . LEU A 1 346 ? -12.546 10.547 26.288 1.00 97.50 346 LEU A N 1
ATOM 2691 C CA . LEU A 1 346 ? -11.268 10.260 25.639 1.00 97.50 346 LEU A CA 1
ATOM 2692 C C . LEU A 1 346 ? -11.472 9.430 24.364 1.00 97.50 346 LEU A C 1
ATOM 2694 O O . LEU A 1 346 ? -10.981 9.809 23.300 1.00 97.50 346 LEU A O 1
ATOM 2698 N N . LEU A 1 347 ? -12.210 8.324 24.460 1.00 97.94 347 LEU A N 1
ATOM 2699 C CA . LEU A 1 347 ? -12.456 7.417 23.340 1.00 97.94 347 LEU A CA 1
ATOM 2700 C C . LEU A 1 347 ? -13.279 8.072 22.229 1.00 97.94 347 LEU A C 1
ATOM 2702 O O . LEU A 1 347 ? -12.878 7.980 21.072 1.00 97.94 347 LEU A O 1
ATOM 2706 N N . ASP A 1 348 ? -14.345 8.804 22.561 1.00 97.00 348 ASP A N 1
ATOM 2707 C CA . ASP A 1 348 ? -15.140 9.571 21.591 1.00 97.00 348 ASP A CA 1
ATOM 2708 C C . ASP A 1 348 ? -14.257 10.549 20.806 1.00 97.00 348 ASP A C 1
ATOM 2710 O O . ASP A 1 348 ? -14.345 10.631 19.578 1.00 97.00 348 ASP A O 1
ATOM 2714 N N . THR A 1 349 ? -13.351 11.246 21.503 1.00 97.62 349 THR A N 1
ATOM 2715 C CA . THR A 1 349 ? -12.394 12.166 20.878 1.00 97.62 349 THR A CA 1
ATOM 2716 C C . THR A 1 349 ? -11.475 11.419 19.911 1.00 97.62 349 THR A C 1
ATOM 2718 O O . THR A 1 349 ? -11.372 11.797 18.744 1.00 97.62 349 THR A O 1
ATOM 2721 N N . ARG A 1 350 ? -10.841 10.320 20.345 1.00 98.44 350 ARG A N 1
ATOM 2722 C CA . ARG A 1 350 ? -9.909 9.558 19.492 1.00 98.44 350 ARG A CA 1
ATOM 2723 C C . ARG A 1 350 ? -10.595 8.882 18.308 1.00 98.44 350 ARG A C 1
ATOM 2725 O O . ARG A 1 350 ? -10.045 8.885 17.206 1.00 98.44 350 ARG A O 1
ATOM 2732 N N . MET A 1 351 ? -11.801 8.351 18.501 1.00 98.50 351 MET A N 1
ATOM 2733 C CA . MET A 1 351 ? -12.621 7.801 17.422 1.00 98.50 351 MET A CA 1
ATOM 2734 C C . MET A 1 351 ? -13.001 8.892 16.410 1.00 98.50 351 MET A C 1
ATOM 2736 O O . MET A 1 351 ? -12.875 8.673 15.205 1.00 98.50 351 MET A O 1
ATOM 2740 N N . GLY A 1 352 ? -13.410 10.079 16.869 1.00 98.19 352 GLY A N 1
ATOM 2741 C CA . GLY A 1 352 ? -13.750 11.214 16.004 1.00 98.19 352 GLY A CA 1
ATOM 2742 C C . GLY A 1 352 ? -12.563 11.747 15.193 1.00 98.19 352 GLY A C 1
ATOM 2743 O O . GLY A 1 352 ? -12.690 11.996 13.990 1.00 98.19 352 GLY A O 1
ATOM 2744 N N . GLU A 1 353 ? -11.389 11.866 15.813 1.00 98.31 353 GLU A N 1
ATOM 2745 C CA . GLU A 1 353 ? -10.162 12.301 15.137 1.00 98.31 353 GLU A CA 1
ATOM 2746 C C . GLU A 1 353 ? -9.705 11.288 14.074 1.00 98.31 353 GLU A C 1
ATOM 2748 O O . GLU A 1 353 ? -9.379 11.676 12.949 1.00 98.31 353 GLU A O 1
ATOM 2753 N N . PHE A 1 354 ? -9.720 9.987 14.393 1.00 98.62 354 PHE A N 1
ATOM 2754 C CA . PHE A 1 354 ? -9.383 8.937 13.427 1.00 98.62 354 PHE A CA 1
ATOM 2755 C C . PHE A 1 354 ? -10.388 8.887 12.267 1.00 98.62 354 PHE A C 1
ATOM 2757 O O . PHE A 1 354 ? -9.988 8.833 11.101 1.00 98.62 354 PHE A O 1
ATOM 2764 N N . ALA A 1 355 ? -11.689 8.969 12.568 1.00 98.50 355 ALA A N 1
ATOM 2765 C CA . ALA A 1 355 ? -12.733 9.028 11.551 1.00 98.50 355 ALA A CA 1
ATOM 2766 C C . ALA A 1 355 ? -12.530 10.210 10.597 1.00 98.50 355 ALA A C 1
ATOM 2768 O O . ALA A 1 355 ? -12.593 10.031 9.381 1.00 98.50 355 ALA A O 1
ATOM 2769 N N . SER A 1 356 ? -12.218 11.393 11.131 1.00 97.69 356 SER A N 1
ATOM 2770 C CA . SER A 1 356 ? -11.946 12.588 10.325 1.00 97.69 356 SER A CA 1
ATOM 2771 C C . SER A 1 356 ? -10.752 12.384 9.389 1.00 97.69 356 SER A C 1
ATOM 2773 O O . SER A 1 356 ? -10.855 12.672 8.195 1.00 97.69 356 SER A O 1
ATOM 2775 N N . ALA A 1 357 ? -9.651 11.810 9.890 1.00 98.25 357 ALA A N 1
ATOM 2776 C CA . ALA A 1 357 ? -8.473 11.508 9.076 1.00 98.25 357 ALA A CA 1
ATOM 2777 C C . ALA A 1 357 ? -8.790 10.513 7.941 1.00 98.25 357 ALA A C 1
ATOM 2779 O O . ALA A 1 357 ? -8.407 10.733 6.788 1.00 98.25 357 ALA A O 1
ATOM 2780 N N . LEU A 1 358 ? -9.545 9.445 8.225 1.00 98.06 358 LEU A N 1
ATOM 2781 C CA . LEU A 1 358 ? -9.920 8.448 7.216 1.00 98.06 358 LEU A CA 1
ATOM 2782 C C . LEU A 1 358 ? -10.907 8.994 6.176 1.00 98.06 358 LEU A C 1
ATOM 2784 O O . LEU A 1 358 ? -10.779 8.695 4.985 1.00 98.06 358 LEU A O 1
ATOM 2788 N N . MET A 1 359 ? -11.849 9.842 6.587 1.00 97.19 359 MET A N 1
ATOM 2789 C CA . MET A 1 359 ? -12.753 10.537 5.666 1.00 97.19 359 MET A CA 1
ATOM 2790 C C . MET A 1 359 ? -11.995 11.521 4.767 1.00 97.19 359 MET A C 1
ATOM 2792 O O . MET A 1 359 ? -12.222 11.549 3.555 1.00 97.19 359 MET A O 1
ATOM 2796 N N . GLN A 1 360 ? -11.029 12.265 5.312 1.00 97.12 360 GLN A N 1
ATOM 2797 C CA . GLN A 1 360 ? -10.159 13.137 4.521 1.00 97.12 360 GLN A CA 1
ATOM 2798 C C . GLN A 1 360 ? -9.313 12.341 3.518 1.00 97.12 360 GLN A C 1
ATOM 2800 O O . GLN A 1 360 ? -9.164 12.759 2.362 1.00 97.12 360 GLN A O 1
ATOM 2805 N N . TRP A 1 361 ? -8.798 11.176 3.922 1.00 97.50 361 TRP A N 1
ATOM 2806 C CA . TRP A 1 361 ? -8.094 10.266 3.021 1.00 97.50 361 TRP A CA 1
ATOM 2807 C C . TRP A 1 361 ? -9.002 9.815 1.868 1.00 97.50 361 TRP A C 1
ATOM 2809 O O . TRP A 1 361 ? -8.630 9.967 0.702 1.00 97.50 361 TRP A O 1
ATOM 2819 N N . ARG A 1 362 ? -10.229 9.354 2.165 1.00 96.81 362 ARG A N 1
ATOM 2820 C CA . ARG A 1 362 ? -11.225 8.936 1.156 1.00 96.81 362 ARG A CA 1
ATOM 2821 C C . ARG A 1 362 ? -11.551 10.065 0.178 1.00 96.81 362 ARG A C 1
ATOM 2823 O O . ARG A 1 362 ? -11.585 9.842 -1.033 1.00 96.81 362 ARG A O 1
ATOM 2830 N N . GLN A 1 363 ? -11.742 11.282 0.687 1.00 95.50 363 GLN A N 1
ATOM 2831 C CA . GLN A 1 363 ? -12.027 12.458 -0.133 1.00 95.50 363 GLN A CA 1
ATOM 2832 C C . GLN A 1 363 ? -10.850 12.819 -1.050 1.00 95.50 363 GLN A C 1
ATOM 2834 O O . GLN A 1 363 ? -11.047 13.137 -2.224 1.00 95.50 363 GLN A O 1
ATOM 2839 N N . THR A 1 364 ? -9.621 12.759 -0.539 1.00 95.38 364 THR A N 1
ATOM 2840 C CA . THR A 1 364 ? -8.416 13.064 -1.325 1.00 95.38 364 THR A CA 1
ATOM 2841 C C . THR A 1 364 ? -8.187 12.013 -2.409 1.00 95.38 364 THR A C 1
ATOM 2843 O O . THR A 1 364 ? -7.952 12.370 -3.565 1.00 95.38 364 THR A O 1
ATOM 2846 N N . HIS A 1 365 ? -8.362 10.731 -2.071 1.00 94.19 365 HIS A N 1
ATOM 2847 C CA . HIS A 1 365 ? -8.326 9.632 -3.031 1.00 94.19 365 HIS A CA 1
ATOM 2848 C C . HIS A 1 365 ? -9.364 9.823 -4.144 1.00 94.19 365 HIS A C 1
ATOM 2850 O O . HIS A 1 365 ? -9.010 9.761 -5.321 1.00 94.19 365 HIS A O 1
ATOM 2856 N N . TYR A 1 366 ? -10.615 10.146 -3.796 1.00 93.12 366 TYR A N 1
ATOM 2857 C CA . TYR A 1 366 ? -11.661 10.440 -4.778 1.00 93.12 366 TYR A CA 1
ATOM 2858 C C . TYR A 1 366 ? -11.256 11.573 -5.733 1.00 93.12 366 TYR A C 1
ATOM 2860 O O . TYR A 1 366 ? -11.389 11.429 -6.946 1.00 93.12 366 TYR A O 1
ATOM 2868 N N . ARG A 1 367 ? -10.723 12.688 -5.214 1.00 92.31 367 ARG A N 1
ATOM 2869 C CA . ARG A 1 367 ? -10.305 13.832 -6.046 1.00 92.31 367 ARG A CA 1
ATOM 2870 C C . ARG A 1 367 ? -9.206 13.458 -7.040 1.00 92.31 367 ARG A C 1
ATOM 2872 O O . ARG A 1 367 ? -9.262 13.883 -8.191 1.00 92.31 367 ARG A O 1
ATOM 2879 N N . ILE A 1 368 ? -8.225 12.664 -6.610 1.00 91.94 368 ILE A N 1
ATOM 2880 C CA . ILE A 1 368 ? -7.164 12.174 -7.499 1.00 91.94 368 ILE A CA 1
ATOM 2881 C C . ILE A 1 368 ? -7.740 11.213 -8.534 1.00 91.94 368 ILE A C 1
ATOM 2883 O O . ILE A 1 368 ? -7.424 11.347 -9.712 1.00 91.94 368 ILE A O 1
ATOM 2887 N N . ALA A 1 369 ? -8.616 10.294 -8.124 1.00 89.50 369 ALA A N 1
ATOM 2888 C CA . ALA A 1 369 ? -9.259 9.363 -9.040 1.00 89.50 369 ALA A CA 1
ATOM 2889 C C . ALA A 1 369 ? -10.069 10.099 -10.117 1.00 89.50 369 ALA A C 1
ATOM 2891 O O . ALA A 1 369 ? -9.904 9.799 -11.291 1.00 89.50 369 ALA A O 1
ATOM 2892 N N . VAL A 1 370 ? -10.869 11.109 -9.756 1.00 88.94 370 VAL A N 1
ATOM 2893 C CA . VAL A 1 370 ? -11.608 11.936 -10.730 1.00 88.94 370 VAL A CA 1
ATOM 2894 C C . VAL A 1 370 ? -10.668 12.612 -11.719 1.00 88.94 370 VAL A C 1
ATOM 2896 O O . VAL A 1 370 ? -10.925 12.576 -12.918 1.00 88.94 370 VAL A O 1
ATOM 2899 N N . ARG A 1 371 ? -9.562 13.189 -11.240 1.00 89.00 371 ARG A N 1
ATOM 2900 C CA . ARG A 1 371 ? -8.566 13.806 -12.120 1.00 89.00 371 ARG A CA 1
ATOM 2901 C C . ARG A 1 371 ? -7.955 12.786 -13.088 1.00 89.00 371 ARG A C 1
ATOM 2903 O O . ARG A 1 371 ? -7.915 13.032 -14.283 1.00 89.00 371 ARG A O 1
ATOM 2910 N N . MET A 1 372 ? -7.511 11.636 -12.583 1.00 86.50 372 MET A N 1
ATOM 2911 C CA . MET A 1 372 ? -6.809 10.629 -13.390 1.00 86.50 372 MET A CA 1
ATOM 2912 C C . MET A 1 372 ? -7.738 9.872 -14.355 1.00 86.50 372 MET A C 1
ATOM 2914 O O . MET A 1 372 ? -7.313 9.465 -15.437 1.00 86.50 372 MET A O 1
ATOM 2918 N N . LEU A 1 373 ? -9.003 9.666 -13.975 1.00 80.06 373 LEU A N 1
ATOM 2919 C CA . LEU A 1 373 ? -9.988 8.892 -14.742 1.00 80.06 373 LEU A CA 1
ATOM 2920 C C . LEU A 1 373 ? -10.853 9.744 -15.670 1.00 80.06 373 LEU A C 1
ATOM 2922 O O . LEU A 1 373 ? -11.365 9.227 -16.666 1.00 80.06 373 LEU A O 1
ATOM 2926 N N . GLY A 1 374 ? -11.043 11.025 -15.352 1.00 73.38 374 GLY A N 1
ATOM 2927 C CA . GLY A 1 374 ? -12.076 11.843 -15.980 1.00 73.38 374 GLY A CA 1
ATOM 2928 C C . GLY A 1 374 ? -13.463 11.213 -15.792 1.00 73.38 374 GLY A C 1
ATOM 2929 O O . GLY A 1 374 ? -13.861 10.882 -14.676 1.00 73.38 374 GLY A O 1
ATOM 2930 N N . THR A 1 375 ? -14.190 11.019 -16.895 1.00 58.06 375 THR A N 1
ATOM 2931 C CA . THR A 1 375 ? -15.544 10.428 -16.945 1.00 58.06 375 THR A CA 1
ATOM 2932 C C . THR A 1 375 ? -15.569 8.904 -17.152 1.00 58.06 375 THR A C 1
ATOM 2934 O O . THR A 1 375 ? -16.636 8.341 -17.382 1.00 58.06 375 THR A O 1
ATOM 2937 N N . ARG A 1 376 ? -14.420 8.213 -17.115 1.00 59.12 376 ARG A N 1
ATOM 2938 C CA . ARG A 1 376 ? -14.313 6.776 -17.449 1.00 59.12 376 ARG A CA 1
ATOM 2939 C C . ARG A 1 376 ? -14.484 5.852 -16.233 1.00 59.12 376 ARG A C 1
ATOM 2941 O O . ARG A 1 376 ? -14.166 6.228 -15.104 1.00 59.12 376 ARG A O 1
ATOM 2948 N N . SER A 1 377 ? -14.921 4.616 -16.488 1.00 55.75 377 SER A N 1
ATOM 2949 C CA . SER A 1 377 ? -15.124 3.566 -15.479 1.00 55.75 377 SER A CA 1
ATOM 2950 C C . SER A 1 377 ? -13.819 3.004 -14.877 1.00 55.75 377 SER A C 1
ATOM 2952 O O . SER A 1 377 ? -12.699 3.220 -15.364 1.00 55.75 377 SER A O 1
ATOM 2954 N N . GLY A 1 378 ? -13.947 2.314 -13.739 1.00 57.31 378 GLY A N 1
ATOM 2955 C CA . GLY A 1 378 ? -12.840 1.708 -12.994 1.00 57.31 378 GLY A CA 1
ATOM 2956 C C . GLY A 1 378 ? -12.352 0.394 -13.621 1.00 57.31 378 GLY A C 1
ATOM 2957 O O . GLY A 1 378 ? -13.149 -0.350 -14.169 1.00 57.31 378 GLY A O 1
ATOM 2958 N N . THR A 1 379 ? -11.064 0.047 -13.480 1.00 55.16 379 THR A N 1
ATOM 2959 C CA . THR A 1 379 ? -10.494 -1.243 -13.953 1.00 55.16 379 THR A CA 1
ATOM 2960 C C . THR A 1 379 ? -10.929 -2.464 -13.136 1.00 55.16 379 THR A C 1
ATOM 2962 O O . THR A 1 379 ? -10.605 -3.589 -13.495 1.00 55.16 379 THR A O 1
ATOM 2965 N N . GLY A 1 380 ? -11.635 -2.250 -12.021 1.00 52.72 380 GLY A N 1
ATOM 2966 C CA . GLY A 1 380 ? -12.090 -3.296 -11.099 1.00 52.72 380 GLY A CA 1
ATOM 2967 C C . GLY A 1 380 ? -13.558 -3.665 -11.265 1.00 52.72 380 GLY A C 1
ATOM 2968 O O . GLY A 1 380 ? -14.204 -3.945 -10.262 1.00 52.72 380 GLY A O 1
ATOM 2969 N N . TYR A 1 381 ? -14.097 -3.569 -12.484 1.00 54.69 381 TYR A N 1
ATOM 2970 C CA . TYR A 1 381 ? -15.505 -3.862 -12.794 1.00 54.69 381 TYR A CA 1
ATOM 2971 C C . TYR A 1 381 ? -16.522 -3.052 -11.969 1.00 54.69 381 TYR A C 1
ATOM 2973 O O . TYR A 1 381 ? -17.651 -3.479 -11.748 1.00 54.69 381 TYR A O 1
ATOM 2981 N N . THR A 1 382 ? -16.133 -1.855 -11.522 1.00 56.28 382 THR A N 1
ATOM 2982 C CA . THR A 1 382 ? -17.059 -0.860 -10.972 1.00 56.28 382 THR A CA 1
ATOM 2983 C C . THR A 1 382 ? -17.221 0.303 -11.929 1.00 56.28 382 THR A C 1
ATOM 2985 O O . THR A 1 382 ? -16.351 0.571 -12.762 1.00 56.28 382 THR A O 1
ATOM 2988 N N . GLU A 1 383 ? -18.288 1.081 -11.743 1.00 57.47 383 GLU A N 1
ATOM 2989 C CA . GLU A 1 383 ? -18.508 2.333 -12.478 1.00 57.47 383 GLU A CA 1
ATOM 2990 C C . GLU A 1 383 ? -17.362 3.353 -12.293 1.00 57.47 383 GLU A C 1
ATOM 2992 O O . GLU A 1 383 ? -17.327 4.379 -12.964 1.00 57.47 383 GLU A O 1
ATOM 2997 N N . GLY A 1 384 ? -16.381 3.082 -11.420 1.00 70.38 384 GLY A N 1
ATOM 2998 C CA . GLY A 1 384 ? -15.194 3.904 -11.224 1.00 70.38 384 GLY A CA 1
ATOM 2999 C C . GLY A 1 384 ? -15.457 5.049 -10.260 1.00 70.38 384 GLY A C 1
ATOM 3000 O O . GLY A 1 384 ? -15.530 4.846 -9.046 1.00 70.38 384 GLY A O 1
ATOM 3001 N N . THR A 1 385 ? -15.573 6.264 -10.789 1.00 73.06 385 THR A N 1
ATOM 3002 C CA . THR A 1 385 ? -15.772 7.475 -9.984 1.00 73.06 385 THR A CA 1
ATOM 3003 C C . THR A 1 385 ? -17.108 7.512 -9.220 1.00 73.06 385 THR A C 1
ATOM 3005 O O . THR A 1 385 ? -17.066 7.961 -8.072 1.00 73.06 385 THR A O 1
ATOM 3008 N N . PRO A 1 386 ? -18.253 6.983 -9.714 1.00 78.62 386 PRO A N 1
ATOM 3009 C CA . PRO A 1 386 ? -19.504 6.940 -8.948 1.00 78.62 386 PRO A CA 1
ATOM 3010 C C . PRO A 1 386 ? -19.415 6.039 -7.712 1.00 78.62 386 PRO A C 1
ATOM 3012 O O . PRO A 1 386 ? -19.821 6.440 -6.622 1.00 78.62 386 PRO A O 1
ATOM 3015 N N . TYR A 1 387 ? -18.781 4.867 -7.837 1.00 81.38 387 TYR A N 1
ATOM 3016 C CA . TYR A 1 387 ? -18.533 3.987 -6.692 1.00 81.38 387 TYR A CA 1
ATOM 3017 C C . TYR A 1 387 ? -17.716 4.703 -5.606 1.00 81.38 387 TYR A C 1
ATOM 3019 O O . TYR A 1 387 ? -18.070 4.663 -4.428 1.00 81.38 387 TYR A O 1
ATOM 3027 N N . LEU A 1 388 ? -16.643 5.404 -5.990 1.00 82.75 388 LEU A N 1
ATOM 3028 C CA . LEU A 1 388 ? -15.836 6.174 -5.040 1.00 82.75 388 LEU A CA 1
ATOM 3029 C C . LEU A 1 388 ? -16.610 7.363 -4.448 1.00 82.75 388 LEU A C 1
ATOM 3031 O O . LEU A 1 388 ? -16.393 7.704 -3.286 1.00 82.75 388 LEU A O 1
ATOM 3035 N N . ALA A 1 389 ? -17.514 7.980 -5.214 1.00 83.88 389 ALA A N 1
ATOM 3036 C CA . ALA A 1 389 ? -18.371 9.059 -4.735 1.00 83.88 389 ALA A CA 1
ATOM 3037 C C . ALA A 1 389 ? -19.339 8.592 -3.639 1.00 83.88 389 ALA A C 1
ATOM 3039 O O . ALA A 1 389 ? -19.513 9.313 -2.662 1.00 83.88 389 ALA A O 1
ATOM 3040 N N . ALA A 1 390 ? -19.906 7.391 -3.765 1.00 85.81 390 ALA A N 1
ATOM 3041 C CA . ALA A 1 390 ? -20.741 6.790 -2.727 1.00 85.81 390 ALA A CA 1
ATOM 3042 C C . ALA A 1 390 ? -19.905 6.279 -1.540 1.00 85.81 390 ALA A C 1
ATOM 3044 O O . ALA A 1 390 ? -20.224 6.526 -0.381 1.00 85.81 390 ALA A O 1
ATOM 3045 N N . ALA A 1 391 ? -18.785 5.600 -1.808 1.00 86.12 391 ALA A N 1
ATOM 3046 C CA . ALA A 1 391 ? -17.959 5.013 -0.756 1.00 86.12 391 ALA A CA 1
ATOM 3047 C C . ALA A 1 391 ? -17.311 6.067 0.159 1.00 86.12 391 ALA A C 1
ATOM 3049 O O . ALA A 1 391 ? -17.118 5.816 1.350 1.00 86.12 391 ALA A O 1
ATOM 3050 N N . ARG A 1 392 ? -16.979 7.257 -0.366 1.00 90.62 392 ARG A N 1
ATOM 3051 C CA . ARG A 1 392 ? -16.328 8.312 0.428 1.00 90.62 392 ARG A CA 1
ATOM 3052 C C . ARG A 1 392 ? -17.220 8.884 1.531 1.00 90.62 392 ARG A C 1
ATOM 3054 O O . ARG A 1 392 ? -16.674 9.481 2.449 1.00 90.62 392 ARG A O 1
ATOM 3061 N N . THR A 1 393 ? -18.545 8.742 1.432 1.00 90.44 393 THR A N 1
ATOM 3062 C CA . THR A 1 393 ? -19.507 9.280 2.408 1.00 90.44 393 THR A CA 1
ATOM 3063 C C . THR A 1 393 ? -19.929 8.255 3.457 1.00 90.44 393 THR A C 1
ATOM 3065 O O . THR A 1 393 ? -20.646 8.613 4.384 1.00 90.44 393 THR A O 1
ATOM 3068 N N . ILE A 1 394 ? -19.492 6.994 3.341 1.00 91.25 394 ILE A N 1
ATOM 3069 C CA . ILE A 1 394 ? -19.798 5.952 4.329 1.00 91.25 394 ILE A CA 1
ATOM 3070 C C . ILE A 1 394 ? -19.187 6.359 5.683 1.00 91.25 394 ILE A C 1
ATOM 3072 O O . ILE A 1 394 ? -17.964 6.513 5.757 1.00 91.25 394 ILE A O 1
ATOM 3076 N N . PRO A 1 395 ? -19.979 6.489 6.765 1.00 93.44 395 PRO A N 1
ATOM 3077 C CA . PRO A 1 395 ? -19.449 6.833 8.081 1.00 93.44 395 PRO A CA 1
ATOM 3078 C C . PRO A 1 395 ? -18.435 5.794 8.573 1.00 93.44 395 PRO A C 1
ATOM 3080 O O . PRO A 1 395 ? -18.669 4.587 8.462 1.00 93.44 395 PRO A O 1
ATOM 3083 N N . VAL A 1 396 ? -17.314 6.265 9.129 1.00 96.94 396 VAL A N 1
ATOM 3084 C CA . VAL A 1 396 ? -16.296 5.402 9.763 1.00 96.94 396 VAL A CA 1
ATOM 3085 C C . VAL A 1 396 ? -16.840 4.813 11.064 1.00 96.94 396 VAL A C 1
ATOM 3087 O O . VAL A 1 396 ? -16.751 3.609 11.279 1.00 96.94 396 VAL A O 1
ATOM 3090 N N . PHE A 1 397 ? -17.465 5.668 11.875 1.00 96.12 397 PHE A N 1
ATOM 3091 C CA . PHE A 1 397 ? -18.265 5.316 13.043 1.00 96.12 397 PHE A CA 1
ATOM 3092 C C . PHE A 1 397 ? -19.592 6.079 12.960 1.00 96.12 397 PHE A C 1
ATOM 3094 O O . PHE A 1 397 ? -19.642 7.186 12.429 1.00 96.12 397 PHE A O 1
ATOM 3101 N N . THR A 1 398 ? -20.655 5.490 13.486 1.00 90.19 398 THR A N 1
ATOM 3102 C CA . THR A 1 398 ? -21.998 6.076 13.612 1.00 90.19 398 THR A CA 1
ATOM 3103 C C . THR A 1 398 ? -22.232 6.669 15.000 1.00 90.19 398 THR A C 1
ATOM 3105 O O . THR A 1 398 ? -23.076 7.543 15.167 1.00 90.19 398 THR A O 1
ATOM 3108 N N . THR A 1 399 ? -21.464 6.235 16.004 1.00 77.50 399 THR A N 1
ATOM 3109 C CA . THR A 1 399 ? -21.552 6.750 17.381 1.00 77.50 399 THR A CA 1
ATOM 3110 C C . THR A 1 399 ? -20.992 8.161 17.534 1.00 77.50 399 THR A C 1
ATOM 3112 O O . THR A 1 399 ? -21.374 8.863 18.462 1.00 77.50 399 THR A O 1
ATOM 3115 N N . THR A 1 400 ? -20.109 8.597 16.632 1.00 63.69 400 THR A N 1
ATOM 3116 C CA . THR A 1 400 ? -19.439 9.906 16.704 1.00 63.69 400 THR A CA 1
ATOM 3117 C C . THR A 1 400 ? -20.127 10.993 15.873 1.00 63.69 400 THR A C 1
ATOM 3119 O O . THR A 1 400 ? -19.720 12.150 15.929 1.00 63.69 400 THR A O 1
ATOM 3122 N N . THR A 1 401 ? -21.175 10.664 15.105 1.00 49.12 401 THR A N 1
ATOM 3123 C CA . THR A 1 401 ? -21.802 11.585 14.133 1.00 49.12 401 THR A CA 1
ATOM 3124 C C . THR A 1 401 ? -22.768 12.603 14.763 1.00 49.12 401 THR A C 1
ATOM 3126 O O . THR A 1 401 ? -23.352 13.423 14.064 1.00 49.12 401 THR A O 1
ATOM 3129 N N . THR A 1 402 ? -22.918 12.642 16.086 1.00 38.28 402 THR A N 1
ATOM 3130 C CA . THR A 1 402 ? -23.772 13.627 16.769 1.00 38.28 402 THR A CA 1
ATOM 3131 C C . THR A 1 402 ? -22.943 14.686 17.487 1.00 38.28 402 THR A C 1
ATOM 3133 O O . THR A 1 402 ? -22.801 14.624 18.706 1.00 38.28 402 THR A O 1
ATOM 3136 N N . ARG A 1 403 ? -22.403 15.662 16.745 1.00 40.22 403 ARG A N 1
ATOM 3137 C CA . ARG A 1 403 ? -22.099 17.024 17.238 1.00 40.22 403 ARG A CA 1
ATOM 3138 C C . ARG A 1 403 ? -21.635 17.914 16.078 1.00 40.22 403 ARG A C 1
ATOM 3140 O O . ARG A 1 403 ? -20.454 17.940 15.757 1.00 40.22 403 ARG A O 1
ATOM 3147 N N . GLY A 1 404 ? -22.567 18.671 15.494 1.00 35.84 404 GLY A N 1
ATOM 3148 C CA . GLY A 1 404 ? -22.224 19.888 14.750 1.00 35.84 404 GLY A CA 1
ATOM 3149 C C . GLY A 1 404 ? -22.749 20.008 13.321 1.00 35.84 404 GLY A C 1
ATOM 3150 O O . GLY A 1 404 ? -21.954 20.224 12.421 1.00 35.84 404 GLY A O 1
ATOM 3151 N N . GLU A 1 405 ? -24.066 19.988 13.125 1.00 25.94 405 GLU A N 1
ATOM 3152 C CA . GLU A 1 405 ? -24.697 20.831 12.099 1.00 25.94 405 GLU A CA 1
ATOM 3153 C C . GLU A 1 405 ? -25.894 21.539 12.759 1.00 25.94 405 GLU A C 1
ATOM 3155 O O . GLU A 1 405 ? -26.776 20.857 13.295 1.00 25.94 405 GLU A O 1
ATOM 3160 N N . PRO A 1 406 ? -25.921 22.885 12.832 1.00 34.50 406 PRO A N 1
ATOM 3161 C CA . PRO A 1 406 ? -27.145 23.597 13.167 1.00 34.50 406 PRO A CA 1
ATOM 3162 C C . PRO A 1 406 ? -28.129 23.447 11.998 1.00 34.50 406 PRO A C 1
ATOM 3164 O O . PRO A 1 406 ? -27.735 23.570 10.839 1.00 34.50 406 PRO A O 1
ATOM 3167 N N . ARG A 1 407 ? -29.384 23.131 12.335 1.00 35.19 407 ARG A N 1
ATOM 3168 C CA . ARG A 1 407 ? -30.518 23.087 11.402 1.00 35.19 407 ARG A CA 1
ATOM 3169 C C . ARG A 1 407 ? -30.712 24.395 10.650 1.00 35.19 407 ARG A C 1
ATOM 3171 O O . ARG A 1 407 ? -30.488 25.454 11.281 1.00 35.19 407 ARG A O 1
#

Organism: NCBI:txid589240

InterPro domains:
  IPR004981 Tryptophan 2,3-dioxygenase [PTHR10138] (203-307)
  IPR037217 Tryptophan/Indoleamine 2,3-dioxygenase-like [SSF140959] (200-397)

Nearest PDB structures (foldseek):
  2nox-assembly3_I  TM=8.981E-01  e=9.036E-06  Cupriavidus metallidurans
  3bk9-assembly2_H  TM=8.870E-01  e=1.782E-05  Xanthomonas campestris pv. campestris
  2nox-assembly4_O  TM=8.507E-01  e=5.147E-05  Cupriavidus metallidurans
  2nox-assembly1_C  TM=8.619E-01  e=9.728E-05  Cupriavidus metallidurans
  2nox-assembly3_K  TM=7.514E-01  e=3.093E-05  Cupriavidus metallidurans

Solvent-accessible surface area (backbone atoms only — not comparable to full-atom values): 21806 Å² total; per-residue (Å²): 106,71,66,56,56,49,41,63,72,74,72,58,54,50,81,69,55,58,57,69,65,52,40,50,50,25,40,73,50,1,53,78,58,51,57,64,71,58,54,55,51,51,50,53,52,55,70,69,55,72,94,54,91,49,68,44,48,44,49,48,49,54,49,46,53,38,74,39,16,68,82,70,73,63,43,26,38,56,44,61,45,21,49,87,55,40,88,58,39,69,66,85,66,63,81,92,46,51,71,58,40,53,51,49,35,34,52,52,42,42,51,37,46,31,49,45,45,49,50,52,53,31,50,73,72,62,76,48,78,69,28,69,37,81,65,74,57,68,73,56,50,52,50,45,28,52,36,42,51,60,37,37,48,62,41,36,54,75,70,71,44,76,78,69,69,86,47,98,48,45,66,57,27,36,50,51,45,28,52,63,51,55,74,74,51,48,73,64,57,56,47,30,57,55,71,32,55,55,45,48,41,44,40,35,54,54,56,51,52,46,34,51,50,48,40,51,48,36,52,27,23,44,38,30,30,35,44,50,51,20,24,51,25,26,67,71,53,35,53,65,64,19,32,52,27,35,47,49,43,29,50,54,56,58,51,49,49,43,48,55,57,47,60,67,65,55,53,54,67,50,52,56,62,47,50,73,68,37,60,57,28,23,79,62,43,43,56,35,53,52,45,36,51,39,32,36,27,74,68,53,68,74,55,55,70,28,72,50,27,62,57,29,52,72,62,44,51,41,50,75,73,61,54,74,10,36,52,56,25,49,51,50,27,55,72,73,58,61,48,52,74,68,47,48,55,50,40,52,49,27,53,44,53,28,37,51,49,54,41,51,49,39,48,51,52,39,55,51,48,40,68,64,45,59,94,45,64,35,52,56,86,43,67,27,56,62,53,43,61,57,58,42,68,59,71,53,51,77,88,64,71,83,80,88,78,86,131

Radius of gyration: 22.12 Å; Cα contacts (8 Å, |Δi|>4): 539; chains: 1; bounding box: 54×53×58 Å

Secondary structure (DSSP, 8-state):
-HHHHHHHHTT--GGG--HHHHHHHHHHH-GGG--HHHHHHHHHHHHHPPP---HHHHHHHHHHHHHTTTTTT---HHHHTTGGGS----TTS-GGGHHHHHHHHHHHHHHHHHHHHHHHHHHHTT---SS-BTPPPHHHHHHHHHHHHHHHHHHHHHTTPPPPPP-SSHHHHHHHHHHHHHHH--HHHHHHHHHT---SSSBTHHHHHHHHHHHHHHHHHHHHHHHHHHHHHHHTT-HHHHHHHHHHHHHHHHHTTHHHHHHTTS-HHHHHHHHTT-TT--GGG-HHHHHHHHHHSPPPHHHHTSHHHHT-HHHHHHHHTTPPPHHHHHHHHHHTT-S-HHHHHHHHHHHHHHHHHHHHHHHHHHHHHHHHHTTPPPTTSS-SHHHHHHHTTS-S-STT--S----

Mean predicted aligned error: 5.23 Å